Protein AF-A0A9X7GY09-F1 (afdb_monomer)

pLDDT: mean 88.09, std 8.91, range [32.59, 97.88]

Sequence (453 aa):
MYITKELNHTADLKQQLIQNKYGKIMVLYISTIINKDVLQEKVISSLLQLNETYSIELLTHSIPLPMNITSNLSMAIDYLIDGSALLFINGMSSILAIDLTFVEKRNIVESTTEKIIKGAHDGFIENLDVNINLIRKRIKSPDLTIEYFTIGEKSKSKSALLYIKDIAELEVINEIKNRIHSISTSFILPSSYIEECIQDSPISPFPQILNTERPDRAMSNLLEGRAIFLEDNNPNALIMPVNFFSFYQSPDDYNSRWLVGSFFRLIRLISFFIAISLPAIYIAVIGFHFEVLPNELILPIKNSITGIPYPPLLEALIMELTLELIREAGIRLPTTIGQTIGIVGGLVIGDAIVKAGFISNTMVIVVALTAIASFIVPSSEMSNSIRLLRFCFMIAAATIGFLGITCSFMILIIHLCKLESFGRPYFFPVAPLNFKGLKDTIIRKKLCGRNKE

Foldseek 3Di:
DVLCVLLVVFVQWDWDWDDDPQFIKIKIARNLFFDPVCCVPQPVVLVVPDPHRDDPVSNVVSRPFDKDKDLDPVVVSLLRLQQWIWMDTPPDSIIITGHRGDDDPDDFAADPQFDDDDDDRGFFAQAQSNLVNLQSVVDSHSQWHKDWDWAADQETWIKIKTARNVQADVLLVVLQVVQRVPHYHHDDDDVVVSQCSSWPCNVALDRQKAKDRDSVLVNVLRVNRWMWMGIRRDSIIITDGAAPLSQLDDVNLVVDDQQVSLVLSLLLVVLLCLLQCLLLQVLLCVVPNVVVDDPVVSVVVVVQLPQAPDRSLVLLVVLLVLVVVLVVVLVVDDVVVSVVSVCCSLPVVLVVCSVVNNHGPVSNVSSVSSVVSLVSRSGPSNSSSSSVSNNQSNVLCNPPNVVSNVVSVVVVVVVQQPGDISNHRNNPPVVVPDPVRCCCSNGNDDPPPPPPD

Structure (mmCIF, N/CA/C/O backbone):
data_AF-A0A9X7GY09-F1
#
_entry.id   AF-A0A9X7GY09-F1
#
loop_
_atom_site.group_PDB
_atom_site.id
_atom_site.type_symbol
_atom_site.label_atom_id
_atom_site.label_alt_id
_atom_site.label_comp_id
_atom_site.label_asym_id
_atom_site.label_entity_id
_atom_site.label_seq_id
_atom_site.pdbx_PDB_ins_code
_atom_site.Cartn_x
_atom_site.Cartn_y
_atom_site.Cartn_z
_atom_site.occupancy
_atom_site.B_iso_or_equiv
_atom_site.auth_seq_id
_atom_site.auth_comp_id
_atom_site.auth_asym_id
_atom_site.auth_atom_id
_atom_site.pdbx_PDB_model_num
ATOM 1 N N . MET A 1 1 ? 11.221 -10.009 -34.401 1.00 74.69 1 MET A N 1
ATOM 2 C CA . MET A 1 1 ? 10.050 -10.891 -34.191 1.00 74.69 1 MET A CA 1
ATOM 3 C C . MET A 1 1 ? 10.237 -11.850 -33.015 1.00 74.69 1 MET A C 1
ATOM 5 O O . MET A 1 1 ? 9.342 -11.902 -32.187 1.00 74.69 1 MET A O 1
ATOM 9 N N . TYR A 1 2 ? 11.369 -12.562 -32.888 1.00 87.44 2 TYR A N 1
ATOM 10 C CA . TYR A 1 2 ? 11.642 -13.413 -31.712 1.00 87.44 2 TYR A CA 1
ATOM 11 C C . TYR A 1 2 ? 11.681 -12.610 -30.396 1.00 87.44 2 TYR A C 1
ATOM 13 O O . TYR A 1 2 ? 10.836 -12.808 -29.536 1.00 87.44 2 TYR A O 1
ATOM 21 N N . ILE A 1 3 ? 12.567 -11.610 -30.296 1.00 87.00 3 ILE A N 1
ATOM 22 C CA . ILE A 1 3 ? 12.751 -10.801 -29.072 1.00 87.00 3 ILE A CA 1
ATOM 23 C C . ILE A 1 3 ? 11.461 -10.091 -28.636 1.00 87.00 3 ILE A C 1
ATOM 25 O O . ILE A 1 3 ? 11.126 -10.054 -27.462 1.00 87.00 3 ILE A O 1
ATOM 29 N N . THR A 1 4 ? 10.696 -9.563 -29.593 1.00 88.06 4 THR A N 1
ATOM 30 C CA . THR A 1 4 ? 9.405 -8.910 -29.327 1.00 88.06 4 THR A CA 1
ATOM 31 C C . THR A 1 4 ? 8.363 -9.869 -28.749 1.00 88.06 4 THR A C 1
ATOM 33 O O . THR A 1 4 ? 7.514 -9.433 -27.981 1.00 88.06 4 THR A O 1
ATOM 36 N N . LYS A 1 5 ? 8.417 -11.154 -29.127 1.00 89.25 5 LYS A N 1
ATOM 37 C CA . LYS A 1 5 ? 7.519 -12.192 -28.612 1.00 89.25 5 LYS A CA 1
ATOM 38 C C . LYS A 1 5 ? 7.937 -12.629 -27.206 1.00 89.25 5 LYS A C 1
ATOM 40 O O . LYS A 1 5 ? 7.069 -12.738 -26.352 1.00 89.25 5 LYS A O 1
ATOM 45 N N . GLU A 1 6 ? 9.237 -12.819 -26.979 1.00 90.06 6 GLU A N 1
ATOM 46 C CA . GLU A 1 6 ? 9.802 -13.159 -25.661 1.00 90.06 6 GLU A CA 1
ATOM 47 C C . GLU A 1 6 ? 9.531 -12.065 -24.621 1.00 90.06 6 GLU A C 1
ATOM 49 O O . GLU A 1 6 ? 9.143 -12.356 -23.502 1.00 90.06 6 GLU A O 1
ATOM 54 N N . LEU A 1 7 ? 9.622 -10.790 -25.009 1.00 89.19 7 LEU A N 1
ATOM 55 C CA . LEU A 1 7 ? 9.269 -9.649 -24.149 1.00 89.19 7 LEU A CA 1
ATOM 56 C C . LEU A 1 7 ? 7.763 -9.344 -24.131 1.00 89.19 7 LEU A C 1
ATOM 58 O O . LEU A 1 7 ? 7.355 -8.221 -23.828 1.00 89.19 7 LEU A O 1
ATOM 62 N N . ASN A 1 8 ? 6.933 -10.311 -24.527 1.00 89.62 8 ASN A N 1
ATOM 63 C CA . ASN A 1 8 ? 5.476 -10.248 -24.445 1.00 89.62 8 ASN A CA 1
ATOM 64 C C . ASN A 1 8 ? 4.834 -9.004 -25.075 1.00 89.62 8 ASN A C 1
ATOM 66 O O . ASN A 1 8 ? 3.780 -8.557 -24.634 1.00 89.62 8 ASN A O 1
ATOM 70 N N . HIS A 1 9 ? 5.443 -8.458 -26.130 1.00 88.81 9 HIS A N 1
ATOM 71 C CA . HIS A 1 9 ? 4.992 -7.224 -26.777 1.00 88.81 9 HIS A CA 1
ATOM 72 C C . HIS A 1 9 ? 4.862 -6.028 -25.816 1.00 88.81 9 HIS A C 1
ATOM 74 O O . HIS A 1 9 ? 4.021 -5.154 -26.026 1.00 88.81 9 HIS A O 1
ATOM 80 N N . THR A 1 10 ? 5.713 -5.971 -24.787 1.00 92.12 10 THR A N 1
ATOM 81 C CA . THR A 1 10 ? 5.756 -4.860 -23.831 1.00 92.12 10 THR A CA 1
ATOM 82 C C . THR A 1 10 ? 5.869 -3.504 -24.537 1.00 92.12 10 THR A C 1
ATOM 84 O O . THR A 1 10 ? 6.671 -3.311 -25.455 1.00 92.12 10 THR A O 1
ATOM 87 N N . ALA A 1 11 ? 5.050 -2.541 -24.123 1.00 93.19 11 ALA A N 1
ATOM 88 C CA . ALA A 1 11 ? 4.850 -1.284 -24.840 1.00 93.19 11 ALA A CA 1
ATOM 89 C C . ALA A 1 11 ? 6.046 -0.317 -24.744 1.00 93.19 11 ALA A C 1
ATOM 91 O O . ALA A 1 11 ? 6.190 0.598 -25.571 1.00 93.19 11 ALA A O 1
ATOM 92 N N . ASP A 1 12 ? 6.907 -0.511 -23.743 1.00 92.94 12 ASP A N 1
ATOM 93 C CA . ASP A 1 12 ? 8.148 0.236 -23.536 1.00 92.94 12 ASP A CA 1
ATOM 94 C C . ASP A 1 12 ? 9.303 -0.234 -24.439 1.00 92.94 12 ASP A C 1
ATOM 96 O O . ASP A 1 12 ? 10.273 0.516 -24.595 1.00 92.94 12 ASP A O 1
ATOM 100 N N . LEU A 1 13 ? 9.179 -1.393 -25.101 1.00 94.88 13 LEU A N 1
ATOM 101 C CA . LEU A 1 13 ? 10.094 -1.853 -26.147 1.00 94.88 13 LEU A CA 1
ATOM 102 C C . LEU A 1 13 ? 9.882 -1.036 -27.427 1.00 94.88 13 LEU A C 1
ATOM 104 O O . LEU A 1 13 ? 8.797 -1.021 -28.013 1.00 94.88 13 LEU A O 1
ATOM 108 N N . LYS A 1 14 ? 10.932 -0.359 -27.889 1.00 94.00 14 LYS A N 1
ATOM 109 C CA . LYS A 1 14 ? 10.924 0.447 -29.111 1.00 94.00 14 LYS A CA 1
ATOM 110 C C . LYS A 1 14 ? 11.904 -0.110 -30.127 1.00 94.00 14 LYS A C 1
ATOM 112 O O . LYS A 1 14 ? 13.000 -0.553 -29.794 1.00 94.00 14 LYS A O 1
ATOM 117 N N . GLN A 1 15 ? 11.481 -0.053 -31.383 1.00 93.19 15 GLN A N 1
ATOM 118 C CA . GLN A 1 15 ? 12.273 -0.423 -32.542 1.00 93.19 15 GLN A CA 1
ATOM 119 C C . GLN A 1 15 ? 12.397 0.797 -33.452 1.00 93.19 15 GLN A C 1
ATOM 121 O O . GLN A 1 15 ? 11.392 1.418 -33.798 1.00 93.19 15 GLN A O 1
ATOM 126 N N . GLN A 1 16 ? 13.615 1.113 -33.871 1.00 91.62 16 GLN A N 1
ATOM 127 C CA . GLN A 1 16 ? 13.904 2.187 -34.812 1.00 91.62 16 GLN A CA 1
ATOM 128 C C . GLN A 1 16 ? 14.729 1.637 -35.971 1.00 91.62 16 GLN A C 1
ATOM 130 O O . GLN A 1 16 ? 15.771 1.021 -35.767 1.00 91.62 16 GLN A O 1
ATOM 135 N N . LEU A 1 17 ? 14.249 1.840 -37.197 1.00 90.81 17 LEU A N 1
ATOM 136 C CA . LEU A 1 17 ? 14.958 1.436 -38.407 1.00 90.81 17 LEU A CA 1
ATOM 137 C C . LEU A 1 17 ? 15.717 2.636 -38.977 1.00 90.81 17 LEU A C 1
ATOM 139 O O . LEU A 1 17 ? 15.123 3.676 -39.248 1.00 90.81 17 LEU A O 1
ATOM 143 N N . ILE A 1 18 ? 17.020 2.469 -39.174 1.00 87.31 18 ILE A N 1
ATOM 144 C CA . ILE A 1 18 ? 17.905 3.437 -39.816 1.00 87.31 18 ILE A CA 1
ATOM 145 C C . ILE A 1 18 ? 18.313 2.844 -41.161 1.00 87.31 18 ILE A C 1
ATOM 147 O O . ILE A 1 18 ? 18.857 1.739 -41.231 1.00 87.31 18 ILE A O 1
ATOM 151 N N . GLN A 1 19 ? 18.014 3.559 -42.242 1.00 84.06 19 GLN A N 1
ATOM 152 C CA . GLN A 1 19 ? 18.334 3.132 -43.597 1.00 84.06 19 GLN A CA 1
ATOM 153 C C . GLN A 1 19 ? 19.103 4.230 -44.320 1.00 84.06 19 GLN A C 1
ATOM 155 O O . GLN A 1 19 ? 18.546 5.281 -44.626 1.00 84.06 19 GLN A O 1
ATOM 160 N N . ASN A 1 20 ? 20.347 3.915 -44.674 1.00 78.38 20 ASN A N 1
ATOM 161 C CA . ASN A 1 20 ? 21.208 4.758 -45.495 1.00 78.38 20 ASN A CA 1
ATOM 162 C C . ASN A 1 20 ? 21.610 4.007 -46.775 1.00 78.38 20 ASN A C 1
ATOM 164 O O . ASN A 1 20 ? 21.302 2.824 -46.948 1.00 78.38 20 ASN A O 1
ATOM 168 N N . LYS A 1 21 ? 22.336 4.679 -47.680 1.00 74.06 21 LYS A N 1
ATOM 169 C CA . LYS A 1 21 ? 22.878 4.060 -48.910 1.00 74.06 21 LYS A CA 1
ATOM 170 C C . LYS A 1 21 ? 23.776 2.843 -48.632 1.00 74.06 21 LYS A C 1
ATOM 172 O O . LYS A 1 21 ? 23.946 2.006 -49.508 1.00 74.06 21 LYS A O 1
ATOM 177 N N . TYR A 1 22 ? 24.312 2.750 -47.418 1.00 77.12 22 TYR A N 1
ATOM 178 C CA . TYR A 1 22 ? 25.335 1.788 -47.015 1.00 77.12 22 TYR A CA 1
ATOM 179 C C . TYR A 1 22 ? 24.800 0.584 -46.226 1.00 77.12 22 TYR A C 1
ATOM 181 O O . TYR A 1 22 ? 25.560 -0.315 -45.875 1.00 77.12 22 TYR A O 1
ATOM 189 N N . GLY A 1 23 ? 23.491 0.538 -45.958 1.00 80.94 23 GLY A N 1
ATOM 190 C CA . GLY A 1 23 ? 22.852 -0.601 -45.306 1.00 80.94 23 GLY A CA 1
ATOM 191 C C . GLY A 1 23 ? 21.616 -0.229 -44.493 1.00 80.94 23 GLY A C 1
ATOM 192 O O . GLY A 1 23 ? 21.217 0.933 -44.399 1.00 80.94 23 GLY A O 1
ATOM 193 N N . LYS A 1 24 ? 21.002 -1.258 -43.904 1.00 88.19 24 LYS A N 1
ATOM 194 C CA . LYS A 1 24 ? 19.861 -1.138 -42.992 1.00 88.19 24 LYS A CA 1
ATOM 195 C C . LYS A 1 24 ? 20.284 -1.613 -41.609 1.00 88.19 24 LYS A C 1
ATOM 197 O O . LYS A 1 24 ? 20.784 -2.732 -41.483 1.00 88.19 24 LYS A O 1
ATOM 202 N N . ILE A 1 25 ? 20.048 -0.784 -40.600 1.00 90.19 25 ILE A N 1
ATOM 203 C CA . ILE A 1 25 ? 20.268 -1.106 -39.193 1.00 90.19 25 ILE A CA 1
ATOM 204 C C . ILE A 1 25 ? 18.944 -0.979 -38.453 1.00 90.19 25 ILE A C 1
ATOM 206 O O . ILE A 1 25 ? 18.205 -0.012 -38.625 1.00 90.19 25 ILE A O 1
ATOM 210 N N . MET A 1 26 ? 18.642 -1.958 -37.614 1.00 92.06 26 MET A N 1
ATOM 211 C CA . MET A 1 26 ? 17.527 -1.906 -36.682 1.00 92.06 26 MET A CA 1
ATOM 212 C C . MET A 1 26 ? 18.077 -1.748 -35.269 1.00 92.06 26 MET A C 1
ATOM 214 O O . MET A 1 26 ? 18.827 -2.598 -34.797 1.00 92.06 26 MET A O 1
ATOM 218 N N . VAL A 1 27 ? 17.686 -0.666 -34.605 1.00 93.50 27 VAL A N 1
ATOM 219 C CA . VAL A 1 27 ? 17.967 -0.400 -33.195 1.00 93.50 27 VAL A CA 1
ATOM 220 C C . VAL A 1 27 ? 16.766 -0.864 -32.377 1.00 93.50 27 VAL A C 1
ATOM 222 O O . VAL A 1 27 ? 15.637 -0.460 -32.660 1.00 93.50 27 VAL A O 1
ATOM 225 N N . LEU A 1 28 ? 16.988 -1.706 -31.376 1.00 95.06 28 LEU A N 1
ATOM 226 C CA . LEU A 1 28 ? 15.961 -2.211 -30.470 1.00 95.06 28 LEU A CA 1
ATOM 227 C C . LEU A 1 28 ? 16.356 -1.886 -29.028 1.00 95.06 28 LEU A C 1
ATOM 229 O O . LEU A 1 28 ? 17.468 -2.200 -28.616 1.00 95.06 28 LEU A O 1
ATOM 233 N N . TYR A 1 29 ? 15.470 -1.256 -28.264 1.00 94.69 29 TYR A N 1
ATOM 234 C CA . TYR A 1 29 ? 15.768 -0.816 -26.898 1.00 94.69 29 TYR A CA 1
ATOM 235 C C . TYR A 1 29 ? 14.501 -0.712 -26.046 1.00 94.69 29 TYR A C 1
ATOM 237 O O . TYR A 1 29 ? 13.410 -0.483 -26.571 1.00 94.69 29 TYR A O 1
ATOM 245 N N . ILE A 1 30 ? 14.634 -0.824 -24.723 1.00 94.44 30 ILE A N 1
ATOM 246 C CA . ILE A 1 30 ? 13.548 -0.496 -23.790 1.00 94.44 30 ILE A CA 1
ATOM 247 C C . ILE A 1 30 ? 13.669 0.972 -23.396 1.00 94.44 30 ILE A C 1
ATOM 249 O O . ILE A 1 30 ? 14.594 1.388 -22.703 1.00 94.44 30 ILE A O 1
ATOM 253 N N . SER A 1 31 ? 12.701 1.766 -23.836 1.00 92.75 31 SER A N 1
ATOM 254 C CA . SER A 1 31 ? 12.710 3.225 -23.711 1.00 92.75 31 SER A CA 1
ATOM 255 C C . SER A 1 31 ? 12.719 3.755 -22.274 1.00 92.75 31 SER A C 1
ATOM 257 O O . SER A 1 31 ? 13.155 4.884 -22.067 1.00 92.75 31 SER A O 1
ATOM 259 N N . THR A 1 32 ? 12.260 2.972 -21.299 1.00 91.62 32 THR A N 1
ATOM 260 C CA . THR A 1 32 ? 12.195 3.352 -19.878 1.00 91.62 32 THR A CA 1
ATOM 261 C C . THR A 1 32 ? 13.505 3.108 -19.131 1.00 91.62 32 THR A C 1
ATOM 263 O O . THR A 1 32 ? 13.710 3.713 -18.087 1.00 91.62 32 THR A O 1
ATOM 266 N N . ILE A 1 33 ? 14.417 2.273 -19.646 1.00 91.56 33 ILE A N 1
ATOM 267 C CA . ILE A 1 33 ? 15.678 1.908 -18.966 1.00 91.56 33 ILE A CA 1
ATOM 268 C C . ILE A 1 33 ? 16.945 2.396 -19.652 1.00 91.56 33 ILE A C 1
ATOM 270 O O . ILE A 1 33 ? 18.028 2.203 -19.105 1.00 91.56 33 ILE A O 1
ATOM 274 N N . ILE A 1 34 ? 16.820 3.065 -20.797 1.00 92.44 34 ILE A N 1
ATOM 275 C CA . ILE A 1 34 ? 17.952 3.671 -21.495 1.00 92.44 34 ILE A CA 1
ATOM 276 C C . ILE A 1 34 ? 17.952 5.196 -21.387 1.00 92.44 34 ILE A C 1
ATOM 278 O O . ILE A 1 34 ? 16.909 5.842 -21.264 1.00 92.44 34 ILE A O 1
ATOM 282 N N . ASN A 1 35 ? 19.130 5.796 -21.511 1.00 90.25 35 ASN A N 1
ATOM 283 C CA . ASN A 1 35 ? 19.261 7.230 -21.708 1.00 90.25 35 ASN A CA 1
ATOM 284 C C . ASN A 1 35 ? 18.966 7.601 -23.174 1.00 90.25 35 ASN A C 1
ATOM 286 O O . ASN A 1 35 ? 19.809 7.431 -24.057 1.00 90.25 35 ASN A O 1
ATOM 290 N N . LYS A 1 36 ? 17.752 8.116 -23.419 1.00 89.12 36 LYS A N 1
ATOM 291 C CA . LYS A 1 36 ? 17.271 8.514 -24.755 1.00 89.12 36 LYS A CA 1
ATOM 292 C C . LYS A 1 36 ? 18.152 9.595 -25.400 1.00 89.12 36 LYS A C 1
ATOM 294 O O . LYS A 1 36 ? 18.391 9.521 -26.602 1.00 89.12 36 LYS A O 1
ATOM 299 N N . ASP A 1 37 ? 18.675 10.538 -24.613 1.00 89.06 37 ASP A N 1
ATOM 300 C CA . ASP A 1 37 ? 19.550 11.607 -25.115 1.00 89.06 37 ASP A CA 1
ATOM 301 C C . ASP A 1 37 ? 20.861 11.013 -25.645 1.00 89.06 37 ASP A C 1
ATOM 303 O O . ASP A 1 37 ? 21.270 11.286 -26.770 1.00 89.06 37 ASP A O 1
ATOM 307 N N . VAL A 1 38 ? 21.480 10.109 -24.875 1.00 90.25 38 VAL A N 1
ATOM 308 C CA . VAL A 1 38 ? 22.729 9.437 -25.272 1.00 90.25 38 VAL A CA 1
ATOM 309 C C . VAL A 1 38 ? 22.514 8.538 -26.490 1.00 90.25 38 VAL A C 1
ATOM 311 O O . VAL A 1 38 ? 23.360 8.519 -27.386 1.00 90.25 38 VAL A O 1
ATOM 314 N N . LEU A 1 39 ? 21.381 7.830 -26.562 1.00 91.06 39 LEU A N 1
ATOM 315 C CA . LEU A 1 39 ? 21.017 7.054 -27.749 1.00 91.06 39 LEU A CA 1
ATOM 316 C C . LEU A 1 39 ? 20.979 7.954 -28.994 1.00 91.06 39 LEU A C 1
ATOM 318 O O . LEU A 1 39 ? 21.581 7.623 -30.016 1.00 91.06 39 LEU A O 1
ATOM 322 N N . GLN A 1 40 ? 20.296 9.095 -28.913 1.00 90.12 40 GLN A N 1
ATOM 323 C CA . GLN A 1 40 ? 20.134 9.995 -30.050 1.00 90.12 40 GLN A CA 1
ATOM 324 C C . GLN A 1 40 ? 21.457 10.671 -30.445 1.00 90.12 40 GLN A C 1
ATOM 326 O O . GLN A 1 40 ? 21.820 10.678 -31.623 1.00 90.12 40 GLN A O 1
ATOM 331 N N . GLU A 1 41 ? 22.188 11.214 -29.471 1.00 89.06 41 GLU A N 1
ATOM 332 C CA . GLU A 1 41 ? 23.378 12.041 -29.695 1.00 89.06 41 GLU A CA 1
ATOM 333 C C . GLU A 1 41 ? 24.655 11.258 -29.974 1.00 89.06 41 GLU A C 1
ATOM 335 O O . GLU A 1 41 ? 25.533 11.797 -30.647 1.00 89.06 41 GLU A O 1
ATOM 340 N N . LYS A 1 42 ? 24.798 10.030 -29.455 1.00 88.38 42 LYS A N 1
ATOM 341 C CA . LYS A 1 42 ? 26.039 9.243 -29.592 1.00 88.38 42 LYS A CA 1
ATOM 342 C C . LYS A 1 42 ? 25.894 7.991 -30.440 1.00 88.38 42 LYS A C 1
ATOM 344 O O . LYS A 1 42 ? 26.881 7.562 -31.032 1.00 88.38 42 LYS A O 1
ATOM 349 N N . VAL A 1 43 ? 24.708 7.384 -30.491 1.00 89.12 43 VAL A N 1
ATOM 350 C CA . VAL A 1 43 ? 24.486 6.163 -31.280 1.00 89.12 43 VAL A CA 1
ATOM 351 C C . VAL A 1 43 ? 23.878 6.527 -32.628 1.00 89.12 43 VAL A C 1
ATOM 353 O O . VAL A 1 43 ? 24.502 6.306 -33.659 1.00 89.12 43 VAL A O 1
ATOM 356 N N . ILE A 1 44 ? 22.687 7.128 -32.643 1.00 88.62 44 ILE A N 1
ATOM 357 C CA . ILE A 1 44 ? 21.935 7.379 -33.882 1.00 88.62 44 ILE A CA 1
ATOM 358 C C . ILE A 1 44 ? 22.659 8.378 -34.792 1.00 88.62 44 ILE A C 1
ATOM 360 O O . ILE A 1 44 ? 22.787 8.127 -35.989 1.00 88.62 44 ILE A O 1
ATOM 364 N N . SER A 1 45 ? 23.164 9.482 -34.242 1.00 87.00 45 SER A N 1
ATOM 365 C CA . SER A 1 45 ? 23.972 10.467 -34.978 1.00 87.00 45 SER A CA 1
ATOM 366 C C . SER A 1 45 ? 25.200 9.829 -35.647 1.00 87.00 45 SER A C 1
ATOM 368 O O . SER A 1 45 ? 25.411 10.027 -36.844 1.00 87.00 45 SER A O 1
ATOM 370 N N . SER A 1 46 ? 25.954 9.009 -34.910 1.00 86.50 46 SER A N 1
ATOM 371 C CA . SER A 1 46 ? 27.139 8.301 -35.397 1.00 86.50 46 SER A CA 1
ATOM 372 C C . SER A 1 46 ? 26.768 7.358 -36.534 1.00 86.50 46 SER A C 1
ATOM 374 O O . SER A 1 46 ? 27.391 7.400 -37.587 1.00 86.50 46 SER A O 1
ATOM 376 N N . LEU A 1 47 ? 25.684 6.587 -36.391 1.00 85.81 47 LEU A N 1
ATOM 377 C CA . LEU A 1 47 ? 25.191 5.683 -37.440 1.00 85.81 47 LEU A CA 1
ATOM 378 C C . LEU A 1 47 ? 24.792 6.405 -38.735 1.00 85.81 47 LEU A C 1
ATOM 380 O O . LEU A 1 47 ? 24.927 5.832 -39.821 1.00 85.81 47 LEU A O 1
ATOM 384 N N . LEU A 1 48 ? 24.291 7.639 -38.629 1.00 84.56 48 LEU A N 1
ATOM 385 C CA . LEU A 1 48 ? 23.883 8.456 -39.772 1.00 84.56 48 LEU A CA 1
ATOM 386 C C . LEU A 1 48 ? 25.062 9.127 -40.488 1.00 84.56 48 LEU A C 1
ATOM 388 O O . LEU A 1 48 ? 24.968 9.353 -41.692 1.00 84.56 48 LEU A O 1
ATOM 392 N N . GLN A 1 49 ? 26.148 9.435 -39.775 1.00 83.81 49 GLN A N 1
ATOM 393 C CA . GLN A 1 49 ? 27.349 10.075 -40.332 1.00 83.81 49 GLN A CA 1
ATOM 394 C C . GLN A 1 49 ? 28.277 9.104 -41.078 1.00 83.81 49 GLN A C 1
ATOM 396 O O . GLN A 1 49 ? 29.185 9.540 -41.785 1.00 83.81 49 GLN A O 1
ATOM 401 N N . LEU A 1 50 ? 28.061 7.794 -40.937 1.00 82.50 50 LEU A N 1
ATOM 402 C CA . LEU A 1 50 ? 28.868 6.778 -41.606 1.00 82.50 50 LEU A CA 1
ATOM 403 C C . LEU A 1 50 ? 28.595 6.748 -43.118 1.00 82.50 50 LEU A C 1
ATOM 405 O O . LEU A 1 50 ? 27.465 6.536 -43.564 1.00 82.50 50 LEU A O 1
ATOM 409 N N . ASN A 1 51 ? 29.670 6.912 -43.893 1.00 77.69 51 ASN A N 1
ATOM 410 C CA . ASN A 1 51 ? 29.664 6.936 -45.359 1.00 77.69 51 ASN A CA 1
ATOM 411 C C . ASN A 1 51 ? 30.190 5.635 -45.993 1.00 77.69 51 ASN A C 1
ATOM 413 O O . ASN A 1 51 ? 30.567 5.618 -47.165 1.00 77.69 51 ASN A O 1
ATOM 417 N N . GLU A 1 52 ? 30.239 4.552 -45.222 1.00 78.38 52 GLU A N 1
ATOM 418 C CA . GLU A 1 52 ? 30.765 3.254 -45.640 1.00 78.38 52 GLU A CA 1
ATOM 419 C C . GLU A 1 52 ? 29.816 2.132 -45.218 1.00 78.38 52 GLU A C 1
ATOM 421 O O . GLU A 1 52 ? 28.996 2.298 -44.311 1.00 78.38 52 GLU A O 1
ATOM 426 N N . THR A 1 53 ? 29.907 0.984 -45.896 1.00 79.00 53 THR A N 1
ATOM 427 C CA . THR A 1 53 ? 29.157 -0.227 -45.536 1.00 79.00 53 THR A CA 1
ATOM 428 C C . THR A 1 53 ? 29.394 -0.586 -44.080 1.00 79.00 53 THR A C 1
ATOM 430 O O . THR A 1 53 ? 30.535 -0.723 -43.645 1.00 79.00 53 THR A O 1
ATOM 433 N N . TYR A 1 54 ? 28.305 -0.764 -43.335 1.00 80.56 54 TYR A N 1
ATOM 434 C CA . TYR A 1 54 ? 28.382 -1.086 -41.919 1.00 80.56 54 TYR A CA 1
ATOM 435 C C . TYR A 1 54 ? 29.149 -2.395 -41.709 1.00 80.56 54 TYR A C 1
ATOM 437 O O . TYR A 1 54 ? 28.775 -3.430 -42.257 1.00 80.56 54 TYR A O 1
ATOM 445 N N . SER A 1 55 ? 30.199 -2.342 -40.893 1.00 79.94 55 SER A N 1
ATOM 446 C CA . SER A 1 55 ? 30.943 -3.494 -40.387 1.00 79.94 55 SER A CA 1
ATOM 447 C C . SER A 1 55 ? 31.021 -3.410 -38.863 1.00 79.94 55 SER A C 1
ATOM 449 O O . SER A 1 55 ? 30.889 -2.331 -38.282 1.00 79.94 55 SER A O 1
ATOM 451 N N . ILE A 1 56 ? 31.211 -4.550 -38.198 1.00 79.19 56 ILE A N 1
ATOM 452 C CA . ILE A 1 56 ? 31.300 -4.598 -36.730 1.00 79.19 56 ILE A CA 1
ATOM 453 C C . ILE A 1 56 ? 32.475 -3.746 -36.235 1.00 79.19 56 ILE A C 1
ATOM 455 O O . ILE A 1 56 ? 32.305 -2.968 -35.306 1.00 79.19 56 ILE A O 1
ATOM 459 N N . GLU A 1 57 ? 33.633 -3.845 -36.887 1.00 80.25 57 GLU A N 1
ATOM 460 C CA . GLU A 1 57 ? 34.856 -3.109 -36.531 1.00 80.25 57 GLU A CA 1
ATOM 461 C C . GLU A 1 57 ? 34.690 -1.589 -36.669 1.00 80.25 57 GLU A C 1
ATOM 463 O O . GLU A 1 57 ? 35.134 -0.812 -35.827 1.00 80.25 57 GLU A O 1
ATOM 468 N N . LEU A 1 58 ? 33.991 -1.150 -37.714 1.00 81.69 58 LEU A N 1
ATOM 469 C CA . LEU A 1 58 ? 33.729 0.266 -37.944 1.00 81.69 58 LEU A CA 1
ATOM 470 C C . LEU A 1 58 ? 32.748 0.828 -36.907 1.00 81.69 58 LEU A C 1
ATOM 472 O O . LEU A 1 58 ? 32.906 1.957 -36.440 1.00 81.69 58 LEU A O 1
ATOM 476 N N . LEU A 1 59 ? 31.758 0.037 -36.491 1.00 82.62 59 LEU A N 1
ATOM 477 C CA . LEU A 1 59 ? 30.804 0.424 -35.451 1.00 82.62 59 LEU A CA 1
ATOM 478 C C . LEU A 1 59 ? 31.428 0.439 -34.053 1.00 82.62 59 LEU A C 1
ATOM 480 O O . LEU A 1 59 ? 31.133 1.344 -33.272 1.00 82.62 59 LEU A O 1
ATOM 484 N N . THR A 1 60 ? 32.327 -0.501 -33.753 1.00 82.06 60 THR A N 1
ATOM 485 C CA . THR A 1 60 ? 33.039 -0.529 -32.468 1.00 82.06 60 THR A CA 1
ATOM 486 C C . THR A 1 60 ? 34.008 0.639 -32.312 1.00 82.06 60 THR A C 1
ATOM 488 O O . THR A 1 60 ? 34.228 1.094 -31.193 1.00 82.06 60 THR A O 1
ATOM 491 N N . HIS A 1 61 ? 34.568 1.157 -33.407 1.00 83.50 61 HIS A N 1
ATOM 492 C CA . HIS A 1 61 ? 35.426 2.348 -33.382 1.00 83.50 61 HIS A CA 1
ATOM 493 C C . HIS A 1 61 ? 34.657 3.673 -33.411 1.00 83.50 61 HIS A C 1
ATOM 495 O O . HIS A 1 61 ? 35.098 4.644 -32.799 1.00 83.50 61 HIS A O 1
ATOM 501 N N . SER A 1 62 ? 33.525 3.739 -34.115 1.00 83.94 62 SER A N 1
ATOM 502 C CA . SER A 1 62 ? 32.776 4.993 -34.292 1.00 83.94 62 SER A CA 1
ATOM 503 C C . SER A 1 62 ? 31.874 5.354 -33.113 1.00 83.94 62 SER A C 1
ATOM 505 O O . SER A 1 62 ? 31.599 6.535 -32.910 1.00 83.94 62 SER A O 1
ATOM 507 N N . ILE A 1 63 ? 31.425 4.374 -32.323 1.00 86.38 63 ILE A N 1
ATOM 508 C CA . ILE A 1 63 ? 30.545 4.609 -31.175 1.00 86.38 63 ILE A CA 1
ATOM 509 C C . ILE A 1 63 ? 31.374 4.528 -29.882 1.00 86.38 63 ILE A C 1
ATOM 511 O O . ILE A 1 63 ? 31.735 3.430 -29.460 1.00 86.38 63 ILE A O 1
ATOM 515 N N . PRO A 1 64 ? 31.661 5.657 -29.204 1.00 83.88 64 PRO A N 1
ATOM 516 C CA . PRO A 1 64 ? 32.518 5.693 -28.019 1.00 83.88 64 PRO A CA 1
ATOM 517 C C . PRO A 1 64 ? 31.739 5.308 -26.749 1.00 83.88 64 PRO A C 1
ATOM 519 O O . PRO A 1 64 ? 31.611 6.101 -25.813 1.00 83.88 64 PRO A O 1
ATOM 522 N N . LEU A 1 65 ? 31.158 4.108 -26.736 1.00 87.62 65 LEU A N 1
ATOM 523 C CA . LEU A 1 65 ? 30.377 3.566 -25.625 1.00 87.62 65 LEU A CA 1
ATOM 524 C C . LEU A 1 65 ? 30.730 2.091 -25.385 1.00 87.62 65 LEU A C 1
ATOM 526 O O . LEU A 1 65 ? 31.075 1.388 -26.338 1.00 87.62 65 LEU A O 1
ATOM 530 N N . PRO A 1 66 ? 30.638 1.608 -24.133 1.00 86.88 66 PRO A N 1
ATOM 531 C CA . PRO A 1 66 ? 30.830 0.195 -23.836 1.00 86.88 66 PRO A CA 1
ATOM 532 C C . PRO A 1 66 ? 29.819 -0.651 -24.614 1.00 86.88 66 PRO A C 1
ATOM 534 O O . PRO A 1 66 ? 28.619 -0.367 -24.618 1.00 86.88 66 PRO A O 1
ATOM 537 N N . MET A 1 67 ? 30.315 -1.686 -25.291 1.00 91.69 67 MET A N 1
ATOM 538 C CA . MET A 1 67 ? 29.482 -2.562 -26.103 1.00 91.69 67 MET A CA 1
ATOM 539 C C . MET A 1 67 ? 29.938 -4.016 -26.044 1.00 91.69 67 MET A C 1
ATOM 541 O O . MET A 1 67 ? 31.130 -4.302 -25.944 1.00 91.69 67 MET A O 1
ATOM 545 N N . ASN A 1 68 ? 28.975 -4.924 -26.161 1.00 91.88 68 ASN A N 1
ATOM 546 C CA . ASN A 1 68 ? 29.184 -6.362 -26.251 1.00 91.88 68 ASN A CA 1
ATOM 547 C C . ASN A 1 68 ? 28.715 -6.877 -27.614 1.00 91.88 68 ASN A C 1
ATOM 549 O O . ASN A 1 68 ? 27.777 -6.345 -28.207 1.00 91.88 68 ASN A O 1
ATOM 553 N N . ILE A 1 69 ? 29.353 -7.938 -28.105 1.00 92.25 69 ILE A N 1
ATOM 554 C CA . ILE A 1 69 ? 28.963 -8.619 -29.343 1.00 92.25 69 ILE A CA 1
ATOM 555 C C . ILE A 1 69 ? 28.395 -9.980 -28.962 1.00 92.25 69 ILE A C 1
ATOM 557 O O . ILE A 1 69 ? 29.046 -10.748 -28.257 1.00 92.25 69 ILE A O 1
ATOM 561 N N . THR A 1 70 ? 27.200 -10.304 -29.445 1.00 92.38 70 THR A N 1
ATOM 562 C CA . THR A 1 70 ? 26.606 -11.629 -29.247 1.00 92.38 70 THR A CA 1
ATOM 563 C C . THR A 1 70 ? 25.880 -12.097 -30.496 1.00 92.38 70 THR A C 1
ATOM 565 O O . THR A 1 70 ? 25.271 -11.308 -31.209 1.00 92.38 70 THR A O 1
ATOM 568 N N . SER A 1 71 ? 25.929 -13.392 -30.778 1.00 90.06 71 SER A N 1
ATOM 569 C CA . SER A 1 71 ? 25.078 -14.041 -31.783 1.00 90.06 71 SER A CA 1
ATOM 570 C C . SER A 1 71 ? 23.903 -14.787 -31.144 1.00 90.06 71 SER A C 1
ATOM 572 O O . SER A 1 71 ? 23.046 -15.313 -31.852 1.00 90.06 71 SER A O 1
ATOM 574 N N . ASN A 1 72 ? 23.859 -14.862 -29.808 1.00 92.50 72 ASN A N 1
ATOM 575 C CA . ASN A 1 72 ? 22.817 -15.570 -29.080 1.00 92.50 72 ASN A CA 1
ATOM 576 C C . ASN A 1 72 ? 21.670 -14.617 -28.718 1.00 92.50 72 ASN A C 1
ATOM 578 O O . ASN A 1 72 ? 21.858 -13.636 -27.998 1.00 92.50 72 ASN A O 1
ATOM 582 N N . LEU A 1 73 ? 20.464 -14.947 -29.186 1.00 90.94 73 LEU A N 1
ATOM 583 C CA . LEU A 1 73 ? 19.252 -14.174 -28.925 1.00 90.94 73 LEU A CA 1
ATOM 584 C C . LEU A 1 73 ? 18.882 -14.122 -27.438 1.00 90.94 73 LEU A C 1
ATOM 586 O O . LEU A 1 73 ? 18.344 -13.104 -27.013 1.00 90.94 73 LEU A O 1
ATOM 590 N N . SER A 1 74 ? 19.178 -15.161 -26.648 1.00 91.12 74 SER A N 1
ATOM 591 C CA . SER A 1 74 ? 18.883 -15.149 -25.209 1.00 91.12 74 SER A CA 1
ATOM 592 C C . SER A 1 74 ? 19.747 -14.118 -24.479 1.00 91.12 74 SER A C 1
ATOM 594 O O . SER A 1 74 ? 19.219 -13.250 -23.798 1.00 91.12 74 SER A O 1
ATOM 596 N N . MET A 1 75 ? 21.060 -14.121 -24.734 1.00 92.75 75 MET A N 1
ATOM 597 C CA . MET A 1 75 ? 21.974 -13.115 -24.177 1.00 92.75 75 MET A CA 1
ATOM 598 C C . MET A 1 75 ? 21.618 -11.702 -24.647 1.00 92.75 75 MET A C 1
ATOM 600 O O . MET A 1 75 ? 21.774 -10.741 -23.903 1.00 92.75 75 MET A O 1
ATOM 604 N N . ALA A 1 76 ? 21.134 -11.555 -25.885 1.00 93.31 76 ALA A N 1
ATOM 605 C CA . ALA A 1 76 ? 20.676 -10.264 -26.385 1.00 93.31 76 ALA A CA 1
ATOM 606 C C . ALA A 1 76 ? 19.473 -9.732 -25.583 1.00 93.31 76 ALA A C 1
ATOM 608 O O . ALA A 1 76 ? 19.412 -8.536 -25.306 1.00 93.31 76 ALA A O 1
ATOM 609 N N . ILE A 1 77 ? 18.541 -10.605 -25.181 1.00 93.62 77 ILE A N 1
ATOM 610 C CA . ILE A 1 77 ? 17.419 -10.241 -24.303 1.00 93.62 77 ILE A CA 1
ATOM 611 C C . ILE A 1 77 ? 17.938 -9.798 -22.931 1.00 93.62 77 ILE A C 1
ATOM 613 O O . ILE A 1 77 ? 17.512 -8.748 -22.455 1.00 93.62 77 ILE A O 1
ATOM 617 N N . ASP A 1 78 ? 18.892 -10.528 -22.347 1.00 93.56 78 ASP A N 1
ATOM 618 C CA . ASP A 1 78 ? 19.493 -10.170 -21.054 1.00 93.56 78 ASP A CA 1
ATOM 619 C C . ASP A 1 78 ? 20.142 -8.778 -21.105 1.00 93.56 78 ASP A C 1
ATOM 621 O O . ASP A 1 78 ? 19.831 -7.918 -20.281 1.00 93.56 78 ASP A O 1
ATOM 625 N N . TYR A 1 79 ? 20.951 -8.498 -22.136 1.00 94.19 79 TYR A N 1
ATOM 626 C CA . TYR A 1 79 ? 21.551 -7.172 -22.329 1.00 94.19 79 TYR A CA 1
ATOM 627 C C . TYR A 1 79 ? 20.508 -6.065 -22.469 1.00 94.19 79 TYR A C 1
ATOM 629 O O . TYR A 1 79 ? 20.696 -4.957 -21.962 1.00 94.19 79 TYR A O 1
ATOM 637 N N . LEU A 1 80 ? 19.415 -6.346 -23.172 1.00 93.31 80 LEU A N 1
ATOM 638 C CA . LEU A 1 80 ? 18.343 -5.388 -23.379 1.00 93.31 80 LEU A CA 1
ATOM 639 C C . LEU A 1 80 ? 17.599 -5.100 -22.068 1.00 93.31 80 LEU A C 1
ATOM 641 O O . LEU A 1 80 ? 17.319 -3.935 -21.802 1.00 93.31 80 LEU A O 1
ATOM 645 N N . ILE A 1 81 ? 17.343 -6.108 -21.227 1.00 92.69 81 ILE A N 1
ATOM 646 C CA . ILE A 1 81 ? 16.757 -5.945 -19.881 1.00 92.69 81 ILE A CA 1
ATOM 647 C C . ILE A 1 81 ? 17.713 -5.192 -18.942 1.00 92.69 81 ILE A C 1
ATOM 649 O O . ILE A 1 81 ? 17.260 -4.431 -18.087 1.00 92.69 81 ILE A O 1
ATOM 653 N N . ASP A 1 82 ? 19.022 -5.351 -19.131 1.00 91.56 82 ASP A N 1
ATOM 654 C CA . ASP A 1 82 ? 20.055 -4.633 -18.381 1.00 91.56 82 ASP A CA 1
ATOM 655 C C . ASP A 1 82 ? 20.232 -3.163 -18.799 1.00 91.56 82 ASP A C 1
ATOM 657 O O . ASP A 1 82 ? 20.986 -2.442 -18.153 1.00 91.56 82 ASP A O 1
ATOM 661 N N . GLY A 1 83 ? 19.511 -2.682 -19.819 1.00 91.69 83 GLY A N 1
ATOM 662 C CA . GLY A 1 83 ? 19.577 -1.282 -20.256 1.00 91.69 83 GLY A CA 1
ATOM 663 C C . GLY A 1 83 ? 20.477 -1.040 -21.466 1.00 91.69 83 GLY A C 1
ATOM 664 O O . GLY A 1 83 ? 20.894 0.093 -21.711 1.00 91.69 83 GLY A O 1
ATOM 665 N N . SER A 1 84 ? 20.761 -2.078 -22.254 1.00 94.06 84 SER A N 1
ATOM 666 C CA . SER A 1 84 ? 21.468 -1.931 -23.529 1.00 94.06 84 SER A CA 1
ATOM 667 C C . SER A 1 84 ? 20.508 -1.676 -24.694 1.00 94.06 84 SER A C 1
ATOM 669 O O . SER A 1 84 ? 19.386 -2.188 -24.730 1.00 94.06 84 SER A O 1
ATOM 671 N N . ALA A 1 85 ? 20.967 -0.940 -25.706 1.00 94.81 85 ALA A N 1
ATOM 672 C CA . ALA A 1 85 ? 20.347 -0.931 -27.028 1.00 94.81 85 ALA A CA 1
ATOM 673 C C . ALA A 1 85 ? 21.008 -1.981 -27.926 1.00 94.81 85 ALA A C 1
ATOM 675 O O . ALA A 1 85 ? 22.231 -2.031 -28.051 1.00 94.81 85 ALA A O 1
ATOM 676 N N . LEU A 1 86 ? 20.192 -2.799 -28.584 1.00 94.50 86 LEU A N 1
ATOM 677 C CA . LEU A 1 86 ? 20.636 -3.804 -29.539 1.00 94.50 86 LEU A CA 1
ATOM 678 C C . LEU A 1 86 ? 20.623 -3.236 -30.957 1.00 94.50 86 LEU A C 1
ATOM 680 O O . LEU A 1 86 ? 19.619 -2.684 -31.405 1.00 94.50 86 LEU A O 1
ATOM 684 N N . LEU A 1 87 ? 21.708 -3.435 -31.692 1.00 93.19 87 LEU A N 1
ATOM 685 C CA . LEU A 1 87 ? 21.844 -3.096 -33.101 1.00 93.19 87 LEU A CA 1
ATOM 686 C C . LEU A 1 87 ? 21.884 -4.375 -33.933 1.00 93.19 87 LEU A C 1
ATOM 688 O O . LEU A 1 87 ? 22.775 -5.213 -33.781 1.00 93.19 87 LEU A O 1
ATOM 692 N N . PHE A 1 88 ? 20.939 -4.481 -34.858 1.00 91.31 88 PHE A N 1
ATOM 693 C CA . PHE A 1 88 ? 20.873 -5.533 -35.861 1.00 91.31 88 PHE A CA 1
ATOM 694 C C . PHE A 1 88 ? 21.242 -4.946 -37.214 1.00 91.31 88 PHE A C 1
ATOM 696 O O . PHE A 1 88 ? 20.551 -4.057 -37.714 1.00 91.31 88 PHE A O 1
ATOM 703 N N . ILE A 1 89 ? 22.310 -5.453 -37.818 1.00 89.75 89 ILE A N 1
ATOM 704 C CA . ILE A 1 89 ? 22.789 -4.982 -39.117 1.00 89.75 89 ILE A CA 1
ATOM 705 C C . ILE A 1 89 ? 22.358 -5.989 -40.176 1.00 89.75 89 ILE A C 1
ATOM 707 O O . ILE A 1 89 ? 22.580 -7.193 -40.037 1.00 89.75 89 ILE A O 1
ATOM 711 N N . ASN A 1 90 ? 21.719 -5.505 -41.239 1.00 86.88 90 ASN A N 1
ATOM 712 C CA . ASN A 1 90 ? 21.237 -6.375 -42.303 1.00 86.88 90 ASN A CA 1
ATOM 713 C C . ASN A 1 90 ? 22.396 -7.154 -42.950 1.00 86.88 90 ASN A C 1
ATOM 715 O O . ASN A 1 90 ? 23.353 -6.549 -43.427 1.00 86.88 90 ASN A O 1
ATOM 719 N N . GLY A 1 91 ? 22.282 -8.483 -42.991 1.00 83.12 91 GLY A N 1
ATOM 720 C CA . GLY A 1 91 ? 23.311 -9.375 -43.532 1.00 83.12 91 GLY A CA 1
ATOM 721 C C . GLY A 1 91 ? 24.342 -9.880 -42.516 1.00 83.12 91 GLY A C 1
ATOM 722 O O . GLY A 1 91 ? 25.208 -10.658 -42.903 1.00 83.12 91 GLY A O 1
ATOM 723 N N . MET A 1 92 ? 24.249 -9.502 -41.235 1.00 84.88 92 MET A N 1
ATOM 724 C CA . MET A 1 92 ? 25.124 -10.019 -40.175 1.00 84.88 92 MET A CA 1
ATOM 725 C C . MET A 1 92 ? 24.375 -10.911 -39.185 1.00 84.88 92 MET A C 1
ATOM 727 O O . MET A 1 92 ? 23.242 -10.624 -38.802 1.00 84.88 92 MET A O 1
ATOM 731 N N . SER A 1 93 ? 25.038 -11.976 -38.731 1.00 85.25 93 SER A N 1
ATOM 732 C CA . SER A 1 93 ? 24.541 -12.866 -37.671 1.00 85.25 93 SER A CA 1
ATOM 733 C C . SER A 1 93 ? 24.835 -12.358 -36.257 1.00 85.25 93 SER A C 1
ATOM 735 O O . SER A 1 93 ? 24.280 -12.879 -35.292 1.00 85.25 93 SER A O 1
ATOM 737 N N . SER A 1 94 ? 25.727 -11.377 -36.124 1.00 89.38 94 SER A N 1
ATOM 738 C CA . SER A 1 94 ? 26.124 -10.801 -34.840 1.00 89.38 94 SER A CA 1
ATOM 739 C C . SER A 1 94 ? 25.275 -9.579 -34.496 1.00 89.38 94 SER A C 1
ATOM 741 O O . SER A 1 94 ? 24.935 -8.774 -35.362 1.00 89.38 94 SER A O 1
ATOM 743 N N . ILE A 1 95 ? 24.974 -9.435 -33.211 1.00 92.31 95 ILE A N 1
ATOM 744 C CA . ILE A 1 95 ? 24.201 -8.354 -32.605 1.00 92.31 95 ILE A CA 1
ATOM 745 C C . ILE A 1 95 ? 25.161 -7.546 -31.735 1.00 92.31 95 ILE A C 1
ATOM 747 O O . ILE A 1 95 ? 25.901 -8.120 -30.931 1.00 92.31 95 ILE A O 1
ATOM 751 N N . LEU A 1 96 ? 25.149 -6.223 -31.886 1.00 92.50 96 LEU A N 1
ATOM 752 C CA . LEU A 1 96 ? 25.884 -5.319 -31.000 1.00 92.50 96 LEU A CA 1
ATOM 753 C C . LEU A 1 96 ? 24.944 -4.836 -29.898 1.00 92.50 96 LEU A C 1
ATOM 755 O O . LEU A 1 96 ? 23.888 -4.286 -30.195 1.00 92.50 96 LEU A O 1
ATOM 759 N N . ALA A 1 97 ? 25.324 -5.028 -28.643 1.00 94.19 97 ALA A N 1
ATOM 760 C CA . ALA A 1 97 ? 24.626 -4.500 -27.481 1.00 94.19 97 ALA A CA 1
ATOM 761 C C . ALA A 1 97 ? 25.428 -3.323 -26.922 1.00 94.19 97 ALA A C 1
ATOM 763 O O . ALA A 1 97 ? 26.517 -3.530 -26.397 1.00 94.19 97 ALA A O 1
ATOM 764 N N . ILE A 1 98 ? 24.916 -2.102 -27.061 1.00 93.44 98 ILE A N 1
ATOM 765 C CA . ILE A 1 98 ? 25.538 -0.888 -26.520 1.00 93.44 98 ILE A CA 1
ATOM 766 C C . ILE A 1 98 ? 24.887 -0.577 -25.185 1.00 93.44 98 ILE A C 1
ATOM 768 O O . ILE A 1 98 ? 23.674 -0.372 -25.136 1.00 93.44 98 ILE A O 1
ATOM 772 N N . ASP A 1 99 ? 25.682 -0.497 -24.127 1.00 92.25 99 ASP A N 1
ATOM 773 C CA . ASP A 1 99 ? 25.186 -0.119 -22.811 1.00 92.25 99 ASP A CA 1
ATOM 774 C C . ASP A 1 99 ? 24.818 1.374 -22.797 1.00 92.25 99 ASP A C 1
ATOM 776 O O . ASP A 1 99 ? 25.634 2.262 -23.068 1.00 92.25 99 ASP A O 1
ATOM 780 N N . LEU A 1 100 ? 23.540 1.631 -22.522 1.00 89.94 100 LEU A N 1
ATOM 781 C CA . LEU A 1 100 ? 22.935 2.955 -22.440 1.00 89.94 100 LEU A CA 1
ATOM 782 C C . LEU A 1 100 ? 22.169 3.122 -21.129 1.00 89.94 100 LEU A C 1
ATOM 784 O O . LEU A 1 100 ? 21.225 3.919 -21.077 1.00 89.94 100 LEU A O 1
ATOM 788 N N . THR A 1 101 ? 22.551 2.367 -20.095 1.00 85.31 101 THR A N 1
ATOM 789 C CA . THR A 1 101 ? 21.816 2.261 -18.835 1.00 85.31 101 THR A CA 1
ATOM 790 C C . THR A 1 101 ? 21.391 3.633 -18.315 1.00 85.31 101 THR A C 1
ATOM 792 O O . THR A 1 101 ? 22.197 4.555 -18.144 1.00 85.31 101 THR A O 1
ATOM 795 N N . PHE A 1 102 ? 20.092 3.784 -18.061 1.00 78.69 102 PHE A N 1
ATOM 796 C CA . PHE A 1 102 ? 19.518 5.022 -17.561 1.00 78.69 102 PHE A CA 1
ATOM 797 C C . PHE A 1 102 ? 19.908 5.255 -16.102 1.00 78.69 102 PHE A C 1
ATOM 799 O O . PHE A 1 102 ? 19.437 4.583 -15.175 1.00 78.69 102 PHE A O 1
ATOM 806 N N . VAL A 1 103 ? 20.732 6.278 -15.904 1.00 71.06 103 VAL A N 1
ATOM 807 C CA . VAL A 1 103 ? 21.037 6.835 -14.590 1.00 71.06 103 VAL A CA 1
ATOM 808 C C . VAL A 1 103 ? 20.135 8.044 -14.368 1.00 71.06 103 VAL A C 1
ATOM 810 O O . VAL A 1 103 ? 20.150 8.997 -15.149 1.00 71.06 103 VAL A O 1
ATOM 813 N N . GLU A 1 104 ? 19.325 7.993 -13.313 1.00 64.44 104 GLU A N 1
ATOM 814 C CA . GLU A 1 104 ? 18.418 9.083 -12.961 1.00 64.44 104 GLU A CA 1
ATOM 815 C C . GLU A 1 104 ? 19.197 10.338 -12.566 1.00 64.44 104 GLU A C 1
ATOM 817 O O . GLU A 1 104 ? 20.138 10.282 -11.778 1.00 64.44 104 GLU A O 1
ATOM 822 N N . LYS A 1 105 ? 18.797 11.488 -13.121 1.00 57.50 105 LYS A N 1
ATOM 823 C CA . LYS A 1 105 ? 19.423 12.792 -12.841 1.00 57.50 105 LYS A CA 1
ATOM 824 C C . LYS A 1 105 ? 18.805 13.514 -11.632 1.00 57.50 105 LYS A C 1
ATOM 826 O O . LYS A 1 105 ? 19.365 14.510 -11.184 1.00 57.50 105 LYS A O 1
ATOM 831 N N . ARG A 1 106 ? 17.644 13.068 -11.130 1.00 56.28 106 ARG A N 1
ATOM 832 C CA . ARG A 1 106 ? 16.932 13.686 -9.997 1.00 56.28 106 ARG A CA 1
ATOM 833 C C . ARG A 1 106 ? 17.106 12.824 -8.748 1.00 56.28 106 ARG A C 1
ATOM 835 O O . ARG A 1 106 ? 17.088 11.605 -8.846 1.00 56.28 106 ARG A O 1
ATOM 842 N N . ASN A 1 107 ? 17.263 13.463 -7.589 1.00 66.44 107 ASN A N 1
ATOM 843 C CA . ASN A 1 107 ? 17.353 12.754 -6.315 1.00 66.44 107 ASN A CA 1
ATOM 844 C C . ASN A 1 107 ? 16.017 12.066 -6.040 1.00 66.44 107 ASN A C 1
ATOM 846 O O . ASN A 1 107 ? 15.013 12.752 -5.848 1.00 66.44 107 ASN A O 1
ATOM 850 N N . ILE A 1 108 ? 16.008 10.736 -6.020 1.00 65.25 108 ILE A N 1
ATOM 851 C CA . ILE A 1 108 ? 14.855 9.998 -5.522 1.00 65.25 108 ILE A CA 1
ATOM 852 C C . ILE A 1 108 ? 14.741 10.296 -4.026 1.00 65.25 108 ILE A C 1
ATOM 854 O O . ILE A 1 108 ? 15.720 10.163 -3.285 1.00 65.25 108 ILE A O 1
ATOM 858 N N . VAL A 1 109 ? 13.575 10.778 -3.606 1.00 75.19 109 VAL A N 1
ATOM 859 C CA . VAL A 1 109 ? 13.314 11.181 -2.221 1.00 75.19 109 VAL A CA 1
ATOM 860 C C . VAL A 1 109 ? 12.687 10.011 -1.470 1.00 75.19 109 VAL A C 1
ATOM 862 O O . VAL A 1 109 ? 12.085 9.119 -2.068 1.00 75.19 109 VAL A O 1
ATOM 865 N N . GLU A 1 110 ? 12.870 10.001 -0.153 1.00 78.31 110 GLU A N 1
ATOM 866 C CA . GLU A 1 110 ? 12.223 9.026 0.711 1.00 78.31 110 GLU A CA 1
ATOM 867 C C . GLU A 1 110 ? 10.696 9.176 0.694 1.00 78.31 110 GLU A C 1
ATOM 869 O O . GLU A 1 110 ? 10.190 10.300 0.711 1.00 78.31 110 GLU A O 1
ATOM 874 N N . SER A 1 111 ? 9.967 8.051 0.686 1.00 74.81 111 SER A N 1
ATOM 875 C CA . SER A 1 111 ? 8.503 8.072 0.806 1.00 74.81 111 SER A CA 1
ATOM 876 C C . SER A 1 111 ? 8.077 8.815 2.072 1.00 74.81 111 SER A C 1
ATOM 878 O O . SER A 1 111 ? 8.576 8.573 3.177 1.00 74.81 111 SER A O 1
ATOM 880 N N . THR A 1 112 ? 7.134 9.739 1.909 1.00 73.81 112 THR A N 1
ATOM 881 C CA . THR A 1 112 ? 6.665 10.573 3.021 1.00 73.81 112 THR A CA 1
ATOM 882 C C . THR A 1 112 ? 5.573 9.878 3.824 1.00 73.81 112 THR A C 1
ATOM 884 O O . THR A 1 112 ? 5.493 10.078 5.042 1.00 73.81 112 THR A O 1
ATOM 887 N N . THR A 1 113 ? 4.773 9.037 3.161 1.00 72.75 113 THR A N 1
ATOM 888 C CA . THR A 1 113 ? 3.638 8.323 3.756 1.00 72.75 113 THR A CA 1
ATOM 889 C C . THR A 1 113 ? 4.017 6.946 4.297 1.00 72.75 113 THR A C 1
ATOM 891 O O . THR A 1 113 ? 3.495 6.543 5.337 1.00 72.75 113 THR A O 1
ATOM 894 N N . GLU A 1 114 ? 4.971 6.249 3.673 1.00 75.94 114 GLU A N 1
ATOM 895 C CA . GLU A 1 114 ? 5.415 4.914 4.079 1.00 75.94 114 GLU A CA 1
ATOM 896 C C . GLU A 1 114 ? 6.878 4.914 4.550 1.00 75.94 114 GLU A C 1
ATOM 898 O O . GLU A 1 114 ? 7.808 4.635 3.794 1.00 75.94 114 GLU A O 1
ATOM 903 N N . LYS A 1 115 ? 7.099 5.169 5.843 1.00 78.50 115 LYS A N 1
ATOM 904 C CA . LYS A 1 115 ? 8.444 5.105 6.440 1.00 78.50 115 LYS A CA 1
ATOM 905 C C . LYS A 1 115 ? 8.816 3.684 6.847 1.00 78.50 115 LYS A C 1
ATOM 907 O O . LYS A 1 115 ? 7.989 2.960 7.401 1.00 78.50 115 LYS A O 1
ATOM 912 N N . ILE A 1 116 ? 10.081 3.321 6.648 1.00 75.81 116 ILE A N 1
ATOM 913 C CA . ILE A 1 116 ? 10.643 2.038 7.085 1.00 75.81 116 ILE A CA 1
ATOM 914 C C . ILE A 1 116 ? 11.971 2.191 7.803 1.00 75.81 116 ILE A C 1
ATOM 916 O O . ILE A 1 116 ? 12.711 3.152 7.607 1.00 75.81 116 ILE A O 1
ATOM 920 N N . ILE A 1 117 ? 12.278 1.199 8.634 1.00 76.88 117 ILE A N 1
ATOM 921 C CA . ILE A 1 117 ? 13.521 1.172 9.411 1.00 76.88 117 ILE A CA 1
ATOM 922 C C . ILE A 1 117 ? 14.652 0.525 8.602 1.00 76.88 117 ILE A C 1
ATOM 924 O O . ILE A 1 117 ? 15.818 0.884 8.768 1.00 76.88 117 ILE A O 1
ATOM 928 N N . LYS A 1 118 ? 14.337 -0.468 7.760 1.00 76.19 118 LYS A N 1
ATOM 929 C CA . LYS A 1 118 ? 15.327 -1.208 6.963 1.00 76.19 118 LYS A CA 1
ATOM 930 C C . LYS A 1 118 ? 14.790 -1.493 5.574 1.00 76.19 118 LYS A C 1
ATOM 932 O O . LYS A 1 118 ? 13.699 -2.037 5.457 1.00 76.19 118 LYS A O 1
ATOM 937 N N . GLY A 1 119 ? 15.587 -1.229 4.544 1.00 80.19 119 GLY A N 1
ATOM 938 C CA . GLY A 1 119 ? 15.231 -1.515 3.155 1.00 80.19 119 GLY A CA 1
ATOM 939 C C . GLY A 1 119 ? 15.588 -0.362 2.226 1.00 80.19 119 GLY A C 1
ATOM 940 O O . GLY A 1 119 ? 16.413 0.484 2.565 1.00 80.19 119 GLY A O 1
ATOM 941 N N . ALA A 1 120 ? 14.981 -0.358 1.043 1.00 81.94 120 ALA A N 1
ATOM 942 C CA . ALA A 1 120 ? 15.161 0.707 0.069 1.00 81.94 120 ALA A CA 1
ATOM 943 C C . ALA A 1 120 ? 14.272 1.904 0.439 1.00 81.94 120 ALA A C 1
ATOM 945 O O . ALA A 1 120 ? 13.069 1.737 0.636 1.00 81.94 120 ALA A O 1
ATOM 946 N N . HIS A 1 121 ? 14.862 3.091 0.568 1.00 80.50 121 HIS A N 1
ATOM 947 C CA . HIS A 1 121 ? 14.130 4.295 0.968 1.00 80.50 121 HIS A CA 1
ATOM 948 C C . HIS A 1 121 ? 13.505 5.033 -0.215 1.00 80.50 121 HIS A C 1
ATOM 950 O O . HIS A 1 121 ? 12.684 5.908 0.005 1.00 80.50 121 HIS A O 1
ATOM 956 N N . ASP A 1 122 ? 13.865 4.699 -1.451 1.00 85.56 122 ASP A N 1
ATOM 957 C CA . ASP A 1 122 ? 13.367 5.385 -2.636 1.00 85.56 122 ASP A CA 1
ATOM 958 C C . ASP A 1 122 ? 11.842 5.266 -2.785 1.00 85.56 122 ASP A C 1
ATOM 960 O O . ASP A 1 122 ? 11.275 4.183 -2.636 1.00 85.56 122 ASP A O 1
ATOM 964 N N . GLY A 1 123 ? 11.191 6.396 -3.066 1.00 89.62 123 GLY A N 1
ATOM 965 C CA . GLY A 1 123 ? 9.780 6.488 -3.428 1.00 89.62 123 GLY A CA 1
ATOM 966 C C . GLY A 1 123 ? 9.576 6.715 -4.927 1.00 89.62 123 GLY A C 1
ATOM 967 O O . GLY A 1 123 ? 10.467 7.184 -5.637 1.00 89.62 123 GLY A O 1
ATOM 968 N N . PHE A 1 124 ? 8.385 6.387 -5.410 1.00 92.44 124 PHE A N 1
ATOM 969 C CA . PHE A 1 124 ? 7.890 6.833 -6.704 1.00 92.44 124 PHE A CA 1
ATOM 970 C C . PHE A 1 124 ? 7.773 8.363 -6.741 1.00 92.44 124 PHE A C 1
ATOM 972 O O . PHE A 1 124 ? 7.645 9.034 -5.716 1.00 92.44 124 PHE A O 1
ATOM 979 N N . ILE A 1 125 ? 7.832 8.910 -7.950 1.00 91.75 125 ILE A N 1
ATOM 980 C CA . ILE A 1 125 ? 7.737 10.345 -8.225 1.00 91.75 125 ILE A CA 1
ATOM 981 C C . ILE A 1 125 ? 6.647 10.612 -9.264 1.00 91.75 125 ILE A C 1
ATOM 983 O O . ILE A 1 125 ? 6.019 9.697 -9.776 1.00 91.75 125 ILE A O 1
ATOM 987 N N . GLU A 1 126 ? 6.434 11.861 -9.648 1.00 91.06 126 GLU A N 1
ATOM 988 C CA . GLU A 1 126 ? 5.372 12.245 -10.583 1.00 91.06 126 GLU A CA 1
ATOM 989 C C . GLU A 1 126 ? 5.639 11.822 -12.042 1.00 91.06 126 GLU A C 1
ATOM 991 O O . GLU A 1 126 ? 4.782 12.002 -12.896 1.00 91.06 126 GLU A O 1
ATOM 996 N N . ASN A 1 127 ? 6.815 11.281 -12.376 1.00 91.75 127 ASN A N 1
ATOM 997 C CA . ASN A 1 127 ? 7.153 10.906 -13.751 1.00 91.75 127 ASN A CA 1
ATOM 998 C C . ASN A 1 127 ? 6.930 9.409 -14.015 1.00 91.75 127 ASN A C 1
ATOM 1000 O O . ASN A 1 127 ? 7.636 8.563 -13.459 1.00 91.75 127 ASN A O 1
ATOM 1004 N N . LEU A 1 128 ? 6.020 9.088 -14.941 1.00 93.38 128 LEU A N 1
ATOM 1005 C CA . LEU A 1 128 ? 5.660 7.704 -15.265 1.00 93.38 128 LEU A CA 1
ATOM 1006 C C . LEU A 1 128 ? 6.843 6.858 -15.769 1.00 93.38 128 LEU A C 1
ATOM 1008 O O . LEU A 1 128 ? 7.013 5.717 -15.341 1.00 93.38 128 LEU A O 1
ATOM 1012 N N . ASP A 1 129 ? 7.661 7.393 -16.682 1.00 92.62 129 ASP A N 1
ATOM 1013 C CA . ASP A 1 129 ? 8.783 6.647 -17.270 1.00 92.62 129 ASP A CA 1
ATOM 1014 C C . ASP A 1 129 ? 9.852 6.336 -16.197 1.00 92.62 129 ASP A C 1
ATOM 1016 O O . ASP A 1 129 ? 10.418 5.239 -16.202 1.00 92.62 129 ASP A O 1
ATOM 1020 N N . VAL A 1 130 ? 10.080 7.253 -15.244 1.00 92.19 130 VAL A N 1
ATOM 1021 C CA . VAL A 1 130 ? 10.965 7.026 -14.084 1.00 92.19 130 VAL A CA 1
ATOM 1022 C C . VAL A 1 130 ? 10.386 5.966 -13.147 1.00 92.19 130 VAL A C 1
ATOM 1024 O O . VAL A 1 130 ? 11.096 5.043 -12.760 1.00 92.19 130 VAL A O 1
ATOM 1027 N N . ASN A 1 131 ? 9.091 6.012 -12.837 1.00 94.25 131 ASN A N 1
ATOM 1028 C CA . ASN A 1 131 ? 8.473 4.995 -11.981 1.00 94.25 131 ASN A CA 1
ATOM 1029 C C . ASN A 1 131 ? 8.561 3.588 -12.599 1.00 94.25 131 ASN A C 1
ATOM 1031 O O . ASN A 1 131 ? 8.877 2.618 -11.905 1.00 94.25 131 ASN A O 1
ATOM 1035 N N . ILE A 1 132 ? 8.366 3.467 -13.917 1.00 95.50 132 ILE A N 1
ATOM 1036 C CA . ILE A 1 132 ? 8.561 2.196 -14.633 1.00 95.50 132 ILE A CA 1
ATOM 1037 C C . ILE A 1 132 ? 10.033 1.763 -14.578 1.00 95.50 132 ILE A C 1
ATOM 1039 O O . ILE A 1 132 ? 10.314 0.579 -14.375 1.00 95.50 132 ILE A O 1
ATOM 1043 N N . ASN A 1 133 ? 10.979 2.700 -14.706 1.00 93.44 133 ASN A N 1
ATOM 1044 C CA . ASN A 1 133 ? 12.408 2.424 -14.556 1.00 93.44 133 ASN A CA 1
ATOM 1045 C C . ASN A 1 133 ? 12.741 1.830 -13.177 1.00 93.44 133 ASN A C 1
ATOM 1047 O O . ASN A 1 133 ? 13.427 0.808 -13.108 1.00 93.44 133 ASN A O 1
ATOM 1051 N N . LEU A 1 134 ? 12.215 2.417 -12.095 1.00 93.06 134 LEU A N 1
ATOM 1052 C CA . LEU A 1 134 ? 12.427 1.946 -10.720 1.00 93.06 134 LEU A CA 1
ATOM 1053 C C . LEU A 1 134 ? 11.957 0.500 -10.513 1.00 93.06 134 LEU A C 1
ATOM 1055 O O . LEU A 1 134 ? 12.568 -0.236 -9.730 1.00 93.06 134 LEU A O 1
ATOM 1059 N N . ILE A 1 135 ? 10.904 0.080 -11.223 1.00 95.38 135 ILE A N 1
ATOM 1060 C CA . ILE A 1 135 ? 10.401 -1.301 -11.219 1.00 95.38 135 ILE A CA 1
ATOM 1061 C C . ILE A 1 135 ? 11.282 -2.202 -12.095 1.00 95.38 135 ILE A C 1
ATOM 1063 O O . ILE A 1 135 ? 11.736 -3.246 -11.626 1.00 95.38 135 ILE A O 1
ATOM 1067 N N . ARG A 1 136 ? 11.584 -1.802 -13.338 1.00 93.00 136 ARG A N 1
ATOM 1068 C CA . ARG A 1 136 ? 12.431 -2.567 -14.277 1.00 93.00 136 ARG A CA 1
ATOM 1069 C C . ARG A 1 136 ? 13.845 -2.816 -13.735 1.00 93.00 136 ARG A C 1
ATOM 1071 O O . ARG A 1 136 ? 14.378 -3.904 -13.915 1.00 93.00 136 ARG A O 1
ATOM 1078 N N . LYS A 1 137 ? 14.437 -1.855 -13.014 1.00 90.69 137 LYS A N 1
ATOM 1079 C CA . LYS A 1 137 ? 15.746 -2.020 -12.346 1.00 90.69 137 LYS A CA 1
ATOM 1080 C C . LYS A 1 137 ? 15.744 -3.136 -11.300 1.00 90.69 137 LYS A C 1
ATOM 1082 O O . LYS A 1 137 ? 16.778 -3.756 -11.061 1.00 90.69 137 LYS A O 1
ATOM 1087 N N . ARG A 1 138 ? 14.594 -3.373 -10.665 1.00 91.00 138 ARG A N 1
ATOM 1088 C CA . ARG A 1 138 ? 14.408 -4.391 -9.625 1.00 91.00 138 ARG A CA 1
ATOM 1089 C C . ARG A 1 138 ? 13.993 -5.743 -10.196 1.00 91.00 138 ARG A C 1
ATOM 1091 O O . ARG A 1 138 ? 14.471 -6.771 -9.727 1.00 91.00 138 ARG A O 1
ATOM 1098 N N . ILE A 1 139 ? 13.118 -5.742 -11.202 1.00 93.50 139 ILE A N 1
ATOM 1099 C CA . ILE A 1 139 ? 12.598 -6.945 -11.860 1.00 93.50 139 ILE A CA 1
ATOM 1100 C C . ILE A 1 139 ? 13.263 -7.088 -13.227 1.00 93.50 139 ILE A C 1
ATOM 1102 O O . ILE A 1 139 ? 12.767 -6.599 -14.244 1.00 93.50 139 ILE A O 1
ATOM 1106 N N . LYS A 1 140 ? 14.379 -7.816 -13.244 1.00 91.69 140 LYS A N 1
ATOM 1107 C CA . LYS A 1 140 ? 15.092 -8.199 -14.467 1.00 91.69 140 LYS A CA 1
ATOM 1108 C C . LYS A 1 140 ? 14.504 -9.482 -15.057 1.00 91.69 140 LYS A C 1
ATOM 1110 O O . LYS A 1 140 ? 15.131 -10.534 -15.014 1.00 91.69 140 LYS A O 1
ATOM 1115 N N . SER A 1 141 ? 13.265 -9.406 -15.539 1.00 92.94 141 SER A N 1
ATOM 1116 C CA . SER A 1 141 ? 12.570 -10.528 -16.185 1.00 92.94 141 SER A CA 1
ATOM 1117 C C . SER A 1 141 ? 11.972 -10.092 -17.528 1.00 92.94 141 SER A C 1
ATOM 1119 O O . SER A 1 141 ? 11.427 -8.982 -17.617 1.00 92.94 141 SER A O 1
ATOM 1121 N N . PRO A 1 142 ? 12.050 -10.948 -18.568 1.00 91.81 142 PRO A N 1
ATOM 1122 C CA . PRO A 1 142 ? 11.395 -10.697 -19.849 1.00 91.81 142 PRO A CA 1
ATOM 1123 C C . PRO A 1 142 ? 9.862 -10.725 -19.745 1.00 91.81 142 PRO A C 1
ATOM 1125 O O . PRO A 1 142 ? 9.179 -10.096 -20.552 1.00 91.81 142 PRO A O 1
ATOM 1128 N N . ASP A 1 143 ? 9.325 -11.379 -18.713 1.00 94.25 143 ASP A N 1
ATOM 1129 C CA . ASP A 1 143 ? 7.886 -11.578 -18.520 1.00 94.25 143 ASP A CA 1
ATOM 1130 C C . ASP A 1 143 ? 7.182 -10.354 -17.935 1.00 94.25 143 ASP A C 1
ATOM 1132 O O . ASP A 1 143 ? 5.947 -10.267 -17.970 1.00 94.25 143 ASP A O 1
ATOM 1136 N N . LEU A 1 144 ? 7.954 -9.381 -17.431 1.00 96.12 144 LEU A N 1
ATOM 1137 C CA . LEU A 1 144 ? 7.429 -8.087 -17.018 1.00 96.12 144 LEU A CA 1
ATOM 1138 C C . LEU A 1 144 ? 6.900 -7.335 -18.244 1.00 96.12 144 LEU A C 1
ATOM 1140 O O . LEU A 1 144 ? 7.659 -6.804 -19.066 1.00 96.12 144 LEU A O 1
ATOM 1144 N N . THR A 1 145 ? 5.576 -7.278 -18.321 1.00 96.12 145 THR A N 1
ATOM 1145 C CA . THR A 1 145 ? 4.819 -6.685 -19.415 1.00 96.12 145 THR A CA 1
ATOM 1146 C C . THR A 1 145 ? 4.274 -5.334 -18.976 1.00 96.12 145 THR A C 1
ATOM 1148 O O . THR A 1 145 ? 3.675 -5.217 -17.906 1.00 96.12 145 THR A O 1
ATOM 1151 N N . ILE A 1 146 ? 4.488 -4.313 -19.806 1.00 97.00 146 ILE A N 1
ATOM 1152 C CA . ILE A 1 146 ? 3.937 -2.971 -19.622 1.00 97.00 146 ILE A CA 1
ATOM 1153 C C . ILE A 1 146 ? 2.978 -2.665 -20.764 1.00 97.00 146 ILE A C 1
ATOM 1155 O O . ILE A 1 146 ? 3.325 -2.821 -21.933 1.00 97.00 146 ILE A O 1
ATOM 1159 N N . GLU A 1 147 ? 1.794 -2.168 -20.433 1.00 96.44 147 GLU A N 1
ATOM 1160 C CA . GLU A 1 147 ? 0.799 -1.696 -21.393 1.00 96.44 147 GLU A CA 1
ATOM 1161 C C . GLU A 1 147 ? 0.446 -0.245 -21.095 1.00 96.44 147 GLU A C 1
ATOM 1163 O O . GLU A 1 147 ? 0.087 0.091 -19.970 1.00 96.44 147 GLU A O 1
ATOM 1168 N N . TYR A 1 148 ? 0.572 0.627 -22.097 1.00 95.56 148 TYR A N 1
ATOM 1169 C CA . TYR A 1 148 ? 0.225 2.037 -21.950 1.00 95.56 148 TYR A CA 1
ATOM 1170 C C . TYR A 1 148 ? -1.246 2.279 -22.268 1.00 95.56 148 TYR A C 1
ATOM 1172 O O . TYR A 1 148 ? -1.764 1.787 -23.270 1.00 95.56 148 TYR A O 1
ATOM 1180 N N . PHE A 1 149 ? -1.870 3.128 -21.462 1.00 92.38 149 PHE A N 1
ATOM 1181 C CA . PHE A 1 149 ? -3.232 3.606 -21.641 1.00 92.38 149 PHE A CA 1
ATOM 1182 C C . PHE A 1 149 ? -3.225 5.127 -21.772 1.00 92.38 149 PHE A C 1
ATOM 1184 O O . PHE A 1 149 ? -2.280 5.824 -21.391 1.00 92.38 149 PHE A O 1
ATOM 1191 N N . THR A 1 150 ? -4.284 5.652 -22.373 1.00 90.38 150 THR A N 1
ATOM 1192 C CA . THR A 1 150 ? -4.542 7.087 -22.430 1.00 90.38 150 THR A CA 1
ATOM 1193 C C . THR A 1 150 ? -5.966 7.308 -21.966 1.00 90.38 150 THR A C 1
ATOM 1195 O O . THR A 1 150 ? -6.899 6.874 -22.639 1.00 90.38 150 THR A O 1
ATOM 1198 N N . ILE A 1 151 ? -6.114 7.933 -20.802 1.00 87.06 151 ILE A N 1
ATOM 1199 C CA . ILE A 1 151 ? -7.400 8.124 -20.128 1.00 87.06 151 ILE A CA 1
ATOM 1200 C C . ILE A 1 151 ? -7.816 9.588 -20.276 1.00 87.06 151 ILE A C 1
ATOM 1202 O O . ILE A 1 151 ? -6.982 10.486 -20.151 1.00 87.06 151 ILE A O 1
ATOM 1206 N N . GLY A 1 152 ? -9.102 9.819 -20.541 1.00 83.06 152 GLY A N 1
ATOM 1207 C CA . GLY A 1 152 ? -9.702 11.147 -20.668 1.00 83.06 152 GLY A CA 1
ATOM 1208 C C . GLY A 1 152 ? -9.967 11.585 -22.115 1.00 83.06 152 GLY A C 1
ATOM 1209 O O . GLY A 1 152 ? -9.211 11.284 -23.041 1.00 83.06 152 GLY A O 1
ATOM 1210 N N . GLU A 1 153 ? -11.070 12.310 -22.317 1.00 80.88 153 GLU A N 1
ATOM 1211 C CA . GLU A 1 153 ? -11.535 12.741 -23.643 1.00 80.88 153 GLU A CA 1
ATOM 1212 C C . GLU A 1 153 ? -10.912 14.069 -24.091 1.00 80.88 153 GLU A C 1
ATOM 1214 O O . GLU A 1 153 ? -10.301 14.138 -25.160 1.00 80.88 153 GLU A O 1
ATOM 1219 N N . LYS A 1 154 ? -11.065 15.136 -23.286 1.00 82.50 154 LYS A N 1
ATOM 1220 C CA . LYS A 1 154 ? -10.551 16.478 -23.627 1.00 82.50 154 LYS A CA 1
ATOM 1221 C C . LYS A 1 154 ? -9.130 16.683 -23.129 1.00 82.50 154 LYS A C 1
ATOM 1223 O O . LYS A 1 154 ? -8.321 17.286 -23.826 1.00 82.50 154 LYS A O 1
ATOM 1228 N N . SER A 1 155 ? -8.842 16.183 -21.932 1.00 81.81 155 SER A N 1
ATOM 1229 C CA . SER A 1 155 ? -7.503 16.187 -21.360 1.00 81.81 155 SER A CA 1
ATOM 1230 C C . SER A 1 155 ? -7.048 14.751 -21.162 1.00 81.81 155 SER A C 1
ATOM 1232 O O . SER A 1 155 ? -7.700 13.994 -20.448 1.00 81.81 155 SER A O 1
ATOM 1234 N N . LYS A 1 156 ? -5.965 14.380 -21.844 1.00 83.69 156 LYS A N 1
ATOM 1235 C CA . LYS A 1 156 ? -5.461 13.009 -21.909 1.00 83.69 156 LYS A CA 1
ATOM 1236 C C . LYS A 1 156 ? -4.335 12.823 -20.900 1.00 83.69 156 LYS A C 1
ATOM 1238 O O . LYS A 1 156 ? -3.315 13.499 -21.006 1.00 83.69 156 LYS A O 1
ATOM 1243 N N . SER A 1 157 ? -4.512 11.894 -19.968 1.00 85.75 157 SER A N 1
ATOM 1244 C CA . SER A 1 157 ? -3.472 11.434 -19.045 1.00 85.75 157 SER A CA 1
ATOM 1245 C C . SER A 1 157 ? -2.862 10.135 -19.571 1.00 85.75 157 SER A C 1
ATOM 1247 O O . SER A 1 157 ? -3.588 9.248 -20.035 1.00 85.75 157 SER A O 1
ATOM 1249 N N . LYS A 1 158 ? -1.529 10.023 -19.542 1.00 91.12 158 LYS A N 1
ATOM 1250 C CA . LYS A 1 158 ? -0.822 8.780 -19.876 1.00 91.12 158 LYS A CA 1
ATOM 1251 C C . LYS A 1 158 ? -0.757 7.921 -18.618 1.00 91.12 158 LYS A C 1
ATOM 1253 O O . LYS A 1 158 ? -0.388 8.399 -17.553 1.00 91.12 158 LYS A O 1
ATOM 1258 N N . SER A 1 159 ? -1.048 6.640 -18.753 1.00 93.56 159 SER A N 1
ATOM 1259 C CA . SER A 1 159 ? -0.938 5.677 -17.660 1.00 93.56 159 SER A CA 1
ATOM 1260 C C . SER A 1 159 ? -0.352 4.364 -18.157 1.00 93.56 159 SER A C 1
ATOM 1262 O O . SER A 1 159 ? -0.222 4.142 -19.366 1.00 93.56 159 SER A O 1
ATOM 1264 N N . ALA A 1 160 ? 0.072 3.510 -17.234 1.00 96.31 160 ALA A N 1
ATOM 1265 C CA . ALA A 1 160 ? 0.645 2.212 -17.540 1.00 96.31 160 ALA A CA 1
ATOM 1266 C C . ALA A 1 160 ? 0.109 1.136 -16.596 1.00 96.31 160 ALA A C 1
ATOM 1268 O O . ALA A 1 160 ? 0.090 1.326 -15.383 1.00 96.31 160 ALA A O 1
ATOM 1269 N N . LEU A 1 161 ? -0.257 -0.014 -17.158 1.00 97.31 161 LEU A N 1
ATOM 1270 C CA . LEU A 1 161 ? -0.493 -1.248 -16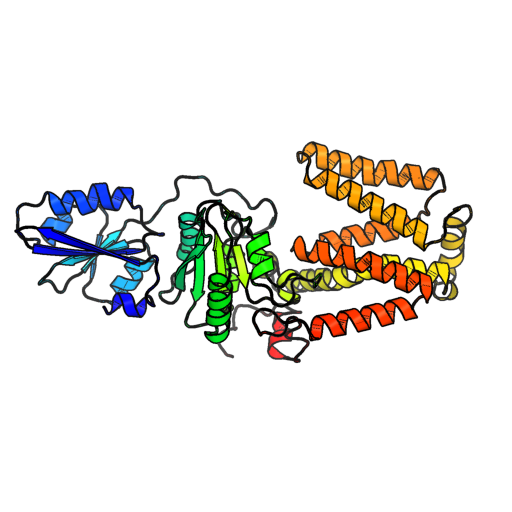.417 1.00 97.31 161 LEU A CA 1
ATOM 1271 C C . LEU A 1 161 ? 0.749 -2.132 -16.529 1.00 97.31 161 LEU A C 1
ATOM 1273 O O . LEU A 1 161 ? 1.244 -2.378 -17.629 1.00 97.31 161 LEU A O 1
ATOM 1277 N N . LEU A 1 162 ? 1.239 -2.612 -15.396 1.00 97.88 162 LEU A N 1
ATOM 1278 C CA . LEU A 1 162 ? 2.391 -3.488 -15.272 1.00 97.88 162 LEU A CA 1
ATOM 1279 C C . LEU A 1 162 ? 1.949 -4.801 -14.632 1.00 97.88 162 LEU A C 1
ATOM 1281 O O . LEU A 1 162 ? 1.246 -4.797 -13.622 1.00 97.88 162 LEU A O 1
ATOM 1285 N N . TYR A 1 163 ? 2.377 -5.923 -15.196 1.00 97.31 163 TYR A N 1
ATOM 1286 C CA . TYR A 1 163 ? 2.137 -7.256 -14.642 1.00 97.31 163 TYR A CA 1
ATOM 1287 C C . TYR A 1 163 ? 3.201 -8.240 -15.142 1.00 97.31 163 TYR A C 1
ATOM 1289 O O . TYR A 1 163 ? 3.843 -8.008 -16.168 1.00 97.31 163 TYR A O 1
ATOM 1297 N N . ILE A 1 164 ? 3.410 -9.341 -14.417 1.00 96.38 164 ILE A N 1
ATOM 1298 C CA . ILE A 1 164 ? 4.304 -10.426 -14.848 1.00 96.38 164 ILE A CA 1
ATOM 1299 C C . ILE A 1 164 ? 3.445 -11.512 -15.478 1.00 96.38 164 ILE A C 1
ATOM 1301 O O . ILE A 1 164 ? 2.666 -12.152 -14.777 1.00 96.38 164 ILE A O 1
ATOM 1305 N N . LYS A 1 165 ? 3.573 -11.718 -16.787 1.00 92.44 165 LYS A N 1
ATOM 1306 C CA . LYS A 1 165 ? 2.649 -12.564 -17.557 1.00 92.44 165 LYS A CA 1
ATOM 1307 C C . LYS A 1 165 ? 2.594 -14.022 -17.090 1.00 92.44 165 LYS A C 1
ATOM 1309 O O . LYS A 1 165 ? 1.523 -14.612 -17.108 1.00 92.44 165 LYS A O 1
ATOM 1314 N N . ASP A 1 166 ? 3.722 -14.565 -16.644 1.00 90.31 166 ASP A N 1
ATOM 1315 C CA . ASP A 1 166 ? 3.831 -15.963 -16.210 1.00 90.31 166 ASP A CA 1
ATOM 1316 C C . ASP A 1 166 ? 3.200 -16.238 -14.839 1.00 90.31 166 ASP A C 1
ATOM 1318 O O . ASP A 1 166 ? 2.898 -17.384 -14.510 1.00 90.31 166 ASP A O 1
ATOM 1322 N N . ILE A 1 167 ? 3.011 -15.195 -14.027 1.00 91.38 167 ILE A N 1
ATOM 1323 C CA . ILE A 1 167 ? 2.533 -15.311 -12.641 1.00 91.38 167 ILE A CA 1
ATOM 1324 C C . ILE A 1 167 ? 1.125 -14.725 -12.506 1.00 91.38 167 ILE A C 1
ATOM 1326 O O . ILE A 1 167 ? 0.303 -15.238 -11.748 1.00 91.38 167 ILE A O 1
ATOM 1330 N N . ALA A 1 168 ? 0.848 -13.639 -13.226 1.00 93.12 168 ALA A N 1
ATOM 1331 C CA . ALA A 1 168 ? -0.422 -12.944 -13.168 1.00 93.12 168 ALA A CA 1
ATOM 1332 C C . ALA A 1 168 ? -1.529 -13.739 -13.862 1.00 93.12 168 ALA A C 1
ATOM 1334 O O . ALA A 1 168 ? -1.367 -14.298 -14.946 1.00 93.12 168 ALA A O 1
ATOM 1335 N N . GLU A 1 169 ? -2.701 -13.732 -13.246 1.00 93.12 169 GLU A N 1
ATOM 1336 C CA . GLU A 1 169 ? -3.875 -14.376 -13.806 1.00 93.12 169 GLU A CA 1
ATOM 1337 C C . GLU A 1 169 ? -4.505 -13.514 -14.901 1.00 93.12 169 GLU A C 1
ATOM 1339 O O . GLU A 1 169 ? -5.010 -12.418 -14.651 1.00 93.12 169 GLU A O 1
ATOM 1344 N N . LEU A 1 170 ? -4.509 -14.036 -16.128 1.00 91.81 170 LEU A N 1
ATOM 1345 C CA . LEU A 1 170 ? -4.953 -13.294 -17.308 1.00 91.81 170 LEU A CA 1
ATOM 1346 C C . LEU A 1 170 ? -6.415 -12.836 -17.232 1.00 91.81 170 LEU A C 1
ATOM 1348 O O . LEU A 1 170 ? -6.733 -11.777 -17.765 1.00 91.81 170 LEU A O 1
ATOM 1352 N N . GLU A 1 171 ? -7.296 -13.590 -16.570 1.00 94.19 171 GLU A N 1
ATOM 1353 C CA . GLU A 1 171 ? -8.700 -13.198 -16.378 1.00 94.19 171 GLU A CA 1
ATOM 1354 C C . GLU A 1 171 ? -8.807 -11.888 -15.590 1.00 94.19 171 GLU A C 1
ATOM 1356 O O . GLU A 1 171 ? -9.473 -10.952 -16.030 1.00 94.19 171 GLU A O 1
ATOM 1361 N N . VAL A 1 172 ? -8.058 -11.778 -14.491 1.00 94.44 172 VAL A N 1
ATOM 1362 C CA . VAL A 1 172 ? -8.014 -10.575 -13.652 1.00 94.44 172 VAL A CA 1
ATOM 1363 C C . VAL A 1 172 ? -7.376 -9.407 -14.403 1.00 94.44 172 VAL A C 1
ATOM 1365 O O . VAL A 1 172 ? -7.886 -8.290 -14.364 1.00 94.44 172 VAL A O 1
ATOM 1368 N N . ILE A 1 173 ? -6.289 -9.656 -15.142 1.00 96.00 173 ILE A N 1
ATOM 1369 C CA . ILE A 1 173 ? -5.644 -8.631 -15.975 1.00 96.00 173 ILE A CA 1
ATOM 1370 C C . ILE A 1 173 ? -6.613 -8.080 -17.028 1.00 96.00 173 ILE A C 1
ATOM 1372 O O . ILE A 1 173 ? -6.686 -6.867 -17.221 1.00 96.00 173 ILE A O 1
ATOM 1376 N N . ASN A 1 174 ? -7.369 -8.947 -17.699 1.00 95.62 174 ASN A N 1
ATOM 1377 C CA . ASN A 1 174 ? -8.352 -8.525 -18.693 1.00 95.62 174 ASN A CA 1
ATOM 1378 C C . ASN A 1 174 ? -9.502 -7.739 -18.058 1.00 95.62 174 ASN A C 1
ATOM 1380 O O . ASN A 1 174 ? -9.925 -6.735 -18.627 1.00 95.62 174 ASN A O 1
ATOM 1384 N N . GLU A 1 175 ? -9.960 -8.135 -16.871 1.00 95.44 175 GLU A N 1
ATOM 1385 C CA . GLU A 1 175 ? -10.977 -7.389 -16.127 1.00 95.44 175 GLU A CA 1
ATOM 1386 C C . GLU A 1 175 ? -10.496 -5.974 -15.772 1.00 95.44 175 GLU A C 1
ATOM 1388 O O . GLU A 1 175 ? -11.195 -4.994 -16.035 1.00 95.44 175 GLU A O 1
ATOM 1393 N N . ILE A 1 176 ? -9.261 -5.838 -15.278 1.00 95.31 176 ILE A N 1
ATOM 1394 C CA . ILE A 1 176 ? -8.641 -4.534 -14.997 1.00 95.31 176 ILE A CA 1
ATOM 1395 C C . ILE A 1 176 ? -8.603 -3.669 -16.265 1.00 95.31 176 ILE A C 1
ATOM 1397 O O . ILE A 1 176 ? -9.007 -2.505 -16.238 1.00 95.31 176 ILE A O 1
ATOM 1401 N N . LYS A 1 177 ? -8.162 -4.232 -17.395 1.00 95.12 177 LYS A N 1
ATOM 1402 C CA . LYS A 1 177 ? -8.106 -3.518 -18.681 1.00 95.12 177 LYS A CA 1
ATOM 1403 C C . LYS A 1 177 ? -9.481 -3.057 -19.143 1.00 95.12 177 LYS A C 1
ATOM 1405 O O . LYS A 1 177 ? -9.624 -1.907 -19.554 1.00 95.12 177 LYS A O 1
ATOM 1410 N N . ASN A 1 178 ? -10.482 -3.931 -19.064 1.00 94.56 178 ASN A N 1
ATOM 1411 C CA . ASN A 1 178 ? -11.854 -3.609 -19.446 1.00 94.56 178 ASN A CA 1
ATOM 1412 C C . ASN A 1 178 ? -12.380 -2.422 -18.633 1.00 94.56 178 ASN A C 1
ATOM 1414 O O . ASN A 1 178 ? -12.942 -1.486 -19.204 1.00 94.56 178 ASN A O 1
ATOM 1418 N N . ARG A 1 179 ? -12.125 -2.411 -17.320 1.00 92.81 179 ARG A N 1
ATOM 1419 C CA . ARG A 1 179 ? -12.523 -1.304 -16.442 1.00 92.81 179 ARG A CA 1
ATOM 1420 C C . ARG A 1 179 ? -11.791 -0.017 -16.766 1.00 92.81 179 ARG A C 1
ATOM 1422 O O . ARG A 1 179 ? -12.453 1.002 -16.927 1.00 92.81 179 ARG A O 1
ATOM 1429 N N . ILE A 1 180 ? -10.473 -0.060 -16.958 1.00 91.88 180 ILE A N 1
ATOM 1430 C CA . ILE A 1 180 ? -9.687 1.117 -17.362 1.00 91.88 180 ILE A CA 1
ATOM 1431 C C . ILE A 1 180 ? -10.214 1.701 -18.681 1.00 91.88 180 ILE A C 1
ATOM 1433 O O . ILE A 1 180 ? -10.368 2.914 -18.797 1.00 91.88 180 ILE A O 1
ATOM 1437 N N . HIS A 1 181 ? -10.540 0.855 -19.661 1.00 90.38 181 HIS A N 1
ATOM 1438 C CA . HIS A 1 181 ? -11.114 1.297 -20.934 1.00 90.38 181 HIS A CA 1
ATOM 1439 C C . HIS A 1 181 ? -12.530 1.870 -20.811 1.00 90.38 181 HIS A C 1
ATOM 1441 O O . HIS A 1 181 ? -12.914 2.696 -21.636 1.00 90.38 181 HIS A O 1
ATOM 1447 N N . SER A 1 182 ? -13.298 1.453 -19.803 1.00 88.81 182 SER A N 1
ATOM 1448 C CA . SER A 1 182 ? -14.652 1.961 -19.559 1.00 88.81 182 SER A CA 1
ATOM 1449 C C . SER A 1 182 ? -14.689 3.349 -18.906 1.00 88.81 182 SER A C 1
ATOM 1451 O O . SER A 1 182 ? -15.749 3.971 -18.860 1.00 88.81 182 SER A O 1
ATOM 1453 N N . ILE A 1 183 ? -13.546 3.858 -18.426 1.00 86.75 183 ILE A N 1
ATOM 1454 C CA . ILE A 1 183 ? -13.453 5.178 -17.794 1.00 86.75 183 ILE A CA 1
ATOM 1455 C C . ILE A 1 183 ? -13.710 6.270 -18.844 1.00 86.75 183 ILE A C 1
ATOM 1457 O O . ILE A 1 183 ? -12.836 6.611 -19.643 1.00 86.75 183 ILE A O 1
ATOM 1461 N N . SER A 1 184 ? -14.908 6.854 -18.818 1.00 77.81 184 SER A N 1
ATOM 1462 C CA . SER A 1 184 ? -15.287 7.998 -19.653 1.00 77.81 184 SER A CA 1
ATOM 1463 C C . SER A 1 184 ? -15.283 9.285 -18.830 1.00 77.81 184 SER A C 1
ATOM 1465 O O . SER A 1 184 ? -16.199 9.537 -18.044 1.00 77.81 184 SER A O 1
ATOM 1467 N N . THR A 1 185 ? -14.251 10.111 -18.995 1.00 77.88 185 THR A N 1
ATOM 1468 C CA . THR A 1 185 ? -14.107 11.365 -18.245 1.00 77.88 185 THR A CA 1
ATOM 1469 C C . THR A 1 185 ? -13.638 12.482 -19.167 1.00 77.88 185 THR A C 1
ATOM 1471 O O . THR A 1 185 ? -12.798 12.290 -20.047 1.00 77.88 185 THR A O 1
ATOM 1474 N N . SER A 1 186 ? -14.175 13.691 -18.992 1.00 68.31 186 SER A N 1
ATOM 1475 C CA . SER A 1 186 ? -13.772 14.822 -19.835 1.00 68.31 186 SER A CA 1
ATOM 1476 C C . SER A 1 186 ? -12.444 15.465 -19.406 1.00 68.31 186 SER A C 1
ATOM 1478 O O . SER A 1 186 ? -11.857 16.187 -20.208 1.00 68.31 186 SER A O 1
ATOM 1480 N N . PHE A 1 187 ? -11.956 15.224 -18.184 1.00 70.00 187 PHE A N 1
ATOM 1481 C CA . PHE A 1 187 ? -10.808 15.924 -17.587 1.00 70.00 187 PHE A CA 1
ATOM 1482 C C . PHE A 1 187 ? -9.796 14.958 -16.952 1.00 70.00 187 PHE A C 1
ATOM 1484 O O . PHE A 1 187 ? -10.143 13.820 -16.644 1.00 70.00 187 PHE A O 1
ATOM 1491 N N . ILE A 1 188 ? -8.563 15.442 -16.729 1.00 65.88 188 ILE A N 1
ATOM 1492 C CA . ILE A 1 188 ? -7.563 14.742 -15.904 1.00 65.88 188 ILE A CA 1
ATOM 1493 C C . ILE A 1 188 ? -8.100 14.682 -14.481 1.00 65.88 188 ILE A C 1
ATOM 1495 O O . ILE A 1 188 ? -8.579 15.689 -13.954 1.00 65.88 188 ILE A O 1
ATOM 1499 N N . LEU A 1 189 ? -8.012 13.507 -13.877 1.00 67.88 189 LEU A N 1
ATOM 1500 C CA . LEU A 1 189 ? -8.520 13.254 -12.544 1.00 67.88 189 LEU A CA 1
ATOM 1501 C C . LEU A 1 189 ? -7.387 12.762 -11.647 1.00 67.88 189 LEU A C 1
ATOM 1503 O O . LEU A 1 189 ? -6.436 12.173 -12.147 1.00 67.88 189 LEU A O 1
ATOM 1507 N N . PRO A 1 190 ? -7.469 13.010 -10.333 1.00 73.81 190 PRO A N 1
ATOM 1508 C CA . PRO A 1 190 ? -6.561 12.384 -9.379 1.00 73.81 190 PRO A CA 1
ATOM 1509 C C . PRO A 1 190 ? -6.735 10.856 -9.392 1.00 73.81 190 PRO A C 1
ATOM 1511 O O . PRO A 1 190 ? -7.829 10.365 -9.688 1.00 73.81 190 PRO A O 1
ATOM 1514 N N . SER A 1 191 ? -5.701 10.104 -8.987 1.00 75.75 191 SER A N 1
ATOM 1515 C CA . SER A 1 191 ? -5.767 8.629 -8.944 1.00 75.75 191 SER A CA 1
ATOM 1516 C C . SER A 1 191 ? -6.945 8.102 -8.138 1.00 75.75 191 SER A C 1
ATOM 1518 O O . SER A 1 191 ? -7.527 7.095 -8.521 1.00 75.75 191 SER A O 1
ATOM 1520 N N . SER A 1 192 ? -7.351 8.811 -7.082 1.00 80.56 192 SER A N 1
ATOM 1521 C CA . SER A 1 192 ? -8.499 8.436 -6.252 1.00 80.56 192 SER A CA 1
ATOM 1522 C C . SER A 1 192 ? -9.804 8.319 -7.044 1.00 80.56 192 SER A C 1
ATOM 1524 O O . SER A 1 192 ? -10.663 7.513 -6.704 1.00 80.56 192 SER A O 1
ATOM 1526 N N . TYR A 1 193 ? -9.961 9.084 -8.127 1.00 84.38 193 TYR A N 1
ATOM 1527 C CA . TYR A 1 193 ? -11.122 8.953 -9.005 1.00 84.38 193 TYR A CA 1
ATOM 1528 C C . TYR A 1 193 ? -11.029 7.705 -9.888 1.00 84.38 193 TYR A C 1
ATOM 1530 O O . TYR A 1 193 ? -12.026 7.020 -10.106 1.00 84.38 193 TYR A O 1
ATOM 1538 N N . ILE A 1 194 ? -9.833 7.407 -10.412 1.00 86.50 194 ILE A N 1
ATOM 1539 C CA . ILE A 1 194 ? -9.598 6.178 -11.180 1.00 86.50 194 ILE A CA 1
ATOM 1540 C C . ILE A 1 194 ? -9.894 4.974 -10.288 1.00 86.50 194 ILE A C 1
ATOM 1542 O O . ILE A 1 194 ? -10.597 4.068 -10.723 1.00 86.50 194 ILE A O 1
ATOM 1546 N N . GLU A 1 195 ? -9.420 5.000 -9.041 1.00 87.50 195 GLU A N 1
ATOM 1547 C CA . GLU A 1 195 ? -9.715 3.987 -8.030 1.00 87.50 195 GLU A CA 1
ATOM 1548 C C . GLU A 1 195 ? -11.226 3.799 -7.853 1.00 87.50 195 GLU A C 1
ATOM 1550 O O . GLU A 1 195 ? -11.707 2.679 -7.991 1.00 87.50 195 GLU A O 1
ATOM 1555 N N . GLU A 1 196 ? -11.988 4.872 -7.627 1.00 87.50 196 GLU A N 1
ATOM 1556 C CA . GLU A 1 196 ? -13.448 4.798 -7.467 1.00 87.50 196 GLU A CA 1
ATOM 1557 C C . GLU A 1 196 ? -14.147 4.183 -8.694 1.00 87.50 196 GLU A C 1
ATOM 1559 O O . GLU A 1 196 ? -15.079 3.393 -8.541 1.00 87.50 196 GLU A O 1
ATOM 1564 N N . CYS A 1 197 ? -13.672 4.482 -9.907 1.00 88.12 197 CYS A N 1
ATOM 1565 C CA . CYS A 1 197 ? -14.278 3.978 -11.143 1.00 88.12 197 CYS A CA 1
ATOM 1566 C C . CYS A 1 197 ? -14.031 2.488 -11.398 1.00 88.12 197 CYS A C 1
ATOM 1568 O O . CYS A 1 197 ? -14.845 1.846 -12.060 1.00 88.12 197 CYS A O 1
ATOM 1570 N N . ILE A 1 198 ? -12.899 1.942 -10.945 1.00 90.75 198 ILE A N 1
ATOM 1571 C CA . ILE A 1 198 ? -12.495 0.566 -11.279 1.00 90.75 198 ILE A CA 1
ATOM 1572 C C . ILE A 1 198 ? -12.744 -0.439 -10.146 1.00 90.75 198 ILE A C 1
ATOM 1574 O O . ILE A 1 198 ? -12.578 -1.640 -10.362 1.00 90.75 198 ILE A O 1
ATOM 1578 N N . GLN A 1 199 ? -13.135 0.010 -8.952 1.00 90.88 199 GLN A N 1
ATOM 1579 C CA . GLN A 1 199 ? -13.470 -0.867 -7.824 1.00 90.88 199 GLN A CA 1
ATOM 1580 C C . GLN A 1 199 ? -14.802 -1.611 -8.026 1.00 90.88 199 GLN A C 1
ATOM 1582 O O . GLN A 1 199 ? -15.712 -1.116 -8.683 1.00 90.88 199 GLN A O 1
ATOM 1587 N N . ASP A 1 200 ? -14.936 -2.799 -7.422 1.00 89.56 200 ASP A N 1
ATOM 1588 C CA . ASP A 1 200 ? -16.173 -3.600 -7.469 1.00 89.56 200 ASP A CA 1
ATOM 1589 C C . ASP A 1 200 ? -17.300 -2.981 -6.640 1.00 89.56 200 ASP A C 1
ATOM 1591 O O . ASP A 1 200 ? -18.476 -3.050 -6.991 1.00 89.56 200 ASP A O 1
ATOM 1595 N N . SER A 1 201 ? -16.952 -2.427 -5.480 1.00 91.25 201 SER A N 1
ATOM 1596 C CA . SER A 1 201 ? -17.911 -1.929 -4.493 1.00 91.25 201 SER A CA 1
ATOM 1597 C C . SER A 1 201 ? -17.506 -0.541 -3.986 1.00 91.25 201 SER A C 1
ATOM 1599 O O . SER A 1 201 ? -17.019 -0.447 -2.859 1.00 91.25 201 SER A O 1
ATOM 1601 N N . PRO A 1 202 ? -17.718 0.540 -4.761 1.00 86.75 202 PRO A N 1
ATOM 1602 C CA . PRO A 1 202 ? -17.272 1.896 -4.401 1.00 86.75 202 PRO A CA 1
ATOM 1603 C C . PRO A 1 202 ? -17.946 2.457 -3.135 1.00 86.75 202 PRO A C 1
ATOM 1605 O O . PRO A 1 202 ? -17.407 3.329 -2.467 1.00 86.75 202 PRO A O 1
ATOM 1608 N N . ILE A 1 203 ? -19.119 1.931 -2.761 1.00 88.44 203 ILE A N 1
ATOM 1609 C CA . ILE A 1 203 ? -19.854 2.333 -1.544 1.00 88.44 203 ILE A CA 1
ATOM 1610 C C . ILE A 1 203 ? -19.270 1.667 -0.283 1.00 88.44 203 ILE A C 1
ATOM 1612 O O . ILE A 1 203 ? -19.545 2.086 0.843 1.00 88.44 203 ILE A O 1
ATOM 1616 N N . SER A 1 204 ? -18.485 0.597 -0.442 1.00 92.75 204 SER A N 1
ATOM 1617 C CA . SER A 1 204 ? -17.874 -0.090 0.692 1.00 92.75 204 SER A CA 1
ATOM 1618 C C . SER A 1 204 ? -16.897 0.844 1.407 1.00 92.75 204 SER A C 1
ATOM 1620 O O . SER A 1 204 ? -16.067 1.462 0.746 1.00 92.75 204 SER A O 1
ATOM 1622 N N . PRO A 1 205 ? -16.891 0.893 2.752 1.00 92.12 205 PRO A N 1
ATOM 1623 C CA . PRO A 1 205 ? -15.868 1.648 3.464 1.00 92.12 205 PRO A CA 1
ATOM 1624 C C . PRO A 1 205 ? -14.477 1.023 3.301 1.00 92.12 205 PRO A C 1
ATOM 1626 O O . PRO A 1 205 ? -13.495 1.674 3.637 1.00 92.12 205 PRO A O 1
ATOM 1629 N N . PHE A 1 206 ? -14.375 -0.233 2.849 1.00 95.12 206 PHE A N 1
ATOM 1630 C CA . PHE A 1 206 ? -13.107 -0.943 2.699 1.00 95.12 206 PHE A CA 1
ATOM 1631 C C . PHE A 1 206 ? -12.451 -0.678 1.340 1.00 95.12 206 PHE A C 1
ATOM 1633 O O . PHE A 1 206 ? -13.093 -0.942 0.316 1.00 95.12 206 PHE A O 1
ATOM 1640 N N . PRO A 1 207 ? -11.167 -0.266 1.321 1.00 94.06 207 PRO A N 1
ATOM 1641 C CA . PRO A 1 207 ? -10.419 -0.116 0.081 1.00 94.06 207 PRO A CA 1
ATOM 1642 C C . PRO A 1 207 ? -10.242 -1.470 -0.613 1.00 94.06 207 PRO A C 1
ATOM 1644 O O . PRO A 1 207 ? -9.937 -2.477 0.023 1.00 94.06 207 PRO A O 1
ATOM 1647 N N . GLN A 1 208 ? -10.421 -1.492 -1.932 1.00 94.00 208 GLN A N 1
ATOM 1648 C CA . GLN A 1 208 ? -10.254 -2.688 -2.778 1.00 94.00 208 GLN A CA 1
ATOM 1649 C C . GLN A 1 208 ? -9.023 -2.612 -3.686 1.00 94.00 208 GLN A C 1
ATOM 1651 O O . GLN A 1 208 ? -8.764 -3.537 -4.456 1.00 94.00 208 GLN A O 1
ATOM 1656 N N . ILE A 1 209 ? -8.278 -1.513 -3.589 1.00 95.25 209 ILE A N 1
ATOM 1657 C CA . ILE A 1 209 ? -7.017 -1.236 -4.272 1.00 95.25 209 ILE A CA 1
ATOM 1658 C C . ILE A 1 209 ? -6.045 -0.794 -3.187 1.00 95.25 209 ILE A C 1
ATOM 1660 O O . ILE A 1 209 ? -6.446 -0.143 -2.227 1.00 95.25 209 ILE A O 1
ATOM 1664 N N . LEU A 1 210 ? -4.782 -1.192 -3.301 1.00 94.62 210 LEU A N 1
ATOM 1665 C CA . LEU A 1 210 ? -3.750 -0.762 -2.367 1.00 94.62 210 LEU A CA 1
ATOM 1666 C C . LEU A 1 210 ? -2.887 0.310 -3.024 1.00 94.62 210 LEU A C 1
ATOM 1668 O O . LEU A 1 210 ? -2.179 0.023 -3.988 1.00 94.62 210 LEU A O 1
ATOM 1672 N N . ASN A 1 211 ? -2.910 1.509 -2.459 1.00 93.31 211 ASN A N 1
ATOM 1673 C CA . ASN A 1 211 ? -2.006 2.589 -2.822 1.00 93.31 211 ASN A CA 1
ATOM 1674 C C . ASN A 1 211 ? -0.638 2.425 -2.121 1.00 93.31 211 ASN A C 1
ATOM 1676 O O . ASN A 1 211 ? -0.582 2.080 -0.936 1.00 93.31 211 ASN A O 1
ATOM 1680 N N . THR A 1 212 ? 0.456 2.633 -2.860 1.00 92.81 212 THR A N 1
ATOM 1681 C CA . THR A 1 212 ? 1.830 2.658 -2.342 1.00 92.81 212 THR A CA 1
ATOM 1682 C C . THR A 1 212 ? 2.686 3.708 -3.052 1.00 92.81 212 THR A C 1
ATOM 1684 O O . THR A 1 212 ? 2.749 3.748 -4.279 1.00 92.81 212 THR A O 1
ATOM 1687 N N . GLU A 1 213 ? 3.455 4.482 -2.288 1.00 92.06 213 GLU A N 1
ATOM 1688 C CA . GLU A 1 213 ? 4.542 5.330 -2.813 1.00 92.06 213 GLU A CA 1
ATOM 1689 C C . GLU A 1 213 ? 5.830 4.531 -3.061 1.00 92.06 213 GLU A C 1
ATOM 1691 O O . GLU A 1 213 ? 6.810 5.058 -3.576 1.00 92.06 213 GLU A O 1
ATOM 1696 N N . ARG A 1 214 ? 5.885 3.260 -2.650 1.00 91.44 214 ARG A N 1
ATOM 1697 C CA . ARG A 1 214 ? 7.140 2.505 -2.580 1.00 91.44 214 ARG A CA 1
ATOM 1698 C C . ARG A 1 214 ? 7.334 1.504 -3.728 1.00 91.44 214 ARG A C 1
ATOM 1700 O O . ARG A 1 214 ? 6.524 0.575 -3.863 1.00 91.44 214 ARG A O 1
ATOM 1707 N N . PRO A 1 215 ? 8.439 1.598 -4.499 1.00 93.12 215 PRO A N 1
ATOM 1708 C CA . PRO A 1 215 ? 8.748 0.672 -5.588 1.00 93.12 215 PRO A CA 1
ATOM 1709 C C . PRO A 1 215 ? 9.051 -0.763 -5.144 1.00 93.12 215 PRO A C 1
ATOM 1711 O O . PRO A 1 215 ? 8.777 -1.707 -5.883 1.00 93.12 215 PRO A O 1
ATOM 1714 N N . ASP A 1 216 ? 9.612 -0.974 -3.951 1.00 91.44 216 ASP A N 1
ATOM 1715 C CA . ASP A 1 216 ? 9.905 -2.316 -3.425 1.00 91.44 216 ASP A CA 1
ATOM 1716 C C . ASP A 1 216 ? 8.632 -3.071 -3.003 1.00 91.44 216 ASP A C 1
ATOM 1718 O O . ASP A 1 216 ? 8.510 -4.281 -3.238 1.00 91.44 216 ASP A O 1
ATOM 1722 N N . ARG A 1 217 ? 7.648 -2.357 -2.442 1.00 92.25 217 ARG A N 1
ATOM 1723 C CA . ARG A 1 217 ? 6.312 -2.895 -2.162 1.00 92.25 217 ARG A CA 1
ATOM 1724 C C . ARG A 1 217 ? 5.594 -3.257 -3.457 1.00 92.25 217 ARG A C 1
ATOM 1726 O O . ARG A 1 217 ? 5.077 -4.369 -3.563 1.00 92.25 217 ARG A O 1
ATOM 1733 N N . ALA A 1 218 ? 5.630 -2.374 -4.452 1.00 95.12 218 ALA A N 1
ATOM 1734 C CA . ALA A 1 218 ? 5.146 -2.646 -5.803 1.00 95.12 218 ALA A CA 1
ATOM 1735 C C . ALA A 1 218 ? 5.795 -3.914 -6.395 1.00 95.12 218 ALA A C 1
ATOM 1737 O O . ALA A 1 218 ? 5.102 -4.872 -6.737 1.00 95.12 218 ALA A O 1
ATOM 1738 N N . MET A 1 219 ? 7.126 -3.986 -6.412 1.00 93.56 219 MET A N 1
ATOM 1739 C CA . MET A 1 219 ? 7.865 -5.161 -6.888 1.00 93.56 219 MET A CA 1
ATOM 1740 C C . MET A 1 219 ? 7.391 -6.459 -6.220 1.00 93.56 219 MET A C 1
ATOM 1742 O O . MET A 1 219 ? 7.126 -7.444 -6.904 1.00 93.56 219 MET A O 1
ATOM 1746 N N . SER A 1 220 ? 7.271 -6.463 -4.892 1.00 91.44 220 SER A N 1
ATOM 1747 C CA . SER A 1 220 ? 6.860 -7.658 -4.146 1.00 91.44 220 SER A CA 1
ATOM 1748 C C . SER A 1 220 ? 5.461 -8.129 -4.555 1.00 91.44 220 SER A C 1
ATOM 1750 O O . SER A 1 220 ? 5.231 -9.325 -4.686 1.00 91.44 220 SER A O 1
ATOM 1752 N N . ASN A 1 221 ? 4.547 -7.195 -4.830 1.00 94.06 221 ASN A N 1
ATOM 1753 C CA . ASN A 1 221 ? 3.190 -7.509 -5.277 1.00 94.06 221 ASN A CA 1
ATOM 1754 C C . ASN A 1 221 ? 3.146 -8.018 -6.729 1.00 94.06 221 ASN A C 1
ATOM 1756 O O . ASN A 1 221 ? 2.389 -8.946 -7.009 1.00 94.06 221 ASN A O 1
ATOM 1760 N N . LEU A 1 222 ? 3.984 -7.490 -7.631 1.00 95.38 222 LEU A N 1
ATOM 1761 C CA . LEU A 1 222 ? 4.145 -8.039 -8.989 1.00 95.38 222 LEU A CA 1
ATOM 1762 C C . LEU A 1 222 ? 4.632 -9.493 -8.951 1.00 95.38 222 LEU A C 1
ATOM 1764 O O . LEU A 1 222 ? 4.110 -10.342 -9.670 1.00 95.38 222 LEU A O 1
ATOM 1768 N N . LEU A 1 223 ? 5.598 -9.792 -8.077 1.00 91.69 223 LEU A N 1
ATOM 1769 C CA . LEU A 1 223 ? 6.132 -11.146 -7.880 1.00 91.69 223 LEU A CA 1
ATOM 1770 C C . LEU A 1 223 ? 5.120 -12.109 -7.234 1.00 91.69 223 LEU A C 1
ATOM 1772 O O . LEU A 1 223 ? 5.258 -13.321 -7.374 1.00 91.69 223 LEU A O 1
ATOM 1776 N N . GLU A 1 224 ? 4.100 -11.587 -6.549 1.00 89.62 224 GLU A N 1
ATOM 1777 C CA . GLU A 1 224 ? 2.950 -12.358 -6.057 1.00 89.62 224 GLU A CA 1
ATOM 1778 C C . GLU A 1 224 ? 1.854 -12.561 -7.121 1.00 89.62 224 GLU A C 1
ATOM 1780 O O . GLU A 1 224 ? 0.837 -13.187 -6.826 1.00 89.62 224 GLU A O 1
ATOM 1785 N N . GLY A 1 225 ? 2.040 -12.052 -8.344 1.00 91.69 225 GLY A N 1
ATOM 1786 C CA . GLY A 1 225 ? 1.083 -12.188 -9.448 1.00 91.69 225 GLY A CA 1
ATOM 1787 C C . GLY A 1 225 ? 0.012 -11.098 -9.505 1.00 91.69 225 GLY A C 1
ATOM 1788 O O . GLY A 1 225 ? -0.975 -11.253 -10.223 1.00 91.69 225 GLY A O 1
ATOM 1789 N N . ARG A 1 226 ? 0.176 -9.996 -8.763 1.00 95.50 226 ARG A N 1
ATOM 1790 C CA . ARG A 1 226 ? -0.730 -8.837 -8.831 1.00 95.50 226 ARG A CA 1
ATOM 1791 C C . ARG A 1 226 ? -0.309 -7.889 -9.951 1.00 95.50 226 ARG A C 1
ATOM 1793 O O . ARG A 1 226 ? 0.840 -7.896 -10.385 1.00 95.50 226 ARG A O 1
ATOM 1800 N N . ALA A 1 227 ? -1.235 -7.051 -10.394 1.00 97.38 227 ALA A N 1
ATOM 1801 C CA . ALA A 1 227 ? -0.988 -5.977 -11.342 1.00 97.38 227 ALA A CA 1
ATOM 1802 C C . ALA A 1 227 ? -0.730 -4.648 -10.627 1.00 97.38 227 ALA A C 1
ATOM 1804 O O . ALA A 1 227 ? -1.184 -4.422 -9.500 1.00 97.38 227 ALA A O 1
ATOM 1805 N N . ILE A 1 228 ? -0.020 -3.757 -11.314 1.00 97.56 228 ILE A N 1
ATOM 1806 C CA . ILE A 1 228 ? 0.254 -2.398 -10.860 1.00 97.56 228 ILE A CA 1
ATOM 1807 C C . ILE A 1 228 ? -0.167 -1.416 -11.927 1.00 97.56 228 ILE A C 1
ATOM 1809 O O . ILE A 1 228 ? 0.268 -1.512 -13.069 1.00 97.56 228 ILE A O 1
ATOM 1813 N N . PHE A 1 229 ? -0.968 -0.442 -11.534 1.00 96.38 229 PHE A N 1
ATOM 1814 C CA . PHE A 1 229 ? -1.337 0.675 -12.374 1.00 96.38 229 PHE A CA 1
ATOM 1815 C C . PHE A 1 229 ? -0.606 1.938 -11.906 1.00 96.38 229 PHE A C 1
ATOM 1817 O O . PHE A 1 229 ? -0.627 2.284 -10.724 1.00 96.38 229 PHE A O 1
ATOM 1824 N N . LEU A 1 230 ? 0.072 2.595 -12.842 1.00 95.75 230 LEU A N 1
ATOM 1825 C CA . LEU A 1 230 ? 0.801 3.844 -12.646 1.00 95.75 230 LEU A CA 1
ATOM 1826 C C . LEU A 1 230 ? 0.184 4.932 -13.520 1.00 95.75 230 LEU A C 1
ATOM 1828 O O . LEU A 1 230 ? -0.116 4.698 -14.693 1.00 95.75 230 LEU A O 1
ATOM 1832 N N . GLU A 1 231 ? 0.068 6.135 -12.977 1.00 92.56 231 GLU A N 1
ATOM 1833 C CA . GLU A 1 231 ? -0.392 7.312 -13.707 1.00 92.56 231 GLU A CA 1
ATOM 1834 C C . GLU A 1 231 ? 0.737 8.337 -13.841 1.00 92.56 231 GLU A C 1
ATOM 1836 O O . GLU A 1 231 ? 1.575 8.479 -12.950 1.00 92.56 231 GLU A O 1
ATOM 1841 N N . ASP A 1 232 ? 0.781 9.047 -14.966 1.00 90.62 232 ASP A N 1
ATOM 1842 C CA . ASP A 1 232 ? 1.660 10.201 -15.117 1.00 90.62 232 ASP A CA 1
ATOM 1843 C C . ASP A 1 232 ? 1.187 11.368 -14.237 1.00 90.62 232 ASP A C 1
ATOM 1845 O O . ASP A 1 232 ? -0.006 11.634 -14.108 1.00 90.62 232 ASP A O 1
ATOM 1849 N N . ASN A 1 233 ? 2.131 12.099 -13.654 1.00 88.38 233 ASN A N 1
ATOM 1850 C CA . ASN A 1 233 ? 1.919 13.147 -12.651 1.00 88.38 233 ASN A CA 1
ATOM 1851 C C . ASN A 1 233 ? 1.419 12.667 -11.277 1.00 88.38 233 ASN A C 1
ATOM 1853 O O . ASN A 1 233 ? 0.888 13.471 -10.510 1.00 88.38 233 ASN A O 1
ATOM 1857 N N . ASN A 1 234 ? 1.620 11.390 -10.936 1.00 89.50 234 ASN A N 1
ATOM 1858 C CA . ASN A 1 234 ? 1.240 10.844 -9.635 1.00 89.50 234 ASN A CA 1
ATOM 1859 C C . ASN A 1 234 ? 2.376 10.010 -9.006 1.00 89.50 234 ASN A C 1
ATOM 1861 O O . ASN A 1 234 ? 2.860 9.080 -9.652 1.00 89.50 234 ASN A O 1
ATOM 1865 N N . PRO A 1 235 ? 2.799 10.300 -7.757 1.00 90.12 235 PRO A N 1
ATOM 1866 C CA . PRO A 1 235 ? 3.832 9.529 -7.064 1.00 90.12 235 PRO A CA 1
ATOM 1867 C C . PRO A 1 235 ? 3.309 8.223 -6.443 1.00 90.12 235 PRO A C 1
ATOM 1869 O O . PRO A 1 235 ? 4.040 7.559 -5.717 1.00 90.12 235 PRO A O 1
ATOM 1872 N N . ASN A 1 236 ? 2.060 7.837 -6.700 1.00 91.44 236 ASN A N 1
ATOM 1873 C CA . ASN A 1 236 ? 1.453 6.633 -6.148 1.00 91.44 236 ASN A CA 1
ATOM 1874 C C . ASN A 1 236 ? 1.285 5.534 -7.197 1.00 91.44 236 ASN A C 1
ATOM 1876 O O . ASN A 1 236 ? 0.911 5.785 -8.344 1.00 91.44 236 ASN A O 1
ATOM 1880 N N . ALA A 1 237 ? 1.490 4.291 -6.768 1.00 94.75 237 ALA A N 1
ATOM 1881 C CA . ALA A 1 237 ? 1.178 3.099 -7.538 1.00 94.75 237 ALA A CA 1
ATOM 1882 C C . ALA A 1 237 ? -0.050 2.388 -6.968 1.00 94.75 237 ALA A C 1
ATOM 1884 O O . ALA A 1 237 ? -0.138 2.149 -5.762 1.00 94.75 237 ALA A O 1
ATOM 1885 N N . LEU A 1 238 ? -0.971 2.002 -7.850 1.00 95.62 238 LEU A N 1
ATOM 1886 C CA . LEU A 1 238 ? -2.188 1.278 -7.496 1.00 95.62 238 LEU A CA 1
ATOM 1887 C C . LEU A 1 238 ? -1.983 -0.219 -7.706 1.00 95.62 238 LEU A C 1
ATOM 1889 O O . LEU A 1 238 ? -1.779 -0.669 -8.832 1.00 95.62 238 LEU A O 1
ATOM 1893 N N . ILE A 1 239 ? -2.045 -1.001 -6.633 1.00 96.44 239 ILE A N 1
ATOM 1894 C CA . ILE A 1 239 ? -1.886 -2.457 -6.671 1.00 96.44 239 ILE A CA 1
ATOM 1895 C C . ILE A 1 239 ? -3.258 -3.129 -6.635 1.00 96.44 239 ILE A C 1
ATOM 1897 O O . ILE A 1 239 ? -4.087 -2.824 -5.774 1.00 96.44 239 ILE A O 1
ATOM 1901 N N . MET A 1 240 ? -3.465 -4.096 -7.530 1.00 95.56 240 MET A N 1
ATOM 1902 C CA . MET A 1 240 ? -4.720 -4.840 -7.666 1.00 95.56 240 MET A CA 1
ATOM 1903 C C . MET A 1 240 ? -4.504 -6.242 -8.274 1.00 95.56 240 MET A C 1
ATOM 1905 O O . MET A 1 240 ? -3.591 -6.413 -9.079 1.00 95.56 240 MET A O 1
ATOM 1909 N N . PRO A 1 241 ? -5.317 -7.257 -7.931 1.00 94.44 241 PRO A N 1
ATOM 1910 C CA . PRO A 1 241 ? -6.319 -7.256 -6.868 1.00 94.44 241 PRO A CA 1
ATOM 1911 C C . PRO A 1 241 ? -5.657 -7.337 -5.490 1.00 94.44 241 PRO A C 1
ATOM 1913 O O . PRO A 1 241 ? -4.523 -7.806 -5.352 1.00 94.44 241 PRO A O 1
ATOM 1916 N N . VAL A 1 242 ? -6.371 -6.910 -4.451 1.00 93.94 242 VAL A N 1
ATOM 1917 C CA . VAL A 1 242 ? -5.909 -7.027 -3.061 1.00 93.94 242 VAL A CA 1
ATOM 1918 C C . VAL A 1 242 ? -6.986 -7.614 -2.161 1.00 93.94 242 VAL A C 1
ATOM 1920 O O . VAL A 1 242 ? -8.177 -7.510 -2.428 1.00 93.94 242 VAL A O 1
ATOM 1923 N N . ASN A 1 243 ? -6.549 -8.248 -1.075 1.00 93.62 243 ASN A N 1
ATOM 1924 C CA . ASN A 1 243 ? -7.423 -8.754 -0.026 1.00 93.62 243 ASN A CA 1
ATOM 1925 C C . ASN A 1 243 ? -7.257 -7.917 1.250 1.00 93.62 243 ASN A C 1
ATOM 1927 O O . ASN A 1 243 ? -6.328 -7.112 1.370 1.00 93.62 243 ASN A O 1
ATOM 1931 N N . PHE A 1 244 ? -8.121 -8.153 2.233 1.00 94.25 244 PHE A N 1
ATOM 1932 C CA . PHE A 1 244 ? -8.087 -7.488 3.536 1.00 94.25 244 PHE A CA 1
ATOM 1933 C C . PHE A 1 244 ? -6.696 -7.525 4.192 1.00 94.25 244 PHE A C 1
ATOM 1935 O O . PHE A 1 244 ? -6.237 -6.540 4.769 1.00 94.25 244 PHE A O 1
ATOM 1942 N N . PHE A 1 245 ? -5.992 -8.651 4.085 1.00 92.31 245 PHE A N 1
ATOM 1943 C CA . PHE A 1 245 ? -4.709 -8.849 4.754 1.00 92.31 245 PHE A CA 1
ATOM 1944 C C . PHE A 1 245 ? -3.549 -8.107 4.087 1.00 92.31 245 PHE A C 1
ATOM 1946 O O . PHE A 1 245 ? -2.577 -7.781 4.772 1.00 92.31 245 PHE A O 1
ATOM 1953 N N . SER A 1 246 ? -3.653 -7.783 2.796 1.00 92.25 246 SER A N 1
ATOM 1954 C CA . SER A 1 246 ? -2.658 -6.992 2.060 1.00 92.25 246 SER A CA 1
ATOM 1955 C C . SER A 1 246 ? -2.383 -5.633 2.711 1.00 92.25 246 SER A C 1
ATOM 1957 O O . SER A 1 246 ? -1.253 -5.144 2.674 1.00 92.25 246 SER A O 1
ATOM 1959 N N . PHE A 1 247 ? -3.386 -5.041 3.365 1.00 92.56 247 PHE A N 1
ATOM 1960 C CA . PHE A 1 247 ? -3.262 -3.755 4.058 1.00 92.56 247 PHE A CA 1
ATOM 1961 C C . PHE A 1 247 ? -2.482 -3.842 5.378 1.00 92.56 247 PHE A C 1
ATOM 1963 O O . PHE A 1 247 ? -1.972 -2.830 5.854 1.00 92.56 247 PHE A O 1
ATOM 1970 N N . TYR A 1 248 ? -2.351 -5.042 5.952 1.00 90.50 248 TYR A N 1
ATOM 1971 C CA . TYR A 1 248 ? -1.638 -5.301 7.212 1.00 90.50 248 TYR A CA 1
ATOM 1972 C C . TYR A 1 248 ? -0.213 -5.824 7.009 1.00 90.50 248 TYR A C 1
ATOM 1974 O O . TYR A 1 248 ? 0.538 -5.988 7.978 1.00 90.50 248 TYR A O 1
ATOM 1982 N N . GLN A 1 249 ? 0.172 -6.069 5.758 1.00 87.31 249 GLN A N 1
ATOM 1983 C CA . GLN A 1 249 ? 1.526 -6.436 5.371 1.00 87.31 249 GLN A CA 1
ATOM 1984 C C . GLN A 1 249 ? 2.338 -5.175 5.067 1.00 87.31 249 GLN A C 1
ATOM 1986 O O . GLN A 1 249 ? 1.897 -4.303 4.320 1.00 87.31 249 GLN A O 1
ATOM 1991 N N . SER A 1 250 ? 3.539 -5.098 5.636 1.00 85.69 250 SER A N 1
ATOM 1992 C CA . SER A 1 250 ? 4.503 -4.025 5.369 1.00 85.69 250 SE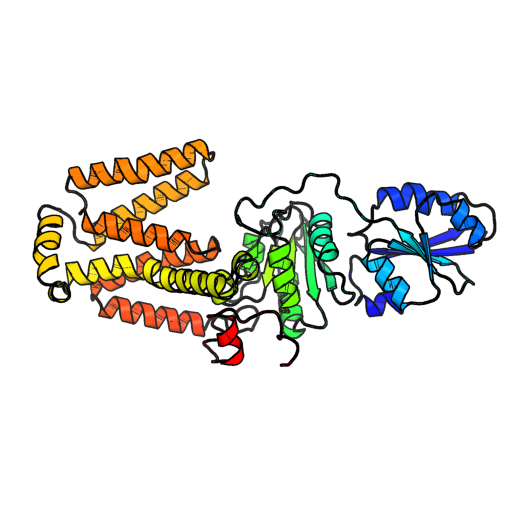R A CA 1
ATOM 1993 C C . SER A 1 250 ? 5.817 -4.614 4.841 1.00 85.69 250 SER A C 1
ATOM 1995 O O . SER A 1 250 ? 6.179 -5.721 5.255 1.00 85.69 250 SER A O 1
ATOM 1997 N N . PRO A 1 251 ? 6.572 -3.902 3.981 1.00 81.69 251 PRO A N 1
ATOM 1998 C CA . PRO A 1 251 ? 7.908 -4.333 3.559 1.00 81.69 251 PRO A CA 1
ATOM 1999 C C . PRO A 1 251 ? 8.861 -4.646 4.731 1.00 81.69 251 PRO A C 1
ATOM 2001 O O . PRO A 1 251 ? 9.648 -5.594 4.655 1.00 81.69 251 PRO A O 1
ATOM 2004 N N . ASP A 1 252 ? 8.732 -3.945 5.865 1.00 81.69 252 ASP A N 1
ATOM 2005 C CA . ASP A 1 252 ? 9.517 -4.210 7.086 1.00 81.69 252 ASP A CA 1
ATOM 2006 C C . ASP A 1 252 ? 9.301 -5.630 7.650 1.00 81.69 252 ASP A C 1
ATOM 2008 O O . ASP A 1 252 ? 10.189 -6.209 8.296 1.00 81.69 252 ASP A O 1
ATOM 2012 N N . ASP A 1 253 ? 8.151 -6.249 7.364 1.00 82.12 253 ASP A N 1
ATOM 2013 C CA . ASP A 1 253 ? 7.867 -7.629 7.765 1.00 82.12 253 ASP A CA 1
ATOM 2014 C C . ASP A 1 253 ? 8.834 -8.601 7.102 1.00 82.12 253 ASP A C 1
ATOM 2016 O O . ASP A 1 253 ? 9.133 -9.645 7.687 1.00 82.12 253 ASP A O 1
ATOM 2020 N N . TYR A 1 254 ? 9.319 -8.264 5.903 1.00 80.50 254 TYR A N 1
ATOM 2021 C CA . TYR A 1 254 ? 10.230 -9.080 5.107 1.00 80.50 254 TYR A CA 1
ATOM 2022 C C . TYR A 1 254 ? 11.702 -8.733 5.353 1.00 80.50 254 TYR A C 1
ATOM 2024 O O . TYR A 1 254 ? 12.537 -9.645 5.338 1.00 80.50 254 TYR A O 1
ATOM 2032 N N . ASN A 1 255 ? 11.992 -7.479 5.713 1.00 80.50 255 ASN A N 1
ATOM 2033 C CA . ASN A 1 255 ? 13.339 -6.988 6.042 1.00 80.50 255 ASN A CA 1
ATOM 2034 C C . ASN A 1 255 ? 13.793 -7.335 7.474 1.00 80.50 255 ASN A C 1
ATOM 2036 O O . ASN A 1 255 ? 14.974 -7.236 7.815 1.00 80.50 255 ASN A O 1
ATOM 2040 N N . SER A 1 256 ? 12.869 -7.779 8.327 1.00 82.88 256 SER A N 1
ATOM 2041 C CA . SER A 1 256 ? 13.152 -8.266 9.679 1.00 82.88 256 SER A CA 1
ATOM 2042 C C . SER A 1 256 ? 13.289 -9.795 9.740 1.00 82.88 256 SER A C 1
ATOM 2044 O O . SER A 1 256 ? 13.019 -10.525 8.783 1.00 82.88 256 SER A O 1
ATOM 2046 N N . ARG A 1 257 ? 13.735 -10.324 10.889 1.00 85.00 257 ARG A N 1
ATOM 2047 C CA . ARG A 1 257 ? 13.733 -11.777 11.139 1.00 85.00 257 ARG A CA 1
ATOM 2048 C C . ARG A 1 257 ? 12.285 -12.278 11.156 1.00 85.00 257 ARG A C 1
ATOM 2050 O O . ARG A 1 257 ? 11.439 -11.643 11.774 1.00 85.00 257 ARG A O 1
AT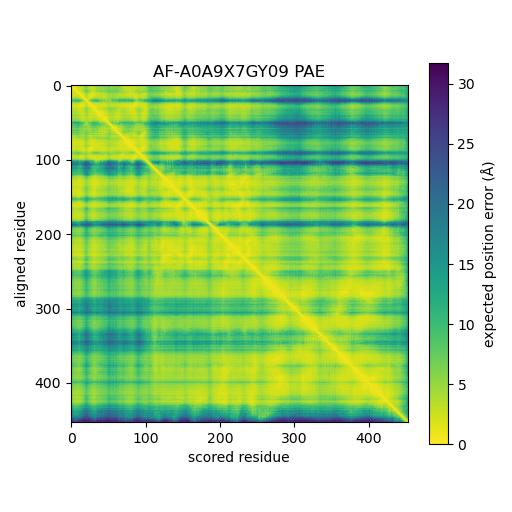OM 2057 N N . TRP A 1 258 ? 12.022 -13.443 10.558 1.00 83.69 258 TRP A N 1
ATOM 2058 C CA . TRP A 1 258 ? 10.661 -13.979 10.367 1.00 83.69 258 TRP A CA 1
ATOM 2059 C C . TRP A 1 258 ? 9.796 -14.007 11.646 1.00 83.69 258 TRP A C 1
ATOM 2061 O O . TRP A 1 258 ? 8.616 -13.674 11.580 1.00 83.69 258 TRP A O 1
ATOM 2071 N N . LEU A 1 259 ? 10.381 -14.334 12.808 1.00 86.44 259 LEU A N 1
ATOM 2072 C CA . LEU A 1 259 ? 9.703 -14.300 14.115 1.00 86.44 259 LEU A CA 1
ATOM 2073 C C . LEU A 1 259 ? 9.238 -12.890 14.494 1.00 86.44 259 LEU A C 1
ATOM 2075 O O . LEU A 1 259 ? 8.097 -12.706 14.903 1.00 86.44 259 LEU A O 1
ATOM 2079 N N . VAL A 1 260 ? 10.115 -11.899 14.326 1.00 88.44 260 VAL A N 1
ATOM 2080 C CA . VAL A 1 260 ? 9.840 -10.499 14.675 1.00 88.44 260 VAL A CA 1
ATOM 2081 C C . VAL A 1 260 ? 8.810 -9.902 13.716 1.00 88.44 260 VAL A C 1
ATOM 2083 O O . VAL A 1 260 ? 7.841 -9.299 14.165 1.00 88.44 260 VAL A O 1
ATOM 2086 N N . GLY A 1 261 ? 8.952 -10.154 12.410 1.00 86.94 261 GLY A N 1
ATOM 2087 C CA . GLY A 1 261 ? 7.960 -9.736 11.414 1.00 86.94 261 GLY A CA 1
ATOM 2088 C C . GLY A 1 261 ? 6.577 -10.352 11.662 1.00 86.94 261 GLY A C 1
ATOM 2089 O O . GLY A 1 261 ? 5.570 -9.655 11.587 1.00 86.94 261 GLY A O 1
ATOM 2090 N N . SER A 1 262 ? 6.518 -11.635 12.043 1.00 87.12 262 SER A N 1
ATOM 2091 C CA . SER A 1 262 ? 5.252 -12.301 12.400 1.00 87.12 262 SER A CA 1
ATOM 2092 C C . SER A 1 262 ? 4.617 -11.704 13.655 1.00 87.12 262 SER A C 1
ATOM 2094 O O . SER A 1 262 ? 3.407 -11.503 13.695 1.00 87.12 262 SER A O 1
ATOM 2096 N N . PHE A 1 263 ? 5.427 -11.396 14.671 1.00 90.25 263 PHE A N 1
ATOM 2097 C CA . PHE A 1 263 ? 4.954 -10.761 15.898 1.00 90.25 263 PHE A CA 1
ATOM 2098 C C . PHE A 1 263 ? 4.345 -9.382 15.624 1.00 90.25 263 PHE A C 1
ATOM 2100 O O . PHE A 1 263 ? 3.235 -9.104 16.076 1.00 90.25 263 PHE A O 1
ATOM 2107 N N . PHE A 1 264 ? 5.010 -8.546 14.821 1.00 89.62 264 PHE A N 1
ATOM 2108 C CA . PHE A 1 264 ? 4.451 -7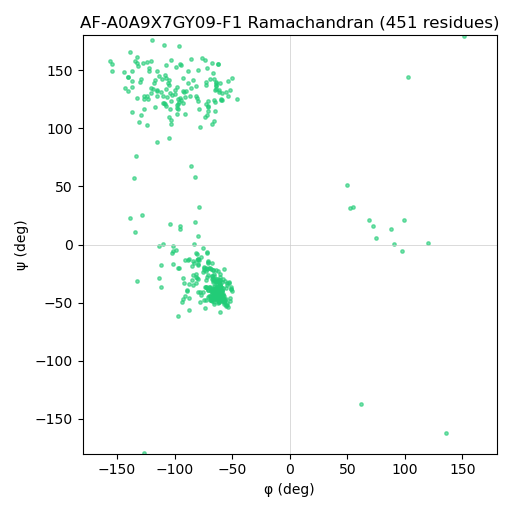.250 14.438 1.00 89.62 264 PHE A CA 1
ATOM 2109 C C . PHE A 1 264 ? 3.165 -7.394 13.635 1.00 89.62 264 PHE A C 1
ATOM 2111 O O . PHE A 1 264 ? 2.198 -6.696 13.926 1.00 89.62 264 PHE A O 1
ATOM 2118 N N . ARG A 1 265 ? 3.098 -8.338 12.693 1.00 89.44 265 ARG A N 1
ATOM 2119 C CA . ARG A 1 265 ? 1.867 -8.590 11.939 1.00 89.44 265 ARG A CA 1
ATOM 2120 C C . ARG A 1 265 ? 0.697 -8.980 12.846 1.00 89.44 265 ARG A C 1
ATOM 2122 O O . ARG A 1 265 ? -0.402 -8.462 12.665 1.00 89.44 265 ARG A O 1
ATOM 2129 N N . LEU A 1 266 ? 0.940 -9.823 13.852 1.00 90.44 266 LEU A N 1
ATOM 2130 C CA . LEU A 1 266 ? -0.072 -10.188 14.844 1.00 90.44 266 LEU A CA 1
ATOM 2131 C C . LEU A 1 266 ? -0.547 -8.967 15.643 1.00 90.44 266 LEU A C 1
ATOM 2133 O O . LEU A 1 266 ? -1.751 -8.798 15.818 1.00 90.44 266 LEU A O 1
ATOM 2137 N N . ILE A 1 267 ? 0.370 -8.090 16.066 1.00 92.81 267 ILE A N 1
ATOM 2138 C CA . ILE A 1 267 ? 0.009 -6.831 16.734 1.00 92.81 267 ILE A CA 1
ATOM 2139 C C . ILE A 1 267 ? -0.904 -5.987 15.843 1.00 92.81 267 ILE A C 1
ATOM 2141 O O . ILE A 1 267 ? -1.915 -5.499 16.338 1.00 92.81 267 ILE A O 1
ATOM 2145 N N . ARG A 1 268 ? -0.605 -5.843 14.543 1.00 92.75 268 ARG A N 1
ATOM 2146 C CA . ARG A 1 268 ? -1.454 -5.052 13.630 1.00 92.75 268 ARG A CA 1
ATOM 2147 C C . ARG A 1 268 ? -2.846 -5.667 13.439 1.00 92.75 268 ARG A C 1
ATOM 2149 O O . ARG A 1 268 ? -3.831 -4.943 13.340 1.00 92.75 268 ARG A O 1
ATOM 2156 N N . LEU A 1 269 ? -2.947 -6.997 13.410 1.00 91.94 269 LEU A N 1
ATOM 2157 C CA . LEU A 1 269 ? -4.244 -7.676 13.336 1.00 91.94 269 LEU A CA 1
ATOM 2158 C C . LEU A 1 269 ? -5.048 -7.503 14.632 1.00 91.94 269 LEU A C 1
ATOM 2160 O O . LEU A 1 269 ? -6.250 -7.268 14.575 1.00 91.94 269 LEU A O 1
ATOM 2164 N N . ILE A 1 270 ? -4.403 -7.562 15.799 1.00 93.88 270 ILE A N 1
ATOM 2165 C CA . ILE A 1 270 ? -5.060 -7.292 17.089 1.00 93.88 270 ILE A CA 1
ATOM 2166 C C . ILE A 1 270 ? -5.463 -5.815 17.189 1.00 93.88 270 ILE A C 1
ATOM 2168 O O . ILE A 1 270 ? -6.550 -5.502 17.679 1.00 93.88 270 ILE A O 1
ATOM 2172 N N . SER A 1 271 ? -4.626 -4.902 16.689 1.00 94.06 271 SER A N 1
ATOM 2173 C CA . SER A 1 271 ? -4.888 -3.465 16.740 1.00 94.06 271 SER A CA 1
ATOM 2174 C C . SER A 1 271 ? -6.121 -3.071 15.929 1.00 94.06 271 SER A C 1
ATOM 2176 O O . SER A 1 271 ? -6.819 -2.150 16.335 1.00 94.06 271 SER A O 1
ATOM 2178 N N . PHE A 1 272 ? -6.456 -3.798 14.856 1.00 94.00 272 PHE A N 1
ATOM 2179 C CA . PHE A 1 272 ? -7.728 -3.639 14.143 1.00 94.00 272 PHE A CA 1
ATOM 2180 C C . PHE A 1 272 ? -8.936 -3.829 15.066 1.00 94.00 272 PHE A C 1
ATOM 2182 O O . PHE A 1 272 ? -9.802 -2.959 15.128 1.00 94.00 272 PHE A O 1
ATOM 2189 N N . PHE A 1 273 ? -8.977 -4.932 15.821 1.00 95.06 273 PHE A N 1
ATOM 2190 C CA . PHE A 1 273 ? -10.080 -5.199 16.745 1.00 95.06 273 PHE A CA 1
ATOM 2191 C C . PHE A 1 273 ? -10.142 -4.135 17.839 1.00 95.06 273 PHE A C 1
ATOM 2193 O O . PHE A 1 273 ? -11.199 -3.553 18.057 1.00 95.06 273 PHE A O 1
ATOM 2200 N N . ILE A 1 274 ? -9.001 -3.807 18.456 1.00 96.00 274 ILE A N 1
ATOM 2201 C CA . ILE A 1 274 ? -8.924 -2.764 19.490 1.00 96.00 274 ILE A CA 1
ATOM 2202 C C . ILE A 1 274 ? -9.428 -1.419 18.947 1.00 96.00 274 ILE A C 1
ATOM 2204 O O . ILE A 1 274 ? -10.267 -0.783 19.577 1.00 96.00 274 ILE A O 1
ATOM 2208 N N . ALA A 1 275 ? -8.964 -1.004 17.767 1.00 95.06 275 ALA A N 1
ATOM 2209 C CA . ALA A 1 275 ? -9.285 0.296 17.189 1.00 95.06 275 ALA A CA 1
ATOM 2210 C C . ALA A 1 275 ? -10.770 0.463 16.828 1.00 95.06 275 ALA A C 1
ATOM 2212 O O . ALA A 1 275 ? -11.237 1.598 16.763 1.00 95.06 275 ALA A O 1
ATOM 2213 N N . ILE A 1 276 ? -11.505 -0.624 16.574 1.00 95.50 276 ILE A N 1
ATOM 2214 C CA . ILE A 1 276 ? -12.946 -0.572 16.278 1.00 95.50 276 ILE A CA 1
ATOM 2215 C C . ILE A 1 276 ? -13.770 -0.751 17.552 1.00 95.50 276 ILE A C 1
ATOM 2217 O O . ILE A 1 276 ? -14.722 -0.006 17.779 1.00 95.50 276 ILE A O 1
ATOM 2221 N N . SER A 1 277 ? -13.434 -1.743 18.382 1.00 96.50 277 SER A N 1
ATOM 2222 C CA . SER A 1 277 ? -14.321 -2.180 19.459 1.00 96.50 277 SER A CA 1
ATOM 2223 C C . SER A 1 277 ? -14.009 -1.592 20.825 1.00 96.50 277 SER A C 1
ATOM 2225 O O . SER A 1 277 ? -14.893 -1.632 21.669 1.00 96.50 277 SER A O 1
ATOM 2227 N N . LEU A 1 278 ? -12.807 -1.075 21.103 1.00 96.88 278 LEU A N 1
ATOM 2228 C CA . LEU A 1 278 ? -12.451 -0.670 22.471 1.00 96.88 278 LEU A CA 1
ATOM 2229 C C . LEU A 1 278 ? -13.360 0.450 23.034 1.00 96.88 278 LEU A C 1
ATOM 2231 O O . LEU A 1 278 ? -13.861 0.271 24.147 1.00 96.88 278 LEU A O 1
ATOM 2235 N N . PRO A 1 279 ? -13.689 1.528 22.290 1.00 96.06 279 PRO A N 1
ATOM 2236 C CA . PRO A 1 279 ? -14.653 2.530 22.759 1.00 96.06 279 PRO A CA 1
ATOM 2237 C C . PRO A 1 279 ? -16.064 1.956 22.929 1.00 96.06 279 PRO A C 1
ATOM 2239 O O . PRO A 1 279 ? -16.759 2.265 23.892 1.00 96.06 279 PRO A O 1
ATOM 2242 N N . ALA A 1 280 ? -16.478 1.065 22.026 1.00 97.31 280 ALA A N 1
ATOM 2243 C CA . ALA A 1 280 ? -17.771 0.394 22.100 1.00 97.31 280 ALA A CA 1
ATOM 2244 C C . ALA A 1 280 ? -17.870 -0.519 23.337 1.00 97.31 280 ALA A C 1
ATOM 2246 O O . ALA A 1 280 ? -18.873 -0.499 24.046 1.00 97.31 280 ALA A O 1
ATOM 2247 N N . ILE A 1 281 ? -16.809 -1.271 23.645 1.00 96.94 281 ILE A N 1
ATOM 2248 C CA . ILE A 1 281 ? -16.706 -2.114 24.842 1.00 96.94 281 ILE A CA 1
ATOM 2249 C C . ILE A 1 281 ? -16.798 -1.252 26.101 1.00 96.94 281 ILE A C 1
ATOM 2251 O O . ILE A 1 281 ? -17.544 -1.610 27.008 1.00 96.94 281 ILE A O 1
ATOM 2255 N N . TYR A 1 282 ? -16.105 -0.109 26.150 1.00 95.44 282 TYR A N 1
ATOM 2256 C CA . TYR A 1 282 ? -16.222 0.830 27.270 1.00 95.44 282 TYR A CA 1
ATOM 2257 C C . TYR A 1 282 ? -17.674 1.283 27.476 1.00 95.44 282 TYR A C 1
ATOM 2259 O O . TYR A 1 282 ? -18.200 1.171 28.583 1.00 95.44 282 TYR A O 1
ATOM 2267 N N . ILE A 1 283 ? -18.351 1.708 26.404 1.00 96.12 283 ILE A N 1
ATOM 2268 C CA . ILE A 1 283 ? -19.759 2.126 26.459 1.00 96.12 283 ILE A CA 1
ATOM 2269 C C . ILE A 1 283 ? -20.655 0.988 26.968 1.00 96.12 283 ILE A C 1
ATOM 2271 O O . ILE A 1 283 ? -21.504 1.222 27.826 1.00 96.12 283 ILE A O 1
ATOM 2275 N N . ALA A 1 284 ? -20.459 -0.242 26.485 1.00 96.62 284 ALA A N 1
ATOM 2276 C CA . ALA A 1 284 ? -21.248 -1.397 26.908 1.00 96.62 284 ALA A CA 1
ATOM 2277 C C . ALA A 1 284 ? -21.022 -1.760 28.386 1.00 96.62 284 ALA A C 1
ATOM 2279 O O . ALA A 1 284 ? -21.984 -2.033 29.104 1.00 96.62 284 ALA A O 1
ATOM 2280 N N . VAL A 1 285 ? -19.772 -1.737 28.857 1.00 94.50 285 VAL A N 1
ATOM 2281 C CA . VAL A 1 285 ? -19.428 -2.046 30.254 1.00 94.50 285 VAL A CA 1
ATOM 2282 C C . VAL A 1 285 ? -20.000 -0.994 31.197 1.00 94.50 285 VAL A C 1
ATOM 2284 O O . VAL A 1 285 ? -20.696 -1.341 32.145 1.00 94.50 285 VAL A O 1
ATOM 2287 N N . ILE A 1 286 ? -19.751 0.290 30.936 1.00 93.00 286 ILE A N 1
ATOM 2288 C CA . ILE A 1 286 ? -20.185 1.362 31.840 1.00 93.00 286 ILE A CA 1
ATOM 2289 C C . ILE A 1 286 ? -21.699 1.588 31.761 1.00 93.00 286 ILE A C 1
ATOM 2291 O O . ILE A 1 286 ? -22.329 1.866 32.778 1.00 93.00 286 ILE A O 1
ATOM 2295 N N . GLY A 1 287 ? -22.285 1.466 30.568 1.00 89.94 287 GLY A N 1
ATOM 2296 C CA . GLY A 1 287 ? -23.705 1.727 30.339 1.00 89.94 287 GLY A CA 1
ATOM 2297 C C . GLY A 1 287 ? -24.639 0.576 30.717 1.00 89.94 287 GLY A C 1
ATOM 2298 O O . GLY A 1 287 ? -25.761 0.841 31.137 1.00 89.94 287 GLY A O 1
ATOM 2299 N N . PHE A 1 288 ? -24.203 -0.682 30.571 1.00 89.56 288 PHE A N 1
ATOM 2300 C CA . PHE A 1 288 ? -25.096 -1.846 30.680 1.00 89.56 288 PHE A CA 1
ATOM 2301 C C . PHE A 1 288 ? -24.573 -2.984 31.561 1.00 89.56 288 PHE A C 1
ATOM 2303 O O . PHE A 1 288 ? -25.384 -3.705 32.137 1.00 89.56 288 PHE A O 1
ATOM 2310 N N . HIS A 1 289 ? -23.256 -3.188 31.641 1.00 90.44 289 HIS A N 1
ATOM 2311 C CA . HIS A 1 289 ? -22.666 -4.414 32.193 1.00 90.44 289 HIS A CA 1
ATOM 2312 C C . HIS A 1 289 ? -21.503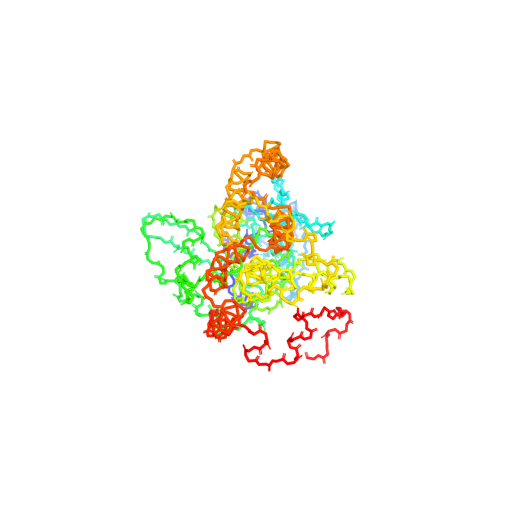 -4.126 33.147 1.00 90.44 289 HIS A C 1
ATOM 2314 O O . HIS A 1 289 ? -20.375 -4.590 32.943 1.00 90.44 289 HIS A O 1
ATOM 2320 N N . PHE A 1 290 ? -21.770 -3.346 34.195 1.00 87.75 290 PHE A N 1
ATOM 2321 C CA . PHE A 1 290 ? -20.737 -2.935 35.149 1.00 87.75 290 PHE A CA 1
ATOM 2322 C C . PHE A 1 290 ? -20.187 -4.121 35.957 1.00 87.75 290 PHE A C 1
ATOM 2324 O O . PHE A 1 290 ? -19.059 -4.071 36.445 1.00 87.75 290 PHE A O 1
ATOM 2331 N N . GLU A 1 291 ? -20.951 -5.212 36.064 1.00 86.81 291 GLU A N 1
ATOM 2332 C CA . GLU A 1 291 ? -20.595 -6.417 36.823 1.00 86.81 291 GLU A CA 1
ATOM 2333 C C . GLU A 1 291 ? -19.472 -7.237 36.175 1.00 86.81 291 GLU A C 1
ATOM 2335 O O . GLU A 1 291 ? -18.904 -8.119 36.814 1.00 86.81 291 GLU A O 1
ATOM 2340 N N . VAL A 1 292 ? -19.140 -6.963 34.909 1.00 90.88 292 VAL A N 1
ATOM 2341 C CA . VAL A 1 292 ? -18.030 -7.628 34.205 1.00 90.88 292 VAL A CA 1
ATOM 2342 C C . VAL A 1 292 ? -16.670 -7.164 34.736 1.00 90.88 292 VAL A C 1
ATOM 2344 O O . VAL A 1 292 ? -15.664 -7.856 34.567 1.00 90.88 292 VAL A O 1
ATOM 2347 N N . LEU A 1 293 ? -16.617 -6.000 35.387 1.00 89.50 293 LEU A N 1
ATOM 2348 C CA . LEU A 1 293 ? -15.384 -5.472 35.953 1.00 89.50 293 LEU A CA 1
ATOM 2349 C C . LEU A 1 293 ? -14.967 -6.263 37.204 1.00 89.50 293 LEU A C 1
ATOM 2351 O O . LEU A 1 293 ? -15.798 -6.530 38.071 1.00 89.50 293 LEU A O 1
ATOM 2355 N N . PRO A 1 294 ? -13.669 -6.580 37.364 1.00 89.88 294 PRO A N 1
ATOM 2356 C CA . PRO A 1 294 ? -13.145 -7.093 38.624 1.00 89.88 294 PRO A CA 1
ATOM 2357 C C . PRO A 1 294 ? -13.494 -6.161 39.789 1.00 89.88 294 PRO A C 1
ATOM 2359 O O . PRO A 1 294 ? -13.378 -4.941 39.657 1.00 89.88 294 PRO A O 1
ATOM 2362 N N . ASN A 1 295 ? -13.840 -6.724 40.950 1.00 88.19 295 ASN A N 1
ATOM 2363 C CA . ASN A 1 295 ? -14.263 -5.957 42.132 1.00 88.19 295 ASN A CA 1
ATOM 2364 C C . ASN A 1 295 ? -13.272 -4.852 42.539 1.00 88.19 295 ASN A C 1
ATOM 2366 O O . ASN A 1 295 ? -13.682 -3.787 42.995 1.00 88.19 295 ASN A O 1
ATOM 2370 N N . GLU A 1 296 ? -11.975 -5.082 42.328 1.00 89.38 296 GLU A N 1
ATOM 2371 C CA . GLU A 1 296 ? -10.905 -4.116 42.607 1.00 89.38 296 GLU A CA 1
ATOM 2372 C C . GLU A 1 296 ? -10.963 -2.870 41.706 1.00 89.38 296 GLU A C 1
ATOM 2374 O O . GLU A 1 296 ? -10.543 -1.789 42.114 1.00 89.38 296 GLU A O 1
ATOM 2379 N N . LEU A 1 297 ? -11.515 -2.998 40.495 1.00 87.44 297 LEU A N 1
ATOM 2380 C CA . LEU A 1 297 ? -11.621 -1.927 39.499 1.00 87.44 297 LEU A CA 1
ATOM 2381 C C . LEU A 1 297 ? -12.976 -1.210 39.526 1.00 87.44 297 LEU A C 1
ATOM 2383 O O . LEU A 1 297 ? -13.062 -0.063 39.088 1.00 87.44 297 LEU A O 1
ATOM 2387 N N . ILE A 1 298 ? -14.014 -1.835 40.088 1.00 87.75 298 ILE A N 1
ATOM 2388 C CA . ILE A 1 298 ? -15.367 -1.266 40.207 1.00 87.75 298 ILE A CA 1
ATOM 2389 C C . ILE A 1 298 ? -15.335 0.090 40.923 1.00 87.75 298 ILE A C 1
ATOM 2391 O O . ILE A 1 298 ? -15.871 1.069 40.404 1.00 87.75 298 ILE A O 1
ATOM 2395 N N . LEU A 1 299 ? -14.710 0.170 42.105 1.00 86.31 299 LEU A N 1
ATOM 2396 C CA . LEU A 1 299 ? -14.726 1.391 42.920 1.00 86.31 299 LEU A CA 1
ATOM 2397 C C . LEU A 1 299 ? -13.925 2.542 42.276 1.00 86.31 299 LEU A C 1
ATOM 2399 O O . LEU A 1 299 ? -14.479 3.637 42.159 1.00 86.31 299 LEU A O 1
ATOM 2403 N N . PRO A 1 300 ? -12.677 2.334 41.799 1.00 86.25 300 PRO A N 1
ATOM 2404 C CA . PRO A 1 300 ? -11.933 3.377 41.092 1.00 86.25 300 PRO A CA 1
ATOM 2405 C C . PRO A 1 300 ? -12.642 3.875 39.829 1.00 86.25 300 PRO A C 1
ATOM 2407 O O . PRO A 1 300 ? -12.723 5.084 39.618 1.00 86.25 300 PRO A O 1
ATOM 2410 N N . ILE A 1 301 ? -13.193 2.967 39.014 1.00 87.50 301 ILE A N 1
ATOM 2411 C CA . ILE A 1 301 ? -13.889 3.337 37.775 1.00 87.50 301 ILE A CA 1
ATOM 24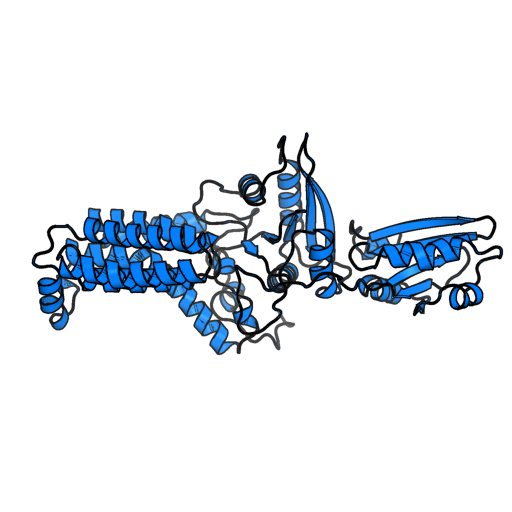12 C C . ILE A 1 301 ? -15.163 4.110 38.102 1.00 87.50 301 ILE A C 1
ATOM 2414 O O . ILE A 1 301 ? -15.372 5.183 37.540 1.00 87.50 301 ILE A O 1
ATOM 2418 N N . LYS A 1 302 ? -15.969 3.641 39.063 1.00 85.56 302 LYS A N 1
ATOM 2419 C CA . LYS A 1 302 ? -17.176 4.350 39.510 1.00 85.56 302 LYS A CA 1
ATOM 2420 C C . LYS A 1 302 ? -16.846 5.762 39.994 1.00 85.56 302 LYS A C 1
ATOM 2422 O O . LYS A 1 302 ? -17.511 6.705 39.588 1.00 85.56 302 LYS A O 1
ATOM 2427 N N . ASN A 1 303 ? -15.789 5.921 40.786 1.00 86.31 303 ASN A N 1
ATOM 2428 C CA . ASN A 1 303 ? -15.347 7.237 41.251 1.00 86.31 303 ASN A CA 1
ATOM 2429 C C . ASN A 1 303 ? -14.828 8.131 40.110 1.00 86.31 303 ASN A C 1
ATOM 2431 O O . ASN A 1 303 ? -14.925 9.351 40.189 1.00 86.31 303 ASN A O 1
ATOM 2435 N N . SER A 1 304 ? -14.281 7.544 39.043 1.00 85.19 304 SER A N 1
ATOM 2436 C CA . SER A 1 304 ? -13.797 8.306 37.885 1.00 85.19 304 SER A CA 1
ATOM 2437 C C . SER A 1 304 ? -14.916 8.845 36.991 1.00 85.19 304 SER A C 1
ATOM 2439 O O . SER A 1 304 ? -14.688 9.810 36.269 1.00 85.19 304 SER A O 1
ATOM 2441 N N . ILE A 1 305 ? -16.108 8.242 37.057 1.00 87.88 305 ILE A N 1
ATOM 2442 C CA . ILE A 1 305 ? -17.300 8.683 36.319 1.00 87.88 305 ILE A CA 1
ATOM 2443 C C . ILE A 1 305 ? -18.280 9.475 37.197 1.00 87.88 305 ILE A C 1
ATOM 2445 O O . ILE A 1 305 ? -19.142 10.184 36.679 1.00 87.88 305 ILE A O 1
ATOM 2449 N N . THR A 1 306 ? -18.166 9.401 38.529 1.00 82.56 306 THR A N 1
ATOM 2450 C CA . THR A 1 306 ? -18.995 10.210 39.433 1.00 82.56 306 THR A CA 1
ATOM 2451 C C . THR A 1 306 ? -18.688 11.693 39.259 1.00 82.56 306 THR A C 1
ATOM 2453 O O . THR A 1 306 ? -17.556 12.120 39.459 1.00 82.56 306 THR A O 1
ATOM 2456 N N . GLY A 1 307 ? -19.714 12.481 38.935 1.00 81.00 307 GLY A N 1
ATOM 2457 C CA . GLY A 1 307 ? -19.585 13.922 38.697 1.00 81.00 307 GLY A CA 1
ATOM 2458 C C . GLY A 1 307 ? -19.477 14.304 37.222 1.00 81.00 307 GLY A C 1
ATOM 2459 O O . GLY A 1 307 ? -19.534 15.492 36.915 1.00 81.00 307 GLY A O 1
ATOM 2460 N N . ILE A 1 308 ? -19.397 13.326 36.315 1.00 90.81 308 ILE A N 1
ATOM 2461 C CA . ILE A 1 308 ? -19.432 13.580 34.875 1.00 90.81 308 ILE A CA 1
ATOM 2462 C C . ILE A 1 308 ? -20.886 13.749 34.423 1.00 90.81 308 ILE A C 1
ATOM 2464 O O . ILE A 1 308 ? -21.716 12.881 34.703 1.00 90.81 308 ILE A O 1
ATOM 2468 N N . PRO A 1 309 ? -21.224 14.843 33.716 1.00 88.75 309 PRO A N 1
ATOM 2469 C CA . PRO A 1 309 ? -22.605 15.151 33.348 1.00 88.75 309 PRO A CA 1
ATOM 2470 C C . PRO A 1 309 ? -23.111 14.370 32.124 1.00 88.75 309 PRO A C 1
ATOM 2472 O O . PRO A 1 309 ? -24.292 14.455 31.790 1.00 88.75 309 PRO A O 1
ATOM 2475 N N . TYR A 1 310 ? -22.234 13.643 31.427 1.00 90.62 310 TYR A N 1
ATOM 2476 C CA . TYR A 1 310 ? -22.525 13.013 30.143 1.00 90.62 310 TYR A CA 1
ATOM 2477 C C . TYR A 1 310 ? -22.639 11.488 30.236 1.00 90.62 310 TYR A C 1
ATOM 2479 O O . TYR A 1 310 ? -21.901 10.858 30.994 1.00 90.62 310 TYR A O 1
ATOM 2487 N N . PRO A 1 311 ? -23.516 10.864 29.425 1.00 91.88 311 PRO A N 1
ATOM 2488 C CA . PRO A 1 311 ? -23.525 9.416 29.279 1.00 91.88 311 PRO A CA 1
ATOM 2489 C C . PRO A 1 311 ? -22.246 8.928 28.568 1.00 91.88 311 PRO A C 1
ATOM 2491 O O . PRO A 1 311 ? -21.690 9.671 27.751 1.00 91.88 311 PRO A O 1
ATOM 2494 N N . PRO A 1 312 ? -21.836 7.658 28.768 1.00 92.44 312 PRO A N 1
ATOM 2495 C CA . PRO A 1 312 ? -20.596 7.114 28.199 1.00 92.44 312 PRO A CA 1
ATOM 2496 C C . PRO A 1 312 ? -20.477 7.264 26.677 1.00 92.44 312 PRO A C 1
ATOM 2498 O O . PRO A 1 312 ? -19.391 7.503 26.158 1.00 92.44 312 PRO A O 1
ATOM 2501 N N . LEU A 1 313 ? -21.594 7.163 25.942 1.00 95.00 313 LEU A N 1
ATOM 2502 C CA . LEU A 1 313 ? -21.601 7.385 24.493 1.00 95.00 313 LEU A CA 1
ATOM 2503 C C . LEU A 1 313 ? -21.180 8.815 24.135 1.00 95.00 313 LEU A C 1
ATOM 2505 O O . LEU A 1 313 ? -20.376 9.004 23.228 1.00 95.00 313 LEU A O 1
ATOM 2509 N N . LEU A 1 314 ? -21.740 9.819 24.815 1.00 94.44 314 LEU A N 1
ATOM 2510 C CA . LEU A 1 314 ? -21.471 11.220 24.498 1.00 94.44 314 LEU A CA 1
ATOM 2511 C C . LEU A 1 314 ? -20.045 11.602 24.899 1.00 94.44 314 LEU A C 1
ATOM 2513 O O . LEU A 1 314 ? -19.357 12.283 24.145 1.00 94.44 314 LEU A O 1
ATOM 2517 N N . GLU A 1 315 ? -19.591 11.096 26.043 1.00 92.00 315 GLU A N 1
ATOM 2518 C CA . GLU A 1 315 ? -18.209 11.205 26.498 1.00 92.00 315 GLU A CA 1
ATOM 2519 C C . GLU A 1 315 ? -17.223 10.674 25.439 1.00 92.00 315 GLU A C 1
ATOM 2521 O O . GLU A 1 315 ? -16.297 11.377 25.024 1.00 92.00 315 GLU A O 1
ATOM 2526 N N . ALA A 1 316 ? -17.478 9.462 24.937 1.00 93.56 316 ALA A N 1
ATOM 2527 C CA . ALA A 1 316 ? -16.669 8.838 23.901 1.00 93.56 316 ALA A CA 1
ATOM 2528 C C . ALA A 1 316 ? -16.727 9.606 22.574 1.00 93.56 316 ALA A C 1
ATOM 2530 O O . ALA A 1 316 ? -15.690 9.832 21.960 1.00 93.56 316 ALA A O 1
ATOM 2531 N N . LEU A 1 317 ? -17.911 10.051 22.139 1.00 94.69 317 LEU A N 1
ATOM 2532 C CA . LEU A 1 317 ? -18.066 10.827 20.904 1.00 94.69 317 LEU A CA 1
ATOM 2533 C C . LEU A 1 317 ? -17.283 12.140 20.948 1.00 94.69 317 LEU A C 1
ATOM 2535 O O . LEU A 1 317 ? -16.610 12.467 19.975 1.00 94.69 317 LEU A O 1
ATOM 2539 N N . ILE A 1 318 ? -17.335 12.876 22.062 1.00 92.31 318 ILE A N 1
ATOM 2540 C CA . ILE A 1 318 ? -16.590 14.132 22.218 1.00 92.31 318 ILE A CA 1
ATOM 2541 C C . ILE A 1 318 ? -15.085 13.871 22.108 1.00 92.31 318 ILE A C 1
ATOM 2543 O O . ILE A 1 318 ? -14.398 14.575 21.366 1.00 92.31 318 ILE A O 1
ATOM 2547 N N . MET A 1 319 ? -14.568 12.851 22.800 1.00 91.69 319 MET A N 1
ATOM 2548 C CA . MET A 1 319 ? -13.143 12.520 22.738 1.00 91.69 319 MET A CA 1
ATOM 2549 C C . MET A 1 319 ? -12.695 12.037 21.360 1.00 91.69 319 MET A C 1
ATOM 2551 O O . MET A 1 319 ? -11.666 12.491 20.860 1.00 91.69 319 MET A O 1
ATOM 2555 N N . GLU A 1 320 ? -13.451 11.134 20.739 1.00 92.19 320 GLU A N 1
ATOM 2556 C CA . GLU A 1 320 ? -13.123 10.583 19.421 1.00 92.19 320 GLU A CA 1
ATOM 2557 C C . GLU A 1 320 ? -13.163 11.678 18.346 1.00 92.19 320 GLU A C 1
ATOM 2559 O O . GLU A 1 320 ? -12.230 11.799 17.555 1.00 92.19 320 GLU A O 1
ATOM 2564 N N . LEU A 1 321 ? -14.172 12.558 18.368 1.00 92.31 321 LEU A N 1
ATOM 2565 C CA . LEU A 1 321 ? -14.224 13.720 17.473 1.00 92.31 321 LEU A CA 1
ATOM 2566 C C . LEU A 1 321 ? -13.068 14.692 17.727 1.00 92.31 321 LEU A C 1
ATOM 2568 O O . LEU A 1 321 ? -12.488 15.209 16.775 1.00 92.31 321 LEU A O 1
ATOM 2572 N N . THR A 1 322 ? -12.699 14.923 18.988 1.00 90.50 322 THR A N 1
ATOM 2573 C CA . THR A 1 322 ? -11.553 15.779 19.332 1.00 90.50 322 THR A CA 1
ATOM 2574 C C . THR A 1 322 ? -10.257 15.215 18.751 1.00 90.50 322 THR A C 1
ATOM 2576 O O . THR A 1 322 ? -9.472 15.963 18.167 1.00 90.50 322 THR A O 1
ATOM 2579 N N . LEU A 1 323 ? -10.043 13.899 18.839 1.00 89.50 323 LEU A N 1
ATOM 2580 C CA . LEU A 1 323 ? -8.890 13.254 18.215 1.00 89.50 323 LEU A CA 1
ATOM 2581 C C . LEU A 1 323 ? -8.891 13.374 16.690 1.00 89.50 323 LEU A C 1
ATOM 2583 O O . LEU A 1 323 ? -7.838 13.662 16.116 1.00 89.50 323 LEU A O 1
ATOM 2587 N N . GLU A 1 324 ? -10.034 13.177 16.029 1.00 90.44 324 GLU A N 1
ATOM 2588 C CA . GLU A 1 324 ? -10.117 13.342 14.572 1.00 90.44 324 GLU A CA 1
ATOM 2589 C C . GLU A 1 324 ? -9.823 14.791 14.157 1.00 90.44 324 GLU A C 1
ATOM 2591 O O . GLU A 1 324 ? -9.081 15.008 13.201 1.00 90.44 324 GLU A O 1
ATOM 2596 N N . LEU A 1 325 ? -10.305 15.786 14.912 1.00 89.56 325 LEU A N 1
ATOM 2597 C CA . LEU A 1 325 ? -9.992 17.199 14.670 1.00 89.56 325 LEU A CA 1
ATOM 2598 C C . LEU A 1 325 ? -8.490 17.487 14.806 1.00 89.56 325 LEU A C 1
ATOM 2600 O O . LEU A 1 325 ? -7.906 18.145 13.943 1.00 89.56 325 LEU A O 1
ATOM 2604 N N . ILE A 1 326 ? -7.850 16.974 15.862 1.00 89.00 326 ILE A N 1
ATOM 2605 C CA . ILE A 1 326 ? -6.400 17.120 16.078 1.00 89.00 326 ILE A CA 1
ATOM 2606 C C . ILE A 1 326 ? -5.625 16.476 14.926 1.00 89.00 326 ILE A C 1
ATOM 2608 O O . ILE A 1 326 ? -4.661 17.058 14.425 1.00 89.00 326 ILE A O 1
ATOM 2612 N N . ARG A 1 327 ? -6.043 15.285 14.488 1.00 86.31 327 ARG A N 1
ATOM 2613 C CA . ARG A 1 327 ? -5.393 14.552 13.400 1.00 86.31 327 ARG A CA 1
ATOM 2614 C C . ARG A 1 327 ? -5.522 15.283 12.067 1.00 86.31 327 ARG A C 1
ATOM 2616 O O . ARG A 1 327 ? -4.512 15.461 11.390 1.00 86.31 327 ARG A O 1
ATOM 2623 N N . GLU A 1 328 ? -6.727 15.711 11.706 1.00 87.25 328 GLU A N 1
ATOM 2624 C CA . GLU A 1 328 ? -6.997 16.405 10.442 1.00 87.25 328 GLU A CA 1
ATOM 2625 C C . GLU A 1 328 ? -6.257 17.749 10.370 1.00 87.25 328 GLU A C 1
ATOM 2627 O O . GLU A 1 328 ? -5.712 18.114 9.327 1.00 87.25 328 GLU A O 1
ATOM 2632 N N . ALA A 1 329 ? -6.150 18.458 11.498 1.00 86.94 329 ALA A N 1
ATOM 2633 C CA . ALA A 1 329 ? -5.297 19.638 11.598 1.00 86.94 329 ALA A CA 1
ATOM 2634 C C . ALA A 1 329 ? -3.809 19.272 11.448 1.00 86.94 329 ALA A C 1
ATOM 2636 O O . ALA A 1 329 ? -3.079 19.922 10.700 1.00 86.94 329 ALA A O 1
ATOM 2637 N N . GLY A 1 330 ? -3.361 18.212 12.128 1.00 85.69 330 GLY A N 1
ATOM 2638 C CA . GLY A 1 330 ? -1.964 17.785 12.160 1.00 85.69 330 GLY A CA 1
ATOM 2639 C C . GLY A 1 330 ? -1.397 17.382 10.798 1.00 85.69 330 GLY A C 1
ATOM 2640 O O . GLY A 1 330 ? -0.256 17.729 10.505 1.00 85.69 330 GLY A O 1
ATOM 2641 N N . ILE A 1 331 ? -2.180 16.702 9.952 1.00 83.81 331 ILE A N 1
ATOM 2642 C CA . ILE A 1 331 ? -1.718 16.253 8.623 1.00 83.81 331 ILE A CA 1
ATOM 2643 C C . ILE A 1 331 ? -1.578 17.394 7.604 1.00 83.81 331 ILE A C 1
ATOM 2645 O O . ILE A 1 331 ? -0.836 17.255 6.636 1.00 83.81 331 ILE A O 1
ATOM 2649 N N . ARG A 1 332 ? -2.279 18.519 7.798 1.00 87.12 332 ARG A N 1
ATOM 2650 C CA . ARG A 1 332 ? -2.265 19.667 6.869 1.00 87.12 332 ARG A CA 1
ATOM 2651 C C . ARG A 1 332 ? -1.197 20.701 7.202 1.00 87.12 332 ARG A C 1
ATOM 2653 O O . ARG A 1 332 ? -0.941 21.600 6.403 1.00 87.12 332 ARG A O 1
ATOM 2660 N N . LEU A 1 333 ? -0.609 20.611 8.389 1.00 86.62 333 LEU A N 1
ATOM 2661 C CA . LEU A 1 333 ? 0.346 21.588 8.886 1.00 86.62 333 LEU A CA 1
ATOM 2662 C C . LEU A 1 333 ? 1.787 21.108 8.689 1.00 86.62 333 LEU A C 1
ATOM 2664 O O . LEU A 1 333 ? 2.046 19.904 8.693 1.00 86.62 333 LEU A O 1
ATOM 2668 N N . PRO A 1 334 ? 2.754 22.039 8.567 1.00 83.62 334 PRO A N 1
ATOM 2669 C CA . PRO A 1 334 ? 4.170 21.698 8.602 1.00 83.62 334 PRO A CA 1
ATOM 2670 C C . PRO A 1 334 ? 4.491 20.827 9.817 1.00 83.62 334 PRO A C 1
ATOM 2672 O O . PRO A 1 334 ? 3.947 21.047 10.900 1.00 83.62 334 PRO A O 1
ATOM 2675 N N . THR A 1 335 ? 5.404 19.870 9.658 1.00 82.31 335 THR A N 1
ATOM 2676 C CA . THR A 1 335 ? 5.686 18.824 10.657 1.00 82.31 335 THR A CA 1
ATOM 2677 C C . THR A 1 335 ? 5.938 19.361 12.071 1.00 82.31 335 THR A C 1
ATOM 2679 O O . THR A 1 335 ? 5.450 18.779 13.036 1.00 82.31 335 THR A O 1
ATOM 2682 N N . THR A 1 336 ? 6.626 20.496 12.211 1.00 83.31 336 THR A N 1
ATOM 2683 C CA . THR A 1 336 ? 6.893 21.153 13.505 1.00 83.31 336 THR A CA 1
ATOM 2684 C C . THR A 1 336 ? 5.625 21.684 14.183 1.00 83.31 336 THR A C 1
ATOM 2686 O O . THR A 1 336 ? 5.461 21.565 15.400 1.00 83.31 336 THR A O 1
ATOM 2689 N N . ILE A 1 337 ? 4.690 22.231 13.404 1.00 83.81 337 ILE A N 1
ATOM 2690 C CA . ILE A 1 337 ? 3.409 22.745 13.900 1.00 83.81 337 ILE A CA 1
ATOM 2691 C C . ILE A 1 337 ? 2.453 21.578 14.165 1.00 83.81 337 ILE A C 1
ATOM 2693 O O . ILE A 1 337 ? 1.802 21.552 15.207 1.00 83.81 337 ILE A O 1
ATOM 2697 N N . GLY A 1 338 ? 2.424 20.576 13.281 1.00 83.75 338 GLY A N 1
ATOM 2698 C CA . GLY A 1 338 ? 1.618 19.365 13.454 1.00 83.75 338 GLY A CA 1
ATOM 2699 C C . GLY A 1 338 ? 1.966 18.609 14.741 1.00 83.75 338 GLY A C 1
ATOM 2700 O O . GLY A 1 338 ? 1.071 18.249 15.504 1.00 83.75 338 GLY A O 1
ATOM 2701 N N . GLN A 1 339 ? 3.261 18.458 15.051 1.00 83.75 339 GLN A N 1
ATOM 2702 C CA . GLN A 1 339 ? 3.721 17.897 16.330 1.00 83.75 339 GLN A CA 1
ATOM 2703 C C . GLN A 1 339 ? 3.239 18.722 17.530 1.00 83.75 339 GLN A C 1
ATOM 2705 O O . GLN A 1 339 ? 2.773 18.160 18.519 1.00 83.75 339 GLN A O 1
ATOM 2710 N N . THR A 1 340 ? 3.304 20.053 17.431 1.00 85.81 340 THR A N 1
ATOM 2711 C CA . THR A 1 340 ? 2.848 20.956 18.497 1.00 85.81 340 THR A CA 1
ATOM 2712 C C . THR A 1 340 ? 1.345 20.823 18.740 1.00 85.81 340 THR A C 1
ATOM 2714 O O . THR A 1 340 ? 0.929 20.705 19.890 1.00 85.81 340 THR A O 1
ATOM 2717 N N . ILE A 1 341 ? 0.523 20.765 17.687 1.00 86.25 341 ILE A N 1
ATOM 2718 C CA . ILE A 1 341 ? -0.924 20.533 17.816 1.00 86.25 341 ILE A CA 1
ATOM 2719 C C . ILE A 1 341 ? -1.214 19.157 18.408 1.00 86.25 341 ILE A C 1
ATOM 2721 O O . ILE A 1 341 ? -2.108 19.046 19.240 1.00 86.25 341 ILE A O 1
ATOM 2725 N N . GLY A 1 342 ? -0.442 18.130 18.052 1.00 83.31 342 GLY A N 1
ATOM 2726 C CA . GLY A 1 342 ? -0.547 16.817 18.688 1.00 83.31 342 GLY A CA 1
ATOM 2727 C C . GLY A 1 342 ? -0.297 16.876 20.199 1.00 83.31 342 GLY A C 1
ATOM 2728 O O . GLY A 1 342 ? -1.065 16.304 20.968 1.00 83.31 342 GLY A O 1
ATOM 2729 N N . ILE A 1 343 ? 0.728 17.613 20.641 1.00 85.81 343 ILE A N 1
ATOM 2730 C CA . ILE A 1 343 ? 1.052 17.777 22.069 1.00 85.81 343 ILE A CA 1
ATOM 2731 C C . ILE A 1 343 ? -0.019 18.609 22.786 1.00 85.81 343 ILE A C 1
ATOM 2733 O O . ILE A 1 343 ? -0.507 18.202 23.839 1.00 85.81 343 ILE A O 1
ATOM 2737 N N . VAL A 1 344 ? -0.412 19.753 22.224 1.00 83.81 344 VAL A N 1
ATOM 2738 C CA . VAL A 1 344 ? -1.441 20.626 22.813 1.00 83.81 344 VAL A CA 1
ATOM 2739 C C . VAL A 1 344 ? -2.790 19.905 22.852 1.00 83.81 344 VAL A C 1
ATOM 2741 O O . VAL A 1 344 ? -3.457 19.883 23.882 1.00 83.81 344 VAL A O 1
ATOM 2744 N N . GLY A 1 345 ? -3.175 19.254 21.762 1.00 82.00 345 GLY A N 1
ATOM 2745 C CA . GLY A 1 345 ? -4.420 18.506 21.665 1.00 82.00 345 GLY A CA 1
ATOM 2746 C C . GLY A 1 345 ? -4.456 17.278 22.574 1.00 82.00 345 GLY A C 1
ATOM 2747 O O . GLY A 1 345 ? -5.439 17.056 23.270 1.00 82.00 345 GLY A O 1
ATOM 2748 N N . GLY A 1 346 ? -3.382 16.492 22.619 1.00 78.56 346 GLY A N 1
ATOM 2749 C CA . GLY A 1 346 ? -3.331 15.288 23.448 1.00 78.56 346 GLY A CA 1
ATOM 2750 C C . GLY A 1 346 ? -3.222 15.588 24.943 1.00 78.56 346 GLY A C 1
ATOM 2751 O O . GLY A 1 346 ? -3.955 15.009 25.741 1.00 78.56 346 GLY A O 1
ATOM 2752 N N . LEU A 1 347 ? -2.316 16.491 25.332 1.00 80.62 347 LEU A N 1
ATOM 2753 C CA . LEU A 1 347 ? -2.009 16.747 26.739 1.00 80.62 347 LEU A CA 1
ATOM 2754 C C . LEU A 1 347 ? -2.826 17.900 27.318 1.00 80.62 347 LEU A C 1
ATOM 2756 O O . LEU A 1 347 ? -3.419 17.736 28.375 1.00 80.62 347 LEU A O 1
ATOM 2760 N N . VAL A 1 348 ? -2.880 19.056 26.650 1.00 78.81 348 VAL A N 1
ATOM 2761 C CA . VAL A 1 348 ? -3.529 20.250 27.221 1.00 78.81 348 VAL A CA 1
ATOM 2762 C C . VAL A 1 348 ? -5.045 20.113 27.174 1.00 78.81 348 VAL A C 1
ATOM 2764 O O . VAL A 1 348 ? -5.698 20.339 28.187 1.00 78.81 348 VAL A O 1
ATOM 2767 N N . ILE A 1 349 ? -5.611 19.709 26.033 1.00 83.56 349 ILE A N 1
ATOM 2768 C CA . ILE A 1 349 ? -7.063 19.501 25.930 1.00 83.56 349 ILE A CA 1
ATOM 2769 C C . ILE A 1 349 ? -7.480 18.287 26.770 1.00 83.56 349 ILE A C 1
ATOM 2771 O O . ILE A 1 349 ? -8.433 18.390 27.538 1.00 83.56 349 ILE A O 1
ATOM 2775 N N . GLY A 1 350 ? -6.734 17.178 26.701 1.00 84.25 350 GLY A N 1
ATOM 2776 C CA . GLY A 1 350 ? -6.996 15.993 27.524 1.00 84.25 350 GLY A CA 1
ATOM 2777 C C . GLY A 1 350 ? -7.024 16.304 29.026 1.00 84.25 350 GLY A C 1
ATOM 2778 O O . GLY A 1 350 ? -8.016 16.021 29.694 1.00 84.25 350 GLY A O 1
ATOM 2779 N N . ASP A 1 351 ? -5.978 16.949 29.550 1.00 86.69 351 ASP A N 1
ATOM 2780 C CA . ASP A 1 351 ? -5.881 17.311 30.971 1.00 86.69 351 ASP A CA 1
ATOM 2781 C C . ASP A 1 351 ? -6.926 18.361 31.380 1.00 86.69 351 ASP A C 1
ATOM 2783 O O . ASP A 1 351 ? -7.545 18.245 32.439 1.00 86.69 351 ASP A O 1
ATOM 2787 N N . ALA A 1 352 ? -7.180 19.368 30.537 1.00 86.69 352 ALA A N 1
ATOM 2788 C CA . ALA A 1 352 ? -8.156 20.413 30.834 1.00 86.69 352 ALA A CA 1
ATOM 2789 C C . ALA A 1 352 ? -9.587 19.869 30.917 1.00 86.69 352 ALA A C 1
ATOM 2791 O O . ALA A 1 352 ? -10.317 20.219 31.844 1.00 86.69 352 ALA A O 1
ATOM 2792 N N . ILE A 1 353 ? -9.991 19.005 29.980 1.00 86.75 353 ILE A N 1
ATOM 2793 C CA . ILE A 1 353 ? -11.349 18.448 29.951 1.00 86.75 353 ILE A CA 1
ATOM 2794 C C . ILE A 1 353 ? -11.571 17.483 31.126 1.00 86.75 353 ILE A C 1
ATOM 2796 O O . ILE A 1 353 ? -12.644 17.495 31.737 1.00 86.75 353 ILE A O 1
ATOM 2800 N N . VAL A 1 354 ? -10.545 16.709 31.490 1.00 87.56 354 VAL A N 1
ATOM 2801 C CA . VAL A 1 354 ? -10.558 15.857 32.686 1.00 87.56 354 VAL A CA 1
ATOM 2802 C C . VAL A 1 354 ? -10.698 16.689 33.960 1.00 87.56 354 VAL A C 1
ATOM 2804 O O . VAL A 1 354 ? -11.577 16.424 34.778 1.00 87.56 354 VAL A O 1
ATOM 2807 N N . LYS A 1 355 ? -9.876 17.732 34.133 1.00 88.00 355 LYS A N 1
ATOM 2808 C CA . LYS A 1 355 ? -9.934 18.613 35.314 1.00 88.00 355 LYS A CA 1
ATOM 2809 C C . LYS A 1 355 ? -11.241 19.391 35.411 1.00 88.00 355 LYS A C 1
ATOM 2811 O O . LYS A 1 355 ? -11.709 19.653 36.514 1.00 88.00 355 LYS A O 1
ATOM 2816 N N . ALA A 1 356 ? -11.827 19.745 34.272 1.00 86.81 356 ALA A N 1
ATOM 2817 C CA . ALA A 1 356 ? -13.140 20.371 34.203 1.00 86.81 356 ALA A CA 1
ATOM 2818 C C . ALA A 1 356 ? -14.290 19.401 34.540 1.00 86.81 356 ALA A C 1
ATOM 2820 O O . ALA A 1 356 ? -15.432 19.839 34.650 1.00 86.81 356 ALA A O 1
ATOM 2821 N N . GLY A 1 357 ? -14.011 18.102 34.704 1.00 86.00 357 GLY A N 1
ATOM 2822 C CA . GLY A 1 357 ? -15.011 17.088 35.041 1.00 86.00 357 GLY A CA 1
ATOM 2823 C C . GLY A 1 357 ? -15.958 16.752 33.889 1.00 86.00 357 GLY A C 1
ATOM 2824 O O . GLY A 1 357 ? -17.014 16.168 34.113 1.00 86.00 357 GLY A O 1
ATOM 2825 N N . PHE A 1 358 ? -15.609 17.120 32.654 1.00 88.50 358 PHE A N 1
ATOM 2826 C CA . PHE A 1 358 ? -16.430 16.807 31.485 1.00 88.50 358 PHE A CA 1
ATOM 2827 C C . PHE A 1 358 ? -16.206 15.380 30.983 1.00 88.50 358 PHE A C 1
ATOM 2829 O O . PHE A 1 358 ? -17.107 14.818 30.368 1.00 88.50 358 PHE A O 1
ATOM 2836 N N . ILE A 1 359 ? -15.017 14.810 31.202 1.00 92.19 359 ILE A N 1
ATOM 2837 C CA . ILE A 1 359 ? -14.615 13.488 30.697 1.00 92.19 359 ILE A CA 1
ATOM 2838 C C . ILE A 1 359 ? -13.802 12.760 31.772 1.00 92.19 359 ILE A C 1
ATOM 2840 O O . ILE A 1 359 ? -13.049 13.376 32.523 1.00 92.19 359 ILE A O 1
ATOM 2844 N N . SER A 1 360 ? -13.969 11.445 31.858 1.00 91.75 360 SER A N 1
ATOM 2845 C CA . SER A 1 360 ? -13.349 10.564 32.842 1.00 91.75 360 SER A CA 1
ATOM 2846 C C . SER A 1 360 ? -11.918 10.243 32.460 1.00 91.75 360 SER A C 1
ATOM 2848 O O . SER A 1 360 ? -11.563 10.087 31.288 1.00 91.75 360 SER A O 1
ATOM 2850 N N . ASN A 1 361 ? -11.105 10.004 33.487 1.00 89.12 361 ASN A N 1
ATOM 2851 C CA . ASN A 1 361 ? -9.765 9.451 33.311 1.00 89.12 361 ASN A CA 1
ATOM 2852 C C . ASN A 1 361 ? -9.794 8.129 32.530 1.00 89.12 361 ASN A C 1
ATOM 2854 O O . ASN A 1 361 ? -8.917 7.872 31.706 1.00 89.12 361 ASN A O 1
ATOM 2858 N N . THR A 1 362 ? -10.809 7.293 32.764 1.00 90.62 362 THR A N 1
ATOM 2859 C CA . THR A 1 362 ? -10.961 6.001 32.090 1.00 90.62 362 THR A CA 1
ATOM 2860 C C . THR A 1 362 ? -11.218 6.152 30.596 1.00 90.62 362 THR A C 1
ATOM 2862 O O . THR A 1 362 ? -10.592 5.445 29.806 1.00 90.62 362 THR A O 1
ATOM 2865 N N . MET A 1 363 ? -12.063 7.101 30.186 1.00 92.19 363 MET A N 1
ATOM 2866 C CA . MET A 1 363 ? -12.333 7.360 28.772 1.00 92.19 363 MET A CA 1
ATOM 2867 C C . MET A 1 363 ? -11.100 7.902 28.051 1.00 92.19 363 MET A C 1
ATOM 2869 O O . MET A 1 363 ? -10.815 7.474 26.933 1.00 92.19 363 MET A O 1
ATOM 2873 N N . VAL A 1 364 ? -10.320 8.781 28.690 1.00 90.81 364 VAL A N 1
ATOM 2874 C CA . VAL A 1 364 ? -9.063 9.279 28.104 1.00 90.81 364 VAL A CA 1
ATOM 2875 C C . VAL A 1 364 ? -8.087 8.131 27.834 1.00 90.81 364 VAL A C 1
ATOM 2877 O O . VAL A 1 364 ? -7.498 8.074 26.754 1.00 90.81 364 VAL A O 1
ATOM 2880 N N . ILE A 1 365 ? -7.959 7.173 28.759 1.00 91.38 365 ILE A N 1
ATOM 2881 C CA . ILE A 1 365 ? -7.121 5.977 28.562 1.00 91.38 365 ILE A CA 1
ATOM 2882 C C . ILE A 1 365 ? -7.637 5.135 27.386 1.00 91.38 365 ILE A C 1
ATOM 2884 O O . ILE A 1 365 ? -6.852 4.730 26.526 1.00 91.38 365 ILE A O 1
ATOM 2888 N N . VAL A 1 366 ? -8.950 4.886 27.326 1.00 94.44 366 VAL A N 1
ATOM 2889 C CA . VAL A 1 366 ? -9.595 4.122 26.243 1.00 94.44 366 VAL A CA 1
ATOM 2890 C C . VAL A 1 366 ? -9.314 4.755 24.882 1.00 94.44 366 VAL A C 1
ATOM 2892 O O . VAL A 1 366 ? -8.897 4.066 23.949 1.00 94.44 366 VAL A O 1
ATOM 2895 N N . VAL A 1 367 ? -9.482 6.068 24.775 1.00 92.75 367 VAL A N 1
ATOM 2896 C CA . VAL A 1 367 ? -9.281 6.836 23.541 1.00 92.75 367 VAL A CA 1
ATOM 2897 C C . VAL A 1 367 ? -7.808 6.850 23.136 1.00 92.75 367 VAL A C 1
ATOM 2899 O O . VAL A 1 367 ? -7.490 6.616 21.972 1.00 92.75 367 VAL A O 1
ATOM 2902 N N . ALA A 1 368 ? -6.886 7.025 24.088 1.00 91.25 368 ALA A N 1
ATOM 2903 C CA . ALA A 1 368 ? -5.450 6.983 23.819 1.00 91.25 368 ALA A CA 1
ATOM 2904 C C . ALA A 1 368 ? -5.000 5.617 23.269 1.00 91.25 368 ALA A C 1
ATOM 2906 O O . ALA A 1 368 ? -4.281 5.553 22.269 1.00 91.25 368 ALA A O 1
ATOM 2907 N N . LEU A 1 369 ? -5.459 4.515 23.874 1.00 94.62 369 LEU A N 1
ATOM 2908 C CA . LEU A 1 369 ? -5.165 3.159 23.393 1.00 94.62 369 LEU A CA 1
ATOM 2909 C C . LEU A 1 369 ? -5.775 2.897 22.012 1.00 94.62 369 LEU A C 1
ATOM 2911 O O . LEU A 1 369 ? -5.116 2.317 21.147 1.00 94.62 369 LEU A O 1
ATOM 2915 N N . THR A 1 370 ? -7.004 3.360 21.787 1.00 94.38 370 THR A N 1
ATOM 2916 C CA . THR A 1 370 ? -7.698 3.248 20.496 1.00 94.38 370 THR A CA 1
ATOM 2917 C C . THR A 1 370 ? -6.954 4.021 19.402 1.00 94.38 370 THR A C 1
ATOM 2919 O O . THR A 1 370 ? -6.752 3.500 18.302 1.00 94.38 370 THR A O 1
ATOM 2922 N N . ALA A 1 371 ? -6.471 5.228 19.709 1.00 91.06 371 ALA A N 1
ATOM 2923 C CA . ALA A 1 371 ? -5.676 6.045 18.797 1.00 91.06 371 ALA A CA 1
ATOM 2924 C C . ALA A 1 371 ? -4.361 5.354 18.414 1.00 91.06 371 ALA A C 1
ATOM 2926 O O . ALA A 1 371 ? -4.064 5.211 17.227 1.00 91.06 371 ALA A O 1
ATOM 2927 N N . ILE A 1 372 ? -3.613 4.849 19.404 1.00 91.81 372 ILE A N 1
ATOM 2928 C CA . ILE A 1 372 ? -2.375 4.090 19.172 1.00 91.81 372 ILE A CA 1
ATOM 2929 C C . ILE A 1 372 ? -2.658 2.877 18.280 1.00 91.81 372 ILE A C 1
ATOM 2931 O O . ILE A 1 372 ? -1.973 2.678 17.277 1.00 91.81 372 ILE A O 1
ATOM 2935 N N . ALA A 1 373 ? -3.702 2.103 18.587 1.00 93.44 373 ALA A N 1
ATOM 2936 C CA . ALA A 1 373 ? -4.088 0.939 17.795 1.00 93.44 373 ALA A CA 1
ATOM 2937 C C . ALA A 1 373 ? -4.443 1.295 16.337 1.00 93.44 373 ALA A C 1
ATOM 2939 O O . ALA A 1 373 ? -4.119 0.538 15.417 1.00 93.44 373 ALA A O 1
ATO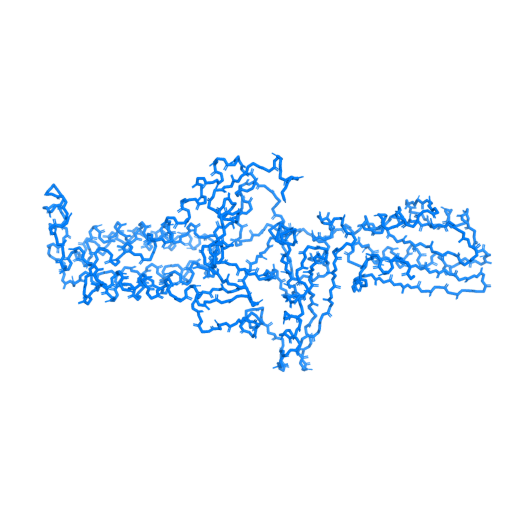M 2940 N N . SER A 1 374 ? -5.053 2.463 16.116 1.00 90.25 374 SER A N 1
ATOM 2941 C CA . SER A 1 374 ? -5.432 2.968 14.791 1.00 90.25 374 SER A CA 1
ATOM 2942 C C . SER A 1 374 ? -4.244 3.426 13.934 1.00 90.25 374 SER A C 1
ATOM 2944 O O . SER A 1 374 ? -4.347 3.374 12.706 1.00 90.25 374 SER A O 1
ATOM 2946 N N . PHE A 1 375 ? -3.141 3.880 14.544 1.00 86.69 375 PHE A N 1
ATOM 2947 C CA . PHE A 1 375 ? -1.926 4.326 13.838 1.00 86.69 375 PHE A CA 1
ATOM 2948 C C . PHE A 1 375 ? -0.985 3.185 13.447 1.00 86.69 375 PHE A C 1
ATOM 2950 O O . PHE A 1 375 ? -0.117 3.361 12.599 1.00 86.69 375 PHE A O 1
ATOM 2957 N N . ILE A 1 376 ? -1.160 2.007 14.042 1.00 89.44 376 ILE A N 1
ATOM 2958 C CA . ILE A 1 376 ? -0.369 0.810 13.727 1.00 89.44 376 ILE A CA 1
ATOM 2959 C C . ILE A 1 376 ? -0.689 0.261 12.319 1.00 89.44 376 ILE A C 1
ATOM 2961 O O . ILE A 1 376 ? 0.106 -0.488 11.745 1.00 89.44 376 ILE A O 1
ATOM 2965 N N . VAL A 1 377 ? -1.847 0.620 11.755 1.00 88.38 377 VAL A N 1
ATOM 2966 C CA . VAL A 1 377 ? -2.298 0.176 10.429 1.00 88.38 377 VAL A CA 1
ATOM 2967 C C . VAL A 1 377 ? -1.447 0.849 9.336 1.00 88.38 377 VAL A C 1
ATOM 2969 O O . VAL A 1 377 ? -1.485 2.073 9.237 1.00 88.38 377 VAL A O 1
ATOM 2972 N N . PRO A 1 378 ? -0.708 0.087 8.501 1.00 84.75 378 PRO A N 1
ATOM 2973 C CA . PRO A 1 378 ? 0.243 0.653 7.538 1.00 84.75 378 PRO A CA 1
ATOM 2974 C C . PRO A 1 378 ? -0.404 1.473 6.420 1.00 84.75 378 PRO A C 1
ATOM 2976 O O . PRO A 1 378 ? 0.202 2.404 5.909 1.00 84.75 378 PRO A O 1
ATOM 2979 N N . SER A 1 379 ? -1.619 1.106 6.009 1.00 89.00 379 SER A N 1
ATOM 2980 C CA . SER A 1 379 ? -2.359 1.823 4.970 1.00 89.00 379 SER A CA 1
ATOM 2981 C C . SER A 1 379 ? -3.242 2.910 5.579 1.00 89.00 379 SER A C 1
ATOM 2983 O O . SER A 1 379 ? -4.078 2.639 6.448 1.00 89.00 379 SER A O 1
ATOM 2985 N N . SER A 1 380 ? -3.087 4.137 5.074 1.00 87.44 380 SER A N 1
ATOM 2986 C CA . SER A 1 380 ? -3.915 5.283 5.463 1.00 87.44 380 SER A CA 1
ATOM 2987 C C . SER A 1 380 ? -5.396 5.054 5.137 1.00 87.44 380 SER A C 1
ATOM 2989 O O . SER A 1 380 ? -6.258 5.305 5.978 1.00 87.44 380 SER A O 1
ATOM 2991 N N . GLU A 1 381 ? -5.694 4.489 3.964 1.00 90.00 381 GLU A N 1
ATOM 2992 C CA . GLU A 1 381 ? -7.061 4.189 3.518 1.00 90.00 381 GLU A CA 1
ATOM 2993 C C . GLU A 1 381 ? -7.753 3.199 4.454 1.00 90.00 381 GLU A C 1
ATOM 2995 O O . GLU A 1 381 ? -8.827 3.493 4.975 1.00 90.00 381 GLU A O 1
ATOM 3000 N N . MET A 1 382 ? -7.094 2.080 4.775 1.00 93.12 382 MET A N 1
ATOM 3001 C CA . MET A 1 382 ? -7.625 1.107 5.736 1.00 93.12 382 MET A CA 1
ATOM 3002 C C . MET A 1 382 ? -7.805 1.735 7.129 1.00 93.12 382 MET A C 1
ATOM 3004 O O . MET A 1 382 ? -8.800 1.482 7.811 1.00 93.12 382 MET A O 1
ATOM 3008 N N . SER A 1 383 ? -6.876 2.598 7.559 1.00 91.50 383 SER A N 1
ATOM 3009 C CA . SER A 1 383 ? -7.012 3.352 8.813 1.00 91.50 383 SER A CA 1
ATOM 3010 C C . SER A 1 383 ? -8.250 4.259 8.802 1.00 91.50 383 SER A C 1
ATOM 3012 O O . SER A 1 383 ? -8.874 4.440 9.847 1.00 91.50 383 SER A O 1
ATOM 3014 N N . ASN A 1 384 ? -8.634 4.839 7.659 1.00 91.12 384 ASN A N 1
ATOM 3015 C CA . ASN A 1 384 ? -9.846 5.660 7.530 1.00 91.12 384 ASN A CA 1
ATOM 3016 C C . ASN A 1 384 ? -11.115 4.806 7.664 1.00 91.12 384 ASN A C 1
ATOM 3018 O O . ASN A 1 384 ? -12.013 5.173 8.425 1.00 91.12 384 ASN A O 1
ATOM 3022 N N . SER A 1 385 ? -11.156 3.636 7.021 1.00 93.75 385 SER A N 1
ATOM 3023 C CA . SER A 1 385 ? -12.270 2.680 7.121 1.00 93.75 385 SER A CA 1
ATOM 3024 C C . SER A 1 385 ? -12.560 2.280 8.569 1.00 93.75 385 SER A C 1
ATOM 3026 O O . SER A 1 385 ? -13.703 2.304 9.021 1.00 93.75 385 SER A O 1
ATOM 3028 N N . ILE A 1 386 ? -11.505 1.955 9.321 1.00 93.44 386 ILE A N 1
ATOM 3029 C CA . ILE A 1 386 ? -11.577 1.553 10.734 1.00 93.44 386 ILE A CA 1
ATOM 3030 C C . ILE A 1 386 ? -12.178 2.666 11.596 1.00 93.44 386 ILE A C 1
ATOM 3032 O O . ILE A 1 386 ? -12.997 2.391 12.473 1.00 93.44 386 ILE A O 1
ATOM 3036 N N . ARG A 1 387 ? -11.793 3.923 11.346 1.00 91.81 387 ARG A N 1
ATOM 3037 C CA . ARG A 1 387 ? -12.284 5.083 12.107 1.00 91.81 387 ARG A CA 1
ATOM 3038 C C . ARG A 1 387 ? -13.760 5.341 11.855 1.00 91.81 387 ARG A C 1
ATOM 3040 O O . ARG A 1 387 ? -14.493 5.593 12.802 1.00 91.81 387 ARG A O 1
ATOM 3047 N N . LEU A 1 388 ? -14.220 5.184 10.615 1.00 92.81 388 LEU A N 1
ATOM 3048 C CA . LEU A 1 388 ? -15.642 5.303 10.296 1.00 92.81 388 LEU A CA 1
ATOM 3049 C C . LEU A 1 388 ? -16.467 4.185 10.957 1.00 92.81 388 LEU A C 1
ATOM 3051 O O . LEU A 1 388 ? -17.496 4.456 11.574 1.00 92.81 388 LEU A O 1
ATOM 3055 N N . LEU A 1 389 ? -15.983 2.939 10.904 1.00 95.00 389 LEU A N 1
ATOM 3056 C CA . LEU A 1 389 ? -16.656 1.793 11.526 1.00 95.00 389 LEU A CA 1
ATOM 3057 C C . LEU A 1 389 ? -16.749 1.908 13.054 1.00 95.00 389 LEU A C 1
ATOM 3059 O O . LEU A 1 389 ? -17.745 1.474 13.634 1.00 95.00 389 LEU A O 1
ATOM 3063 N N . ARG A 1 390 ? -15.752 2.516 13.709 1.00 94.69 390 ARG A N 1
ATOM 3064 C CA . ARG A 1 390 ? -15.733 2.739 15.166 1.00 94.69 390 ARG A CA 1
ATOM 3065 C C . ARG A 1 390 ? -17.010 3.423 15.657 1.00 94.69 390 ARG A C 1
ATOM 3067 O O . ARG A 1 390 ? -17.619 2.951 16.615 1.00 94.69 390 ARG A O 1
ATOM 3074 N N . PHE A 1 391 ? -17.464 4.475 14.974 1.00 94.94 391 PHE A N 1
ATOM 3075 C CA . PHE A 1 391 ? -18.684 5.194 15.353 1.00 94.94 391 PHE A CA 1
ATOM 3076 C C . PHE A 1 391 ? -19.937 4.314 15.252 1.00 94.94 391 PHE A C 1
ATOM 3078 O O . PHE A 1 391 ? -20.785 4.350 16.144 1.00 94.94 391 PHE A O 1
ATOM 3085 N N . CYS A 1 392 ? -20.034 3.462 14.226 1.00 95.44 392 CYS A N 1
ATOM 3086 C CA . CYS A 1 392 ? -21.133 2.500 14.104 1.00 95.44 392 CYS A CA 1
ATOM 3087 C C . CYS A 1 392 ? -21.155 1.517 15.285 1.00 95.44 392 CYS A C 1
ATOM 3089 O O . CYS A 1 392 ? -22.212 1.270 15.866 1.00 95.44 392 CYS A O 1
ATOM 3091 N N . PHE A 1 393 ? -19.987 1.004 15.683 1.00 97.62 393 PHE A N 1
ATOM 3092 C CA . PHE A 1 393 ? -19.857 0.094 16.824 1.00 97.62 393 PHE A CA 1
ATOM 3093 C C . PHE A 1 393 ? -20.215 0.775 18.150 1.00 97.62 393 PHE A C 1
ATOM 3095 O O . PHE A 1 393 ? -20.885 0.169 18.984 1.00 97.62 393 PHE A O 1
ATOM 3102 N N . MET A 1 394 ? -19.821 2.038 18.340 1.00 97.31 394 MET A N 1
ATOM 3103 C CA . MET A 1 394 ? -20.183 2.824 19.525 1.00 97.31 394 MET A CA 1
ATOM 3104 C C . MET A 1 394 ? -21.699 3.006 19.649 1.00 97.31 394 MET A C 1
ATOM 3106 O O . MET A 1 394 ? -22.253 2.807 20.728 1.00 97.31 394 MET A O 1
ATOM 3110 N N . ILE A 1 395 ? -22.379 3.335 18.547 1.00 96.94 395 ILE A N 1
ATOM 3111 C CA . ILE A 1 395 ? -23.840 3.503 18.524 1.00 96.94 395 ILE A CA 1
ATOM 3112 C C . ILE A 1 395 ? -24.544 2.167 18.808 1.00 96.94 395 ILE A C 1
ATOM 3114 O O . ILE A 1 395 ? -25.484 2.113 19.603 1.00 96.94 395 ILE A O 1
ATOM 3118 N N . ALA A 1 396 ? -24.071 1.067 18.219 1.00 97.00 396 ALA A N 1
ATOM 3119 C CA . ALA A 1 396 ? -24.621 -0.260 18.489 1.00 97.00 396 ALA A CA 1
ATOM 3120 C C . ALA A 1 396 ? -24.429 -0.678 19.961 1.00 97.00 396 ALA A C 1
ATOM 3122 O O . ALA A 1 396 ? -25.355 -1.187 20.591 1.00 97.00 396 ALA A O 1
ATOM 3123 N N . ALA A 1 397 ? -23.259 -0.407 20.544 1.00 97.25 397 ALA A N 1
ATOM 3124 C CA . ALA A 1 397 ? -23.005 -0.662 21.961 1.00 97.25 397 ALA A CA 1
ATOM 3125 C C . ALA A 1 397 ? -23.879 0.193 22.884 1.00 97.25 397 ALA A C 1
ATOM 3127 O O . ALA A 1 397 ? -24.358 -0.291 23.905 1.00 97.25 397 ALA A O 1
ATOM 3128 N N . ALA A 1 398 ? -24.125 1.452 22.522 1.00 96.50 398 ALA A N 1
ATOM 3129 C CA . ALA A 1 398 ? -24.961 2.350 23.309 1.00 96.50 398 ALA A CA 1
ATOM 3130 C C . ALA A 1 398 ? -26.451 1.984 23.296 1.00 96.50 398 ALA A C 1
ATOM 3132 O O . ALA A 1 398 ? -27.184 2.430 24.173 1.00 96.50 398 ALA A O 1
ATOM 3133 N N . THR A 1 399 ? -26.912 1.208 22.311 1.00 94.88 399 THR A N 1
ATOM 3134 C CA . THR A 1 399 ? -28.326 0.818 22.194 1.00 94.88 399 THR A CA 1
ATOM 3135 C C . THR A 1 399 ? -28.630 -0.494 22.908 1.00 94.88 399 THR A C 1
ATOM 3137 O O . THR A 1 399 ? -29.636 -0.579 23.606 1.00 94.88 399 THR A O 1
ATOM 3140 N N . ILE A 1 400 ? -27.776 -1.510 22.747 1.00 95.06 400 ILE A N 1
ATOM 3141 C CA . ILE A 1 400 ? -28.024 -2.873 23.258 1.00 95.06 400 ILE A CA 1
ATOM 3142 C C . ILE A 1 400 ? -26.776 -3.536 23.877 1.00 95.06 400 ILE A C 1
ATOM 3144 O O . ILE A 1 400 ? -26.686 -4.763 23.954 1.00 95.06 400 ILE A O 1
ATOM 3148 N N . GLY A 1 401 ? -25.792 -2.750 24.320 1.00 95.31 401 GLY A N 1
ATOM 3149 C CA . GLY A 1 401 ? -24.618 -3.246 25.045 1.00 95.31 401 GLY A CA 1
ATOM 3150 C C . GLY A 1 401 ? -23.760 -4.217 24.227 1.00 95.31 401 GLY A C 1
ATOM 3151 O O . GLY A 1 401 ? -23.517 -4.016 23.033 1.00 95.31 401 GLY A O 1
ATOM 3152 N N . PHE A 1 402 ? -23.298 -5.304 24.858 1.00 95.94 402 PHE A N 1
ATOM 3153 C CA . PHE A 1 402 ? -22.445 -6.299 24.192 1.00 95.94 402 PHE A CA 1
ATOM 3154 C C . PHE A 1 402 ? -23.119 -6.978 22.998 1.00 95.94 402 PHE A C 1
ATOM 3156 O O . PHE A 1 402 ? -22.430 -7.317 22.036 1.00 95.94 402 PHE A O 1
ATOM 3163 N N . LEU A 1 403 ? -24.446 -7.135 23.024 1.00 96.50 403 LEU A N 1
ATOM 3164 C CA . LEU A 1 403 ? -25.192 -7.711 21.905 1.00 96.50 403 LEU A CA 1
ATOM 3165 C C . LEU A 1 403 ? -25.066 -6.840 20.644 1.00 96.50 403 LEU A C 1
ATOM 3167 O O . LEU A 1 403 ? -24.937 -7.354 19.538 1.00 96.50 403 LEU A O 1
ATOM 3171 N N . GLY A 1 404 ? -25.036 -5.515 20.794 1.00 96.75 404 GLY A N 1
ATOM 3172 C CA . GLY A 1 404 ? -24.850 -4.604 19.662 1.00 96.75 404 GLY A CA 1
ATOM 3173 C C . GLY A 1 404 ? -23.469 -4.726 19.040 1.00 96.75 404 GLY A C 1
ATOM 3174 O O . GLY A 1 404 ? -23.330 -4.716 17.816 1.00 96.75 404 GLY A O 1
ATOM 3175 N N . ILE A 1 405 ? -22.449 -4.913 19.877 1.00 97.06 405 ILE A N 1
ATOM 3176 C CA . ILE A 1 405 ? -21.072 -5.135 19.430 1.00 97.06 405 ILE A CA 1
ATOM 3177 C C . ILE A 1 405 ? -20.970 -6.455 18.660 1.00 97.06 405 ILE A C 1
ATOM 3179 O O . ILE A 1 405 ? -20.396 -6.482 17.571 1.00 97.06 405 ILE A O 1
ATOM 3183 N N . THR A 1 406 ? -21.548 -7.543 19.178 1.00 96.94 406 THR A N 1
ATOM 3184 C CA . THR A 1 406 ? -21.513 -8.846 18.495 1.00 96.94 406 THR A CA 1
ATOM 3185 C C . THR A 1 406 ? -22.279 -8.814 17.175 1.00 96.94 406 THR A C 1
ATOM 3187 O O . THR A 1 406 ? -21.743 -9.268 16.165 1.00 96.94 406 THR A O 1
ATOM 3190 N N . CYS A 1 407 ? -23.467 -8.204 17.131 1.00 97.50 407 CYS A N 1
ATOM 3191 C CA . CYS A 1 407 ? -24.207 -7.997 15.884 1.00 97.50 407 CYS A CA 1
ATOM 3192 C C . CYS A 1 407 ? -23.411 -7.157 14.873 1.00 97.50 407 CYS A C 1
ATOM 3194 O O . CYS A 1 407 ? -23.369 -7.502 13.692 1.00 97.50 407 CYS A O 1
ATOM 3196 N N . SER A 1 408 ? -22.726 -6.104 15.326 1.00 97.50 408 SER A N 1
ATOM 3197 C CA . SER A 1 408 ? -21.877 -5.269 14.463 1.00 97.50 408 SER A CA 1
ATOM 3198 C C . SER A 1 408 ? -20.713 -6.067 13.873 1.00 97.50 408 SER A C 1
ATOM 3200 O O . SER A 1 408 ? -20.452 -5.971 12.675 1.00 97.50 408 SER A O 1
ATOM 3202 N N . PHE A 1 409 ? -20.061 -6.922 14.669 1.00 97.19 409 PHE A N 1
ATOM 3203 C CA . PHE A 1 409 ? -19.035 -7.840 14.166 1.00 97.19 409 PHE A CA 1
ATOM 3204 C C . PHE A 1 409 ? -19.591 -8.859 13.170 1.00 97.19 409 PHE A C 1
ATOM 3206 O O . PHE A 1 409 ? -18.937 -9.137 12.167 1.00 97.19 409 PHE A O 1
ATOM 3213 N N . MET A 1 410 ? -20.788 -9.400 13.403 1.00 96.88 410 MET A N 1
ATOM 3214 C CA . MET A 1 410 ? -21.419 -10.318 12.450 1.00 96.88 410 MET A CA 1
ATOM 3215 C C . MET A 1 410 ? -21.673 -9.634 11.106 1.00 96.88 410 MET A C 1
ATOM 3217 O O . MET A 1 410 ? -21.284 -10.174 10.072 1.00 96.88 410 MET A O 1
ATOM 3221 N N . ILE A 1 411 ? -22.263 -8.434 11.113 1.00 96.75 411 ILE A N 1
ATOM 3222 C CA . ILE A 1 411 ? -22.501 -7.641 9.896 1.00 96.75 411 ILE A CA 1
ATOM 3223 C C . ILE A 1 411 ? -21.177 -7.337 9.188 1.00 96.75 411 ILE A C 1
ATOM 3225 O O . ILE A 1 411 ? -21.076 -7.508 7.975 1.00 96.75 411 ILE A O 1
ATOM 3229 N N . LEU A 1 412 ? -20.150 -6.947 9.946 1.00 96.06 412 LEU A N 1
ATOM 3230 C CA . LEU A 1 412 ? -18.816 -6.666 9.424 1.00 96.06 412 LEU A CA 1
ATOM 3231 C C . LEU A 1 412 ? -18.210 -7.878 8.705 1.00 96.06 412 LEU A C 1
ATOM 3233 O O . LEU A 1 412 ? -17.726 -7.748 7.583 1.00 96.06 412 LEU A O 1
ATOM 3237 N N . ILE A 1 413 ? -18.252 -9.056 9.330 1.00 95.44 413 ILE A N 1
ATOM 3238 C CA . ILE A 1 413 ? -17.710 -10.292 8.753 1.00 95.44 413 ILE A CA 1
ATOM 3239 C C . ILE A 1 413 ? -18.507 -10.701 7.511 1.00 95.44 413 ILE A C 1
ATOM 3241 O O . ILE A 1 413 ? -17.909 -11.055 6.499 1.00 95.44 413 ILE A O 1
ATOM 3245 N N . ILE A 1 414 ? -19.842 -10.617 7.556 1.00 95.62 414 ILE A N 1
ATOM 3246 C CA . ILE A 1 414 ? -20.700 -10.905 6.397 1.00 95.62 414 ILE A CA 1
ATOM 3247 C C . ILE A 1 414 ? -20.339 -9.984 5.226 1.00 95.62 414 ILE A C 1
ATOM 3249 O O . ILE A 1 414 ? -20.195 -10.458 4.100 1.00 95.62 414 ILE A O 1
ATOM 3253 N N . HIS A 1 415 ? -20.152 -8.688 5.491 1.00 96.38 415 HIS A N 1
ATOM 3254 C CA . HIS A 1 415 ? -19.743 -7.715 4.478 1.00 96.38 415 HIS A CA 1
ATOM 3255 C C . HIS A 1 415 ? -18.377 -8.063 3.880 1.00 96.38 415 HIS A C 1
ATOM 3257 O O . HIS A 1 415 ? -18.256 -8.170 2.664 1.00 96.38 415 HIS A O 1
ATOM 3263 N N . LEU A 1 416 ? -17.372 -8.335 4.719 1.00 95.25 416 LEU A N 1
ATOM 3264 C CA . LEU A 1 416 ? -16.030 -8.724 4.267 1.00 95.25 416 LEU A CA 1
ATOM 3265 C C . LEU A 1 416 ? -16.038 -9.997 3.408 1.00 95.25 416 LEU A C 1
ATOM 3267 O O . LEU A 1 416 ? -15.324 -10.053 2.411 1.00 95.25 416 LEU A O 1
ATOM 3271 N N . CYS A 1 417 ? -16.853 -10.993 3.759 1.00 94.88 417 CYS A N 1
ATOM 3272 C CA . CYS A 1 417 ? -16.990 -12.232 2.989 1.00 94.88 417 CYS A CA 1
ATOM 3273 C C . CYS A 1 417 ? -17.714 -12.046 1.647 1.00 94.88 417 CYS A C 1
ATOM 3275 O O . CYS A 1 417 ? -17.506 -12.853 0.746 1.00 94.88 417 CYS A O 1
ATOM 3277 N N . LYS A 1 418 ? -18.579 -11.030 1.522 1.00 94.19 418 LYS A N 1
ATOM 3278 C CA . LYS A 1 418 ? -19.300 -10.711 0.280 1.00 94.19 418 LYS A CA 1
ATOM 3279 C C . LYS A 1 418 ? -18.471 -9.845 -0.674 1.00 94.19 418 LYS A C 1
ATOM 3281 O O . LYS A 1 418 ? -18.731 -9.855 -1.871 1.00 94.19 418 LYS A O 1
ATOM 3286 N N . LEU A 1 419 ? -17.528 -9.068 -0.146 1.00 95.25 419 LEU A N 1
ATOM 3287 C CA . LEU A 1 419 ? -16.685 -8.195 -0.955 1.00 95.25 419 LEU A CA 1
ATOM 3288 C C . LEU A 1 419 ? -15.769 -8.992 -1.886 1.00 95.25 419 LEU A C 1
ATOM 3290 O O . LEU A 1 419 ? -15.179 -10.008 -1.508 1.00 95.25 419 LEU A O 1
ATOM 3294 N N . GLU A 1 420 ? -15.584 -8.444 -3.078 1.00 93.75 420 GLU A N 1
ATOM 3295 C CA . GLU A 1 420 ? -14.644 -8.919 -4.085 1.00 93.75 420 GLU A CA 1
ATOM 3296 C C . GLU A 1 420 ? -13.693 -7.777 -4.476 1.00 93.75 420 GLU A C 1
ATOM 3298 O O . GLU A 1 420 ? -13.976 -6.602 -4.233 1.00 93.75 420 GLU A O 1
ATOM 3303 N N . SER A 1 421 ? -12.520 -8.140 -4.991 1.00 93.69 421 SER A N 1
ATOM 3304 C CA . SER A 1 421 ? -11.546 -7.241 -5.609 1.00 93.69 421 SER A CA 1
ATOM 3305 C C . SER A 1 421 ? -11.134 -7.856 -6.943 1.00 93.69 421 SER A C 1
ATOM 3307 O O . SER A 1 421 ? -10.415 -8.858 -6.979 1.00 93.69 421 SER A O 1
ATOM 3309 N N . PHE A 1 422 ? -11.644 -7.285 -8.033 1.00 93.62 422 PHE A N 1
ATOM 3310 C CA . PHE A 1 422 ? -11.472 -7.733 -9.417 1.00 93.62 422 PHE A CA 1
ATOM 3311 C C . PHE A 1 422 ? -11.777 -9.229 -9.582 1.00 93.62 422 PHE A C 1
ATOM 3313 O O . PHE A 1 422 ? -10.961 -10.003 -10.088 1.00 93.62 422 PHE A O 1
ATOM 3320 N N . GLY A 1 423 ? -12.945 -9.645 -9.080 1.00 88.81 423 GLY A N 1
ATOM 3321 C CA . GLY A 1 423 ? -13.431 -11.029 -9.155 1.00 88.81 423 GLY A CA 1
ATOM 3322 C C . GLY A 1 423 ? -12.750 -12.008 -8.192 1.00 88.81 423 GLY A C 1
ATOM 3323 O O . GLY A 1 423 ? -12.999 -13.215 -8.251 1.00 88.81 423 GLY A O 1
ATOM 3324 N N . ARG A 1 424 ? -11.878 -11.528 -7.293 1.00 91.69 424 ARG A N 1
ATOM 3325 C CA . ARG A 1 424 ? -11.276 -12.344 -6.227 1.00 91.69 424 ARG A CA 1
ATOM 3326 C C . ARG A 1 424 ? -11.903 -12.034 -4.861 1.00 91.69 424 ARG A C 1
ATOM 3328 O O . ARG A 1 424 ? -12.061 -10.861 -4.536 1.00 91.69 424 ARG A O 1
ATOM 3335 N N . PRO A 1 425 ? -12.202 -13.045 -4.017 1.00 93.69 425 PRO A N 1
ATOM 3336 C CA . PRO A 1 425 ? -12.770 -12.814 -2.687 1.00 93.69 425 PRO A CA 1
ATOM 3337 C C . PRO A 1 425 ? -11.867 -11.939 -1.810 1.00 93.69 425 PRO A C 1
ATOM 3339 O O . PRO A 1 425 ? -10.709 -12.283 -1.550 1.00 93.69 425 PRO A O 1
ATOM 3342 N N . TYR A 1 426 ? -12.406 -10.836 -1.293 1.00 94.94 426 TYR A N 1
ATOM 3343 C CA . TYR A 1 426 ? -11.642 -9.854 -0.520 1.00 94.94 426 TYR A CA 1
ATOM 3344 C C . TYR A 1 426 ? -11.155 -10.399 0.831 1.00 94.94 426 TYR A C 1
ATOM 3346 O O . TYR A 1 426 ? -10.122 -9.971 1.344 1.00 94.94 426 TYR A O 1
ATOM 3354 N N . PHE A 1 427 ? -11.859 -11.376 1.410 1.00 93.81 427 PHE A N 1
ATOM 3355 C CA . PHE A 1 427 ? -11.481 -12.010 2.679 1.00 93.81 427 PHE A CA 1
ATOM 3356 C C . PHE A 1 427 ? -10.677 -13.311 2.511 1.00 93.81 427 PHE A C 1
ATOM 3358 O O . PHE A 1 427 ? -10.461 -14.061 3.472 1.00 93.81 427 PHE A O 1
ATOM 3365 N N . PHE A 1 428 ? -10.178 -13.584 1.303 1.00 89.94 428 PHE A N 1
ATOM 3366 C CA . PHE A 1 428 ? -9.214 -14.656 1.072 1.00 89.94 428 PHE A CA 1
ATOM 3367 C C . PHE A 1 428 ? -7.926 -14.401 1.880 1.00 89.94 428 PHE A C 1
ATOM 3369 O O . PHE A 1 428 ? -7.461 -13.259 1.929 1.00 89.94 428 PHE A O 1
ATOM 3376 N N . PRO A 1 429 ? -7.300 -15.421 2.504 1.00 88.00 429 PRO A N 1
ATOM 3377 C CA . PRO A 1 429 ? -7.590 -16.862 2.462 1.00 88.00 429 PRO A CA 1
ATOM 3378 C C . PRO A 1 429 ? -8.472 -17.383 3.610 1.00 88.00 429 PRO A C 1
ATOM 3380 O O . PRO A 1 429 ? -8.481 -18.588 3.867 1.00 88.00 429 PRO A O 1
ATOM 3383 N N . VAL A 1 430 ? -9.159 -16.513 4.354 1.00 88.00 430 VAL A N 1
ATOM 3384 C CA . VAL A 1 430 ? -10.067 -16.940 5.435 1.00 88.00 430 VAL A CA 1
ATOM 3385 C C . VAL A 1 430 ? -11.405 -17.401 4.864 1.00 88.00 430 VAL A C 1
ATOM 3387 O O . VAL A 1 430 ? -11.926 -18.430 5.291 1.00 88.00 430 VAL A O 1
ATOM 3390 N N . ALA A 1 431 ? -11.924 -16.684 3.868 1.00 87.81 431 ALA A N 1
ATOM 3391 C CA . ALA A 1 431 ? -13.119 -17.056 3.121 1.00 87.81 431 ALA A CA 1
ATOM 3392 C C . ALA A 1 431 ? -12.891 -16.814 1.612 1.00 87.81 431 ALA A C 1
ATOM 3394 O O . ALA A 1 431 ? -12.720 -15.660 1.219 1.00 87.81 431 ALA A O 1
ATOM 3395 N N . PRO A 1 432 ? -12.860 -17.866 0.764 1.00 85.38 432 PRO A N 1
ATOM 3396 C CA . PRO A 1 432 ? -12.910 -19.288 1.111 1.00 85.38 432 PRO A CA 1
ATOM 3397 C C . PRO A 1 432 ? -11.654 -19.729 1.872 1.00 85.38 432 PRO A C 1
ATOM 3399 O O . PRO A 1 432 ? -10.557 -19.216 1.646 1.00 85.38 432 PRO A O 1
ATOM 3402 N N . LEU A 1 433 ? -11.822 -20.690 2.781 1.00 86.00 433 LEU A N 1
ATOM 3403 C CA . LEU A 1 433 ? -10.755 -21.096 3.684 1.00 86.00 433 LEU A CA 1
ATOM 3404 C C . LEU A 1 433 ? -9.653 -21.858 2.937 1.00 86.00 433 LEU A C 1
ATOM 3406 O O . LEU A 1 433 ? -9.862 -22.967 2.446 1.00 86.00 433 LEU A O 1
ATOM 3410 N N . ASN A 1 434 ? -8.456 -21.275 2.888 1.00 85.44 434 ASN A N 1
ATOM 3411 C CA . ASN A 1 434 ? -7.272 -21.876 2.284 1.00 85.44 434 ASN A CA 1
ATOM 3412 C C . ASN A 1 434 ? -6.124 -21.943 3.299 1.00 85.44 434 ASN A C 1
ATOM 3414 O O . ASN A 1 434 ? -5.419 -20.965 3.565 1.00 85.44 434 ASN A O 1
ATOM 3418 N N . PHE A 1 435 ? -5.891 -23.143 3.835 1.00 77.19 435 PHE A N 1
ATOM 3419 C CA . PHE A 1 435 ? -4.847 -23.400 4.830 1.00 77.19 435 PHE A CA 1
ATOM 3420 C C . PHE A 1 435 ? -3.425 -23.100 4.341 1.00 77.19 435 PHE A C 1
ATOM 3422 O O . PHE A 1 435 ? -2.561 -22.786 5.162 1.00 77.19 435 PHE A O 1
ATOM 3429 N N . LYS A 1 436 ? -3.145 -23.204 3.033 1.00 76.19 436 LYS A N 1
ATOM 3430 C CA . LYS A 1 436 ? -1.824 -22.851 2.493 1.00 76.19 436 LYS A CA 1
ATOM 3431 C C . LYS A 1 436 ? -1.613 -21.337 2.538 1.00 76.19 436 LYS A C 1
ATOM 3433 O O . LYS A 1 436 ? -0.569 -20.905 3.019 1.00 76.19 436 LYS A O 1
ATOM 3438 N N . GLY A 1 437 ? -2.618 -20.556 2.134 1.00 70.88 437 GLY A N 1
ATOM 3439 C CA . GLY A 1 437 ? -2.578 -19.088 2.175 1.00 70.88 437 GLY A CA 1
ATOM 3440 C C . GLY A 1 437 ? -2.499 -18.534 3.601 1.00 70.88 437 GLY A C 1
ATOM 3441 O O . GLY A 1 437 ? -1.639 -17.709 3.900 1.00 70.88 437 GLY A O 1
ATOM 3442 N N . LEU A 1 438 ? -3.310 -19.069 4.522 1.00 73.94 438 LEU A N 1
ATOM 3443 C CA . LEU A 1 438 ? -3.335 -18.674 5.943 1.00 73.94 438 LEU A CA 1
ATOM 3444 C C . LEU A 1 438 ? -1.948 -18.682 6.605 1.00 73.94 438 LEU A C 1
ATOM 3446 O O . LEU A 1 438 ? -1.637 -17.818 7.429 1.00 73.94 438 LEU A O 1
ATOM 3450 N N . LYS A 1 439 ? -1.109 -19.653 6.222 1.00 68.31 439 LYS A N 1
ATOM 3451 C CA . LYS A 1 439 ? 0.240 -19.850 6.764 1.00 68.31 439 LYS A CA 1
ATOM 3452 C C . LYS A 1 439 ? 1.261 -18.793 6.354 1.00 68.31 439 LYS A C 1
ATOM 3454 O O . LYS A 1 439 ? 2.322 -18.818 6.960 1.00 68.31 439 LYS A O 1
ATOM 3459 N N . ASP A 1 440 ? 1.002 -17.969 5.337 1.00 70.00 440 ASP A N 1
ATOM 3460 C CA . ASP A 1 440 ? 1.856 -16.819 4.981 1.00 70.00 440 ASP A CA 1
ATOM 3461 C C . ASP A 1 440 ? 1.144 -15.485 5.244 1.00 70.00 440 ASP A C 1
ATOM 3463 O O . ASP A 1 440 ? 1.789 -14.449 5.365 1.00 70.00 440 ASP A O 1
ATOM 3467 N N . THR A 1 441 ? -0.184 -15.508 5.394 1.00 73.00 441 THR A N 1
ATOM 3468 C CA . THR A 1 441 ? -0.995 -14.345 5.753 1.00 73.00 441 THR A CA 1
ATOM 3469 C C . THR A 1 441 ? -0.827 -13.959 7.223 1.00 73.00 441 THR A C 1
ATOM 3471 O O . THR A 1 441 ? -0.453 -12.822 7.501 1.00 73.00 441 THR A O 1
ATOM 3474 N N . ILE A 1 442 ? -1.041 -14.882 8.170 1.00 65.50 442 ILE A N 1
ATOM 3475 C CA . ILE A 1 442 ? -1.039 -14.563 9.614 1.00 65.50 442 ILE A CA 1
ATOM 3476 C C . ILE A 1 442 ? 0.372 -14.647 10.209 1.00 65.50 442 ILE A C 1
ATOM 3478 O O . ILE A 1 442 ? 0.803 -13.751 10.930 1.00 65.50 442 ILE A O 1
ATOM 3482 N N . ILE A 1 443 ? 1.108 -15.710 9.887 1.00 69.19 443 ILE A N 1
ATOM 3483 C CA . ILE A 1 443 ? 2.481 -15.943 10.351 1.00 69.19 443 ILE A CA 1
ATOM 3484 C C . ILE A 1 443 ? 3.381 -15.917 9.121 1.00 69.19 443 ILE A C 1
ATOM 3486 O O . ILE A 1 443 ? 3.062 -16.549 8.127 1.00 69.19 443 ILE A O 1
ATOM 3490 N N . ARG A 1 444 ? 4.510 -15.209 9.154 1.00 64.12 444 ARG A N 1
ATOM 3491 C CA . ARG A 1 444 ? 5.463 -15.220 8.037 1.00 64.12 444 ARG A CA 1
ATOM 3492 C C . ARG A 1 444 ? 6.312 -16.489 8.104 1.00 64.12 444 ARG A C 1
ATOM 3494 O O . ARG A 1 444 ? 7.027 -16.707 9.086 1.00 64.12 444 ARG A O 1
ATOM 3501 N N . LYS A 1 445 ? 6.321 -17.301 7.044 1.00 63.94 445 LYS A N 1
ATOM 3502 C CA . LYS A 1 445 ? 7.261 -18.432 6.927 1.00 63.94 445 LYS A CA 1
ATOM 3503 C C . LYS A 1 445 ? 8.678 -17.969 6.558 1.00 63.94 445 LYS A C 1
ATOM 3505 O O . LYS A 1 445 ? 8.899 -16.880 6.033 1.00 63.94 445 LYS A O 1
ATOM 3510 N N . LYS A 1 446 ? 9.673 -18.827 6.815 1.00 64.19 446 LYS A N 1
ATOM 3511 C CA . LYS A 1 446 ? 11.059 -18.611 6.361 1.00 64.19 446 LYS A CA 1
ATOM 3512 C C . LYS A 1 446 ? 11.101 -18.557 4.826 1.00 64.19 446 LYS A C 1
ATOM 3514 O O . LYS A 1 446 ? 10.563 -19.444 4.175 1.00 64.19 446 LYS A O 1
ATOM 3519 N N . LEU A 1 447 ? 11.768 -17.542 4.267 1.00 62.41 447 LEU A N 1
ATOM 3520 C CA . LEU A 1 447 ? 11.908 -17.374 2.812 1.00 62.41 447 LEU A CA 1
ATOM 3521 C C . LEU A 1 447 ? 12.818 -18.443 2.178 1.00 62.41 447 LEU A C 1
ATOM 3523 O O . LEU A 1 447 ? 12.541 -18.927 1.085 1.00 62.41 447 LEU A O 1
ATOM 3527 N N . CYS A 1 448 ? 13.885 -18.851 2.875 1.00 47.50 448 CYS A N 1
ATOM 3528 C CA . CY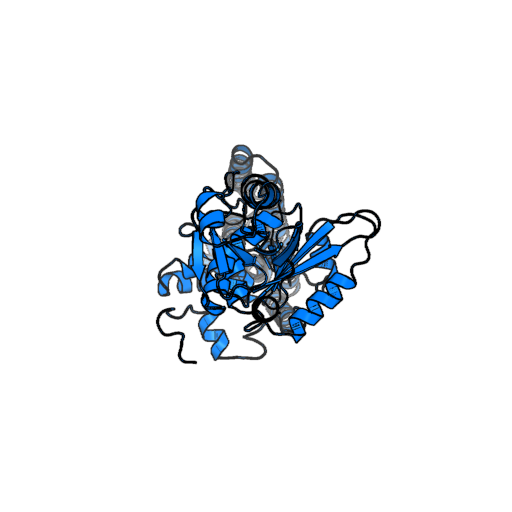S A 1 448 ? 14.787 -19.898 2.397 1.00 47.50 448 CYS A CA 1
ATOM 3529 C C . CYS A 1 448 ? 14.097 -21.272 2.514 1.00 47.50 448 CYS A C 1
ATOM 3531 O O . CYS A 1 448 ? 13.863 -21.745 3.629 1.00 47.50 448 CYS A O 1
ATOM 3533 N N . GLY A 1 449 ? 13.735 -21.870 1.370 1.00 52.94 449 GLY A N 1
ATOM 3534 C CA . GLY A 1 449 ? 13.010 -23.148 1.270 1.00 52.94 449 GLY A CA 1
ATOM 3535 C C . GLY A 1 449 ? 11.645 -23.095 0.563 1.00 52.94 449 GLY A C 1
ATOM 3536 O O . GLY A 1 449 ? 10.994 -24.130 0.467 1.00 52.94 449 GLY A O 1
ATOM 3537 N N . ARG A 1 450 ? 11.212 -21.927 0.057 1.00 54.75 450 ARG A N 1
ATOM 3538 C CA . ARG A 1 450 ? 9.897 -21.730 -0.597 1.00 54.75 450 ARG A CA 1
ATOM 3539 C C . ARG A 1 450 ? 9.762 -22.401 -1.982 1.00 54.75 450 ARG A C 1
ATOM 3541 O O . ARG A 1 450 ? 8.645 -22.625 -2.420 1.00 54.75 450 ARG A O 1
ATOM 3548 N N . ASN A 1 451 ? 10.863 -22.802 -2.628 1.00 39.75 451 ASN A N 1
ATOM 3549 C CA . ASN A 1 451 ? 10.881 -23.345 -4.002 1.00 39.75 451 ASN A CA 1
ATOM 3550 C C . ASN A 1 451 ? 10.441 -24.825 -4.132 1.00 39.75 451 ASN A C 1
ATOM 3552 O O . ASN A 1 451 ? 10.987 -25.546 -4.964 1.00 39.75 451 ASN A O 1
ATOM 3556 N N . LYS A 1 452 ? 9.525 -25.326 -3.293 1.00 35.81 452 LYS A N 1
ATOM 3557 C CA . LYS A 1 452 ? 9.120 -26.749 -3.320 1.00 35.81 452 LYS A CA 1
ATOM 3558 C C . LYS A 1 452 ? 7.613 -27.031 -3.252 1.00 35.81 452 LYS A C 1
ATOM 3560 O O . LYS A 1 452 ? 7.265 -28.198 -3.101 1.00 35.81 452 LYS A O 1
ATOM 3565 N N . GLU A 1 453 ? 6.727 -26.043 -3.381 1.00 32.59 453 GLU A N 1
ATOM 3566 C CA . GLU A 1 453 ? 5.271 -26.296 -3.356 1.00 32.59 453 GLU A CA 1
ATOM 3567 C C . GLU A 1 453 ? 4.485 -25.569 -4.436 1.00 32.59 453 GLU A C 1
ATOM 3569 O O . GLU A 1 453 ? 4.757 -24.366 -4.642 1.00 32.59 453 GLU A O 1
#

Secondary structure (DSSP, 8-state):
-HHHHHTTT-TTEEEEEEEETTEEEEEEEETTTB-HHHIIIIIIHHHHH--S---HHHHHHHS-S-EEEE--HHHHHHHHHTTEEEEEETT-S-EEEEE-B---SS-PPBPSSS--SSS--BPP-S-HHHHHHHHHTT---TTEEEEEEEE-SSSPEEEEEEEETTTS-HHHHHHHHHHHHH---SS---HHHHHHHH-S-TTSSS-SSEEES-HHHHHHHHHTT-EEEEETT-S-EEEES--GGGGG--THHHHS-HHHHHHHHHHHHHHHHHHHHHHHHHHHHHHT-GGGS-HH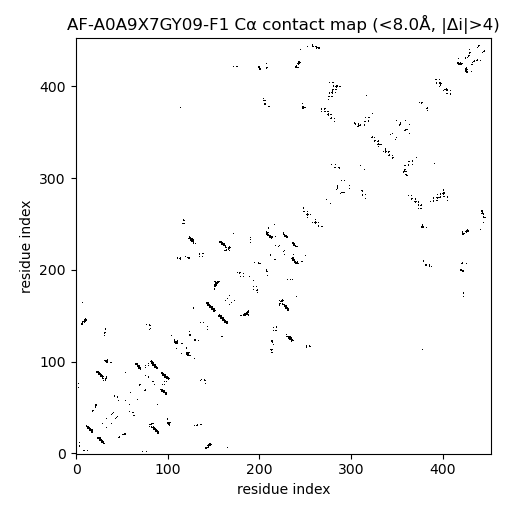HHHHHHHHHTT--S-HHHHHHHHHHHHHHHHHHHHHS-HHHHHHHHHIIIIIIHHHHHHTTSS-HHHHHHHHHHHHHHHS-S-HHHHHHHHHHHHHHHHHHHHHTHHHHHHHHHHHHHHHHH-EETTEETTTTTTTT-HHHHHHHTSPPPSTT-TT-

Nearest PDB structures (foldseek):
  6o59-assembly3_A  TM=7.769E-01  e=1.450E-15  Priestia megaterium
  6o59-assembly3_B  TM=8.021E-01  e=6.985E-08  Priestia megaterium

InterPro domains:
  IPR004995 Bacillus/Clostridium Ger spore germination protein [PF03323] (2-449)
  IPR004995 Bacillus/Clostridium Ger spore germination protein [PIRSF005690] (5-451)
  IPR050768 UPF0353/GerABKA protein families [PTHR22550] (27-444)

Solvent-accessible surface area (backbone atoms only — not comparable to full-atom values): 24233 Å² total; per-residue (Å²): 111,67,69,50,54,62,29,63,63,23,60,50,56,44,78,47,80,48,78,57,100,47,48,46,36,38,40,37,33,39,65,49,36,30,37,64,65,55,44,48,68,46,46,52,47,44,66,67,70,57,92,55,66,81,45,71,70,59,50,64,68,63,34,95,58,64,66,48,79,42,70,49,70,67,61,52,50,52,42,33,63,67,12,12,38,35,38,42,43,73,95,55,77,56,32,40,35,36,61,34,56,50,74,79,89,66,86,71,48,64,35,87,85,67,78,75,95,55,82,84,56,54,26,42,46,43,47,45,55,59,43,52,26,60,38,44,75,70,51,79,52,55,45,57,27,39,43,74,48,74,45,34,72,77,32,71,39,53,30,37,43,35,35,26,62,90,61,28,54,65,68,46,54,50,50,52,50,54,39,62,70,65,56,84,39,66,51,73,71,61,69,71,55,56,50,53,70,59,44,77,51,70,86,49,67,62,73,48,57,45,79,40,40,38,44,68,57,49,47,54,40,32,76,72,23,24,35,37,40,40,39,50,74,35,37,49,36,41,33,35,62,39,33,67,60,60,49,60,60,54,68,51,40,71,67,41,58,41,69,59,20,21,51,52,36,46,50,40,59,50,17,54,54,42,33,28,42,46,64,14,50,51,24,11,30,75,74,70,39,61,81,77,49,56,77,86,50,43,60,61,52,51,58,45,49,62,80,40,89,58,55,60,59,57,42,49,49,53,53,52,50,50,51,51,52,40,47,61,52,26,76,77,38,62,68,74,56,15,52,49,43,46,49,45,49,59,50,52,48,46,51,50,39,37,76,69,36,60,40,33,67,65,55,54,52,46,49,52,53,25,52,55,28,42,66,58,44,74,32,69,62,57,37,50,31,41,56,59,50,21,56,55,29,32,53,29,7,64,74,53,18,66,61,23,41,52,52,48,50,51,53,50,51,53,49,42,59,69,36,47,12,72,90,37,54,18,34,42,38,70,39,71,74,33,75,76,50,42,50,55,71,58,39,47,61,69,73,86,76,61,93,77,122

Mean predicted aligned error: 7.36 Å

Organism: Bacillus cereus (NCBI:txid1396)

Radius of gyration: 28.27 Å; Cα contacts (8 Å, |Δi|>4): 736; chains: 1; bounding box: 64×50×92 Å